Protein AF-0000000078791112 (afdb_homodimer)

Solvent-accessible surface area (backbone atoms only — not comparable to full-atom values): 24887 Å² total; per-residue (Å²): 129,86,77,49,62,34,36,39,34,41,50,26,24,33,63,57,94,91,44,78,41,32,46,62,35,70,46,78,41,38,60,26,38,32,34,23,41,31,52,60,90,85,14,32,66,68,58,52,50,37,34,70,59,29,62,42,68,65,73,37,62,45,44,30,45,73,83,34,58,51,55,43,67,74,47,52,67,37,43,14,60,25,59,78,44,73,52,50,48,33,88,33,24,43,47,35,44,44,50,53,52,24,42,46,46,62,46,49,73,88,47,40,65,60,31,49,52,50,24,26,53,59,51,69,39,68,90,48,27,83,40,46,38,66,75,45,52,72,45,51,46,48,34,51,38,50,23,54,20,48,39,55,66,36,55,33,38,40,30,34,43,78,59,65,77,51,56,70,71,58,44,52,48,39,50,52,48,53,50,52,41,16,75,72,43,24,21,34,41,31,37,42,87,48,59,74,60,47,65,71,27,59,30,36,37,33,29,52,86,14,26,69,60,46,73,42,32,56,68,56,41,22,61,76,57,72,28,96,37,69,65,50,26,52,54,53,35,50,52,54,53,70,73,98,127,86,77,50,62,35,37,38,35,42,50,27,25,33,62,57,94,91,45,76,41,33,46,64,35,70,46,77,41,39,59,26,37,33,36,25,41,32,52,61,91,84,16,33,65,66,59,51,51,36,34,70,60,31,60,41,68,66,73,37,61,46,44,29,45,74,82,35,59,51,56,42,68,75,48,52,65,38,43,14,61,25,58,77,42,71,53,51,49,35,88,33,25,43,48,36,44,42,48,53,53,25,42,46,45,62,46,48,71,87,46,41,66,60,31,51,52,51,23,27,52,59,51,70,38,67,90,49,27,81,39,45,38,66,75,46,51,71,46,52,46,48,32,50,38,49,22,54,20,47,38,54,64,36,52,34,36,39,30,35,43,78,60,67,76,52,56,70,72,58,41,52,48,40,50,53,48,53,51,51,41,15,76,71,43,25,20,34,41,33,36,44,88,49,62,76,62,45,65,71,27,59,29,36,39,32,29,50,87,14,26,70,60,45,72,40,33,58,68,58,42,21,61,75,56,73,28,95,38,70,64,49,26,52,54,51,35,50,52,54,54,72,73,98

pLDDT: mean 92.87, std 6.72, range [40.59, 98.62]

Structure (mmCIF, N/CA/C/O backbone):
data_AF-0000000078791112-model_v1
#
loop_
_entity.id
_entity.type
_entity.pdbx_description
1 polymer 'ABC transporter, ATP-binding protein'
#
loop_
_atom_site.group_PDB
_atom_site.id
_atom_site.type_symbol
_atom_site.label_atom_id
_atom_site.label_alt_id
_atom_site.label_comp_id
_atom_site.label_asym_id
_atom_site.label_entity_id
_atom_site.label_seq_id
_atom_site.pdbx_PDB_ins_code
_atom_site.Cartn_x
_atom_site.Cartn_y
_atom_site.Cartn_z
_atom_site.occupancy
_atom_site.B_iso_or_equiv
_atom_site.auth_seq_id
_atom_site.auth_comp_id
_atom_site.auth_asym_id
_atom_site.auth_atom_id
_atom_site.pdbx_PDB_model_num
ATOM 1 N N . MET A 1 1 ? 18.344 33.844 5.535 1 40.81 1 MET A N 1
ATOM 2 C CA . MET A 1 1 ? 18.391 32.656 4.676 1 40.81 1 MET A CA 1
ATOM 3 C C . MET A 1 1 ? 17.031 32.375 4.051 1 40.81 1 MET A C 1
ATOM 5 O O . MET A 1 1 ? 16.016 32.344 4.754 1 40.81 1 MET A O 1
ATOM 9 N N . SER A 1 2 ? 16.734 32.656 2.879 1 51.62 2 SER A N 1
ATOM 10 C CA . SER A 1 2 ? 15.445 32.688 2.195 1 51.62 2 SER A CA 1
ATOM 11 C C . SER A 1 2 ? 14.688 31.391 2.398 1 51.62 2 SER A C 1
ATOM 13 O O . SER A 1 2 ? 15.211 30.312 2.109 1 51.62 2 SER A O 1
ATOM 15 N N . THR A 1 3 ? 13.672 31.297 3.316 1 78.62 3 THR A N 1
ATOM 16 C CA . THR A 1 3 ? 12.914 30.125 3.727 1 78.62 3 THR A CA 1
ATOM 17 C C . THR A 1 3 ? 12.156 29.531 2.545 1 78.62 3 THR A C 1
ATOM 19 O O . THR A 1 3 ? 11.555 30.25 1.759 1 78.62 3 THR A O 1
ATOM 22 N N . GLN A 1 4 ? 12.625 28.438 2.059 1 91.12 4 GLN A N 1
ATOM 23 C CA . GLN A 1 4 ? 12.008 27.75 0.929 1 91.12 4 GLN A CA 1
ATOM 24 C C . GLN A 1 4 ? 10.711 27.062 1.347 1 91.12 4 GLN A C 1
ATOM 26 O O . GLN A 1 4 ? 10.719 26.141 2.172 1 91.12 4 GLN A O 1
ATOM 31 N N . ALA A 1 5 ? 9.625 27.641 0.791 1 96.25 5 ALA A N 1
ATOM 32 C CA . ALA A 1 5 ? 8.328 27.031 1.067 1 96.25 5 ALA A CA 1
ATOM 33 C C . ALA A 1 5 ? 8.203 25.672 0.367 1 96.25 5 ALA A C 1
ATOM 35 O O . ALA A 1 5 ? 8.453 25.578 -0.835 1 96.25 5 ALA A O 1
ATOM 36 N N . ILE A 1 6 ? 7.918 24.641 1.09 1 97.5 6 ILE A N 1
ATOM 37 C CA . ILE A 1 6 ? 7.742 23.312 0.535 1 97.5 6 ILE A CA 1
ATOM 38 C C . ILE A 1 6 ? 6.262 23.062 0.256 1 97.5 6 ILE A C 1
ATOM 40 O O . ILE A 1 6 ? 5.906 22.469 -0.772 1 97.5 6 ILE A O 1
ATOM 44 N N . VAL A 1 7 ? 5.371 23.484 1.157 1 97.94 7 VAL A N 1
ATOM 45 C CA . VAL A 1 7 ? 3.926 23.359 1.003 1 97.94 7 VAL A CA 1
ATOM 46 C C . VAL A 1 7 ? 3.273 24.734 1.097 1 97.94 7 VAL A C 1
ATOM 48 O O . VAL A 1 7 ? 3.52 25.484 2.047 1 97.94 7 VAL A O 1
ATOM 51 N N . GLN A 1 8 ? 2.51 25.062 0.129 1 98 8 GLN A N 1
ATOM 52 C CA . GLN A 1 8 ? 1.737 26.297 0.139 1 98 8 GLN A CA 1
ATOM 53 C C . GLN A 1 8 ? 0.28 26.047 -0.232 1 98 8 GLN A C 1
ATOM 55 O O . GLN A 1 8 ? -0.006 25.484 -1.289 1 98 8 GLN A O 1
ATOM 60 N N . VAL A 1 9 ? -0.58 26.375 0.63 1 98.06 9 VAL A N 1
ATOM 61 C CA . VAL A 1 9 ? -2.021 26.297 0.427 1 98.06 9 VAL A CA 1
ATOM 62 C C . VAL A 1 9 ? -2.635 27.703 0.507 1 98.06 9 VAL A C 1
ATOM 64 O O . VAL A 1 9 ? -2.461 28.406 1.505 1 98.06 9 VAL A O 1
ATOM 67 N N . SER A 1 10 ? -3.312 28.094 -0.514 1 98.12 10 SER A N 1
ATOM 68 C CA . SER A 1 10 ? -3.9 29.422 -0.57 1 98.12 10 SER A CA 1
ATOM 69 C C . SER A 1 10 ? -5.402 29.359 -0.823 1 98.12 10 SER A C 1
ATOM 71 O O . SER A 1 10 ? -5.84 29 -1.917 1 98.12 10 SER A O 1
ATOM 73 N N . ASP A 1 11 ? -6.164 29.734 0.136 1 98.12 11 ASP A N 1
ATOM 74 C CA . ASP A 1 11 ? -7.617 29.859 0.086 1 98.12 11 ASP A CA 1
ATOM 75 C C . ASP A 1 11 ? -8.258 28.578 -0.44 1 98.12 11 ASP A C 1
ATOM 77 O O . ASP A 1 11 ? -9.062 28.609 -1.376 1 98.12 11 ASP A O 1
ATOM 81 N N . LEU A 1 12 ? -7.906 27.516 0.124 1 97.81 12 LEU A N 1
ATOM 82 C CA . LEU A 1 12 ? -8.352 26.219 -0.351 1 97.81 12 LEU A CA 1
ATOM 83 C C . LEU A 1 12 ? -9.797 25.953 0.049 1 97.81 12 LEU A C 1
ATOM 85 O O . LEU A 1 12 ? -10.172 26.156 1.206 1 97.81 12 LEU A O 1
ATOM 89 N N . GLN A 1 13 ? -10.562 25.641 -0.863 1 97.62 13 GLN A N 1
ATOM 90 C CA . GLN A 1 13 ? -11.867 25.016 -0.679 1 97.62 13 GLN A CA 1
ATOM 91 C C . GLN A 1 13 ? -11.867 23.594 -1.202 1 97.62 13 GLN A C 1
ATOM 93 O O . GLN A 1 13 ? -11.375 23.328 -2.303 1 97.62 13 GLN A O 1
ATOM 98 N N . GLN A 1 14 ? -12.328 22.672 -0.386 1 94.69 14 GLN A N 1
ATOM 99 C CA . GLN A 1 14 ? -12.336 21.266 -0.783 1 94.69 14 GLN A CA 1
ATOM 100 C C . GLN A 1 14 ? -13.555 20.531 -0.221 1 94.69 14 GLN A C 1
ATOM 102 O O . GLN A 1 14 ? -14.164 21 0.744 1 94.69 14 GLN A O 1
ATOM 107 N N . GLY A 1 15 ? -13.875 19.438 -0.897 1 90.94 15 GLY A N 1
ATOM 108 C CA . GLY A 1 15 ? -15 18.625 -0.456 1 90.94 15 GLY A CA 1
ATOM 109 C C . GLY A 1 15 ? -15.258 17.422 -1.349 1 90.94 15 GLY A C 1
ATOM 110 O O . GLY A 1 15 ? -14.406 17.062 -2.162 1 90.94 15 GLY A O 1
ATOM 111 N N . TYR A 1 16 ? -16.328 16.781 -1.053 1 82.06 16 TYR A N 1
ATOM 112 C CA . TYR A 1 16 ? -16.75 15.602 -1.8 1 82.06 16 TYR A CA 1
ATOM 113 C C . TYR A 1 16 ? -18.172 15.766 -2.316 1 82.06 16 TYR A C 1
ATOM 115 O O . TYR A 1 16 ? -19.094 16.016 -1.538 1 82.06 16 TYR A O 1
ATOM 123 N N . GLY A 1 17 ? -18.328 15.562 -3.631 1 81.06 17 GLY A N 1
ATOM 124 C CA . GLY A 1 17 ? -19.656 15.812 -4.184 1 81.06 17 GLY A CA 1
ATOM 125 C C . GLY A 1 17 ? -20.125 17.234 -3.973 1 81.06 17 GLY A C 1
ATOM 126 O O . GLY A 1 17 ? -19.422 18.188 -4.34 1 81.06 17 GLY A O 1
ATOM 127 N N . THR A 1 18 ? -21.266 17.328 -3.346 1 84.56 18 THR A N 1
ATOM 128 C CA . THR A 1 18 ? -21.812 18.656 -3.096 1 84.56 18 THR A CA 1
ATOM 129 C C . THR A 1 18 ? -21.406 19.156 -1.712 1 84.56 18 THR A C 1
ATOM 131 O O . THR A 1 18 ? -21.656 20.312 -1.371 1 84.56 18 THR A O 1
ATOM 134 N N . LYS A 1 19 ? -20.75 18.344 -0.955 1 88.69 19 LYS A N 1
ATOM 135 C CA . LYS A 1 19 ? -20.406 18.688 0.422 1 88.69 19 LYS A CA 1
ATOM 136 C C . LYS A 1 19 ? -19.062 19.391 0.493 1 88.69 19 LYS A C 1
ATOM 138 O O . LYS A 1 19 ? -18.078 18.906 -0.068 1 88.69 19 LYS A O 1
ATOM 143 N N . THR A 1 20 ? -19.062 20.562 1.135 1 93.94 20 THR A N 1
ATOM 144 C CA . THR A 1 20 ? -17.797 21.25 1.406 1 93.94 20 THR A CA 1
ATOM 145 C C . THR A 1 20 ? -17.203 20.781 2.734 1 93.94 20 THR A C 1
ATOM 147 O O . THR A 1 20 ? -17.891 20.781 3.758 1 93.94 20 THR A O 1
ATOM 150 N N . VAL A 1 21 ? -15.961 20.422 2.768 1 94.69 21 VAL A N 1
ATOM 151 C CA . VAL A 1 21 ? -15.289 19.891 3.949 1 94.69 21 VAL A CA 1
ATOM 152 C C . VAL A 1 21 ? -14.289 20.922 4.477 1 94.69 21 VAL A C 1
ATOM 154 O O . VAL A 1 21 ? -14.133 21.078 5.688 1 94.69 21 VAL A O 1
ATOM 157 N N . LEU A 1 22 ? -13.586 21.562 3.588 1 97.5 22 LEU A N 1
ATOM 158 C CA . LEU A 1 22 ? -12.602 22.578 3.926 1 97.5 22 LEU A CA 1
ATOM 159 C C . LEU A 1 22 ? -12.953 23.906 3.268 1 97.5 22 LEU A C 1
ATOM 161 O O . LEU A 1 22 ? -13.375 23.938 2.109 1 97.5 22 LEU A O 1
ATOM 165 N N . SER A 1 23 ? -12.836 24.938 4.031 1 97.31 23 SER A N 1
ATOM 166 C CA . SER A 1 23 ? -13.125 26.281 3.518 1 97.31 23 SER A CA 1
ATOM 167 C C . SER A 1 23 ? -12.047 27.266 3.922 1 97.31 23 SER A C 1
ATOM 169 O O . SER A 1 23 ? -11.719 27.406 5.105 1 97.31 23 SER A O 1
ATOM 171 N N . HIS A 1 24 ? -11.516 27.906 2.926 1 97 24 HIS A N 1
ATOM 172 C CA . HIS A 1 24 ? -10.609 29.031 3.105 1 97 24 HIS A CA 1
ATOM 173 C C . HIS A 1 24 ? -9.383 28.625 3.918 1 97 24 HIS A C 1
ATOM 175 O O . HIS A 1 24 ? -9.039 29.297 4.895 1 97 24 HIS A O 1
ATOM 181 N N . ILE A 1 25 ? -8.805 27.547 3.59 1 98.12 25 ILE A N 1
ATOM 182 C CA . ILE A 1 25 ? -7.609 27.078 4.281 1 98.12 25 ILE A CA 1
ATOM 183 C C . ILE A 1 25 ? -6.375 27.75 3.68 1 98.12 25 ILE A C 1
ATOM 185 O O . ILE A 1 25 ? -6.215 27.797 2.457 1 98.12 25 ILE A O 1
ATOM 189 N N . ASN A 1 26 ? -5.547 28.375 4.52 1 98.38 26 ASN A N 1
ATOM 190 C CA . ASN A 1 26 ? -4.246 28.922 4.168 1 98.38 26 ASN A CA 1
ATOM 191 C C . ASN A 1 26 ? -3.127 28.297 4.992 1 98.38 26 ASN A C 1
ATOM 193 O O . ASN A 1 26 ? -3.268 28.125 6.207 1 98.38 26 ASN A O 1
ATOM 197 N N . LEU A 1 27 ? -2.076 27.906 4.316 1 97.81 27 LEU A N 1
ATOM 198 C CA . LEU A 1 27 ? -0.971 27.234 4.996 1 97.81 27 LEU A CA 1
ATOM 199 C C . LEU A 1 27 ? 0.332 27.406 4.223 1 97.81 27 LEU A C 1
ATOM 201 O O . LEU A 1 27 ? 0.355 27.281 2.998 1 97.81 27 LEU A O 1
ATOM 205 N N . THR A 1 28 ? 1.362 27.828 4.902 1 97.81 28 THR A N 1
ATOM 206 C CA . THR A 1 28 ? 2.719 27.812 4.367 1 97.81 28 THR A CA 1
ATOM 207 C C . THR A 1 28 ? 3.66 27.047 5.289 1 97.81 28 THR A C 1
ATOM 209 O O . THR A 1 28 ? 3.758 27.344 6.48 1 97.81 28 THR A O 1
ATOM 212 N N . LEU A 1 29 ? 4.223 26.078 4.762 1 98.12 29 LEU A N 1
ATOM 213 C CA . LEU A 1 29 ? 5.188 25.266 5.5 1 98.12 29 LEU A CA 1
ATOM 214 C C . LEU A 1 29 ? 6.547 25.281 4.809 1 98.12 29 LEU A C 1
ATOM 216 O O . LEU A 1 29 ? 6.652 24.891 3.639 1 98.12 29 LEU A O 1
ATOM 220 N N . ASN A 1 30 ? 7.617 25.688 5.551 1 98 30 ASN A N 1
ATOM 221 C CA . ASN A 1 30 ? 8.953 25.812 4.984 1 98 30 ASN A CA 1
ATOM 222 C C . ASN A 1 30 ? 9.766 24.547 5.172 1 98 30 ASN A C 1
ATOM 224 O O . ASN A 1 30 ? 9.406 23.688 5.977 1 98 30 ASN A O 1
ATOM 228 N N . ARG A 1 31 ? 10.805 24.484 4.395 1 97.88 31 ARG A N 1
ATOM 229 C CA . ARG A 1 31 ? 11.719 23.344 4.449 1 97.88 31 ARG A CA 1
ATOM 230 C C . ARG A 1 31 ? 12.219 23.109 5.871 1 97.88 31 ARG A C 1
ATOM 232 O O . ARG A 1 31 ? 12.648 24.047 6.543 1 97.88 31 ARG A O 1
ATOM 239 N N . GLY A 1 32 ? 12.078 21.891 6.332 1 97.81 32 GLY A N 1
ATOM 240 C CA . GLY A 1 32 ? 12.633 21.5 7.617 1 97.81 32 GLY A CA 1
ATOM 241 C C . GLY A 1 32 ? 11.703 21.797 8.781 1 97.81 32 GLY A C 1
ATOM 242 O O . GLY A 1 32 ? 12.055 21.547 9.938 1 97.81 32 GLY A O 1
ATOM 243 N N . GLN A 1 33 ? 10.531 22.281 8.523 1 98.38 33 GLN A N 1
ATOM 244 C CA . GLN A 1 33 ? 9.578 22.578 9.586 1 98.38 33 GLN A CA 1
ATOM 245 C C . GLN A 1 33 ? 8.648 21.391 9.836 1 98.38 33 GLN A C 1
ATOM 247 O O . GLN A 1 33 ? 8.305 20.656 8.898 1 98.38 33 GLN A O 1
ATOM 252 N N . ILE A 1 34 ? 8.25 21.281 11.055 1 98.62 34 ILE A N 1
ATOM 253 C CA . ILE A 1 34 ? 7.25 20.297 11.461 1 98.62 34 ILE A CA 1
ATOM 254 C C . ILE A 1 34 ? 5.934 21 11.781 1 98.62 34 ILE A C 1
ATOM 256 O O . ILE A 1 34 ? 5.879 21.875 12.641 1 98.62 34 ILE A O 1
ATOM 260 N N . LEU A 1 35 ? 4.906 20.625 11.094 1 98.62 35 LEU A N 1
ATOM 261 C CA . LEU A 1 35 ? 3.557 21.125 11.336 1 98.62 35 LEU A CA 1
ATOM 262 C C . LEU A 1 35 ? 2.688 20.047 11.977 1 98.62 35 LEU A C 1
ATOM 264 O O . LEU A 1 35 ? 2.615 18.922 11.477 1 98.62 35 LEU A O 1
ATOM 268 N N . ALA A 1 36 ? 2.061 20.375 13.055 1 98.12 36 ALA A N 1
ATOM 269 C CA . ALA A 1 36 ? 1.039 19.516 13.641 1 98.12 36 ALA A CA 1
ATOM 270 C C . ALA A 1 36 ? -0.363 20.016 13.312 1 98.12 36 ALA A C 1
ATOM 272 O O . ALA A 1 36 ? -0.697 21.172 13.602 1 98.12 36 ALA A O 1
ATOM 273 N N . LEU A 1 37 ? -1.112 19.188 12.664 1 97.44 37 LEU A N 1
ATOM 274 C CA . LEU A 1 37 ? -2.529 19.438 12.422 1 97.44 37 LEU A CA 1
ATOM 275 C C . LEU A 1 37 ? -3.381 18.859 13.547 1 97.44 37 LEU A C 1
ATOM 277 O O . LEU A 1 37 ? -3.352 17.641 13.797 1 97.44 37 LEU A O 1
ATOM 281 N N . ILE A 1 38 ? -4.113 19.75 14.172 1 95.56 38 ILE A N 1
ATOM 282 C CA . ILE A 1 38 ? -4.926 19.359 15.32 1 95.56 38 ILE A CA 1
ATOM 283 C C . ILE A 1 38 ? -6.398 19.641 15.031 1 95.56 38 ILE A C 1
ATOM 285 O O . ILE A 1 38 ? -6.734 20.688 14.461 1 95.56 38 ILE A O 1
ATOM 289 N N . GLY A 1 39 ? -7.289 18.75 15.414 1 92.38 39 GLY A N 1
ATOM 290 C CA . GLY A 1 39 ? -8.727 18.906 15.242 1 92.38 39 GLY A CA 1
ATOM 291 C C . GLY A 1 39 ? -9.5 17.625 15.508 1 92.38 39 GLY A C 1
ATOM 292 O O . GLY A 1 39 ? -8.93 16.531 15.531 1 92.38 39 GLY A O 1
ATOM 293 N N . PRO A 1 40 ? -10.742 17.781 15.766 1 89.25 40 PRO A N 1
ATOM 294 C CA . PRO A 1 40 ? -11.562 16.594 16.031 1 89.25 40 PRO A CA 1
ATOM 295 C C . PRO A 1 40 ? -11.766 15.727 14.797 1 89.25 40 PRO A C 1
ATOM 297 O O . PRO A 1 40 ? -11.352 16.109 13.695 1 89.25 40 PRO A O 1
ATOM 300 N N . SER A 1 41 ? -12.25 14.492 15.039 1 87.25 41 SER A N 1
ATOM 301 C CA . SER A 1 41 ? -12.602 13.625 13.922 1 87.25 41 SER A CA 1
ATOM 302 C C . SER A 1 41 ? -13.594 14.305 12.984 1 87.25 41 SER A C 1
ATOM 304 O O . SER A 1 41 ? -14.539 14.961 13.438 1 87.25 41 SER A O 1
ATOM 306 N N . GLY A 1 42 ? -13.281 14.266 11.742 1 87.06 42 GLY A N 1
ATOM 307 C CA . GLY A 1 42 ? -14.195 14.836 10.766 1 87.06 42 GLY A CA 1
ATOM 308 C C . GLY A 1 42 ? -13.914 16.297 10.477 1 87.06 42 GLY A C 1
ATOM 309 O O . GLY A 1 42 ? -14.602 16.922 9.656 1 87.06 42 GLY A O 1
ATOM 310 N N . ALA A 1 43 ? -12.914 16.859 11.055 1 91.88 43 ALA A N 1
ATOM 311 C CA . ALA A 1 43 ? -12.656 18.297 10.93 1 91.88 43 ALA A CA 1
ATOM 312 C C . ALA A 1 43 ? -12.086 18.641 9.555 1 91.88 43 ALA A C 1
ATOM 314 O O . ALA A 1 43 ? -12.047 19.797 9.164 1 91.88 43 ALA A O 1
ATOM 315 N N . GLY A 1 44 ? -11.586 17.625 8.789 1 93 44 GLY A N 1
ATOM 316 C CA . GLY A 1 44 ? -11.062 17.875 7.457 1 93 44 GLY A CA 1
ATOM 317 C C . GLY A 1 44 ? -9.57 17.641 7.348 1 93 44 GLY A C 1
ATOM 318 O O . GLY A 1 44 ? -8.969 17.922 6.309 1 93 44 GLY A O 1
ATOM 319 N N . LYS A 1 45 ? -8.953 17.141 8.398 1 93.88 45 LYS A N 1
ATOM 320 C CA . LYS A 1 45 ? -7.512 16.938 8.414 1 93.88 45 LYS A CA 1
ATOM 321 C C . LYS A 1 45 ? -7.078 16.016 7.273 1 93.88 45 LYS A C 1
ATOM 323 O O . LYS A 1 45 ? -6.16 16.344 6.516 1 93.88 45 LYS A O 1
ATOM 328 N N . THR A 1 46 ? -7.793 14.859 7.164 1 90.88 46 THR A N 1
ATOM 329 C CA . THR A 1 46 ? -7.461 13.883 6.133 1 90.88 46 THR A CA 1
ATOM 330 C C . THR A 1 46 ? -7.707 14.469 4.742 1 90.88 46 THR A C 1
ATOM 332 O O . THR A 1 46 ? -6.945 14.203 3.809 1 90.88 46 THR A O 1
ATOM 335 N N . THR A 1 47 ? -8.734 15.258 4.586 1 92.75 47 THR A N 1
ATOM 336 C CA . THR A 1 47 ? -9.023 15.922 3.318 1 92.75 47 THR A CA 1
ATOM 337 C C . THR A 1 47 ? -7.902 16.875 2.938 1 92.75 47 THR A C 1
ATOM 339 O O . THR A 1 47 ? -7.492 16.938 1.775 1 92.75 47 THR A O 1
ATOM 342 N N . LEU A 1 48 ? -7.422 17.609 3.926 1 95.94 48 LEU A N 1
ATOM 343 C CA . LEU A 1 48 ? -6.309 18.516 3.68 1 95.94 48 LEU A CA 1
ATOM 344 C C . LEU A 1 48 ? -5.062 17.75 3.262 1 95.94 48 LEU A C 1
ATOM 346 O O . LEU A 1 48 ? -4.41 18.094 2.275 1 95.94 48 LEU A O 1
ATOM 350 N N . ILE A 1 49 ? -4.789 16.703 3.947 1 94.56 49 ILE A N 1
ATOM 351 C CA . ILE A 1 49 ? -3.633 15.859 3.664 1 94.56 49 ILE A CA 1
ATOM 352 C C . ILE A 1 49 ? -3.756 15.266 2.26 1 94.56 49 ILE A C 1
ATOM 354 O O . ILE A 1 49 ? -2.809 15.32 1.473 1 94.56 49 ILE A O 1
ATOM 358 N N . SER A 1 50 ? -4.887 14.75 1.931 1 91.81 50 SER A N 1
ATOM 359 C CA . SER A 1 50 ? -5.121 14.156 0.617 1 91.81 50 SER A CA 1
ATOM 360 C C . SER A 1 50 ? -4.941 15.188 -0.492 1 91.81 50 SER A C 1
ATOM 362 O O . SER A 1 50 ? -4.457 14.859 -1.578 1 91.81 50 SER A O 1
ATOM 364 N N . THR A 1 51 ? -5.348 16.406 -0.213 1 94.06 51 THR A N 1
ATOM 365 C CA . THR A 1 51 ? -5.199 17.484 -1.18 1 94.06 51 THR A CA 1
ATOM 366 C C . THR A 1 51 ? -3.727 17.828 -1.389 1 94.06 51 THR A C 1
ATOM 368 O O . THR A 1 51 ? -3.268 17.938 -2.527 1 94.06 51 THR A O 1
ATOM 371 N N . ILE A 1 52 ? -3.027 17.875 -0.304 1 95.25 52 ILE A N 1
ATOM 372 C CA . ILE A 1 52 ? -1.609 18.203 -0.358 1 95.25 52 ILE A CA 1
ATOM 373 C C . ILE A 1 52 ? -0.847 17.109 -1.1 1 95.25 52 ILE A C 1
ATOM 375 O O . ILE A 1 52 ? 0.059 17.391 -1.886 1 95.25 52 ILE A O 1
ATOM 379 N N . MET A 1 53 ? -1.274 15.898 -0.909 1 92.38 53 MET A N 1
ATOM 380 C CA . MET A 1 53 ? -0.623 14.766 -1.562 1 92.38 53 MET A CA 1
ATOM 381 C C . MET A 1 53 ? -1.01 14.695 -3.035 1 92.38 53 MET A C 1
ATOM 383 O O . MET A 1 53 ? -0.415 13.93 -3.801 1 92.38 53 MET A O 1
ATOM 387 N N . GLY A 1 54 ? -2.02 15.383 -3.422 1 88.75 54 GLY A N 1
ATOM 388 C CA . GLY A 1 54 ? -2.459 15.398 -4.809 1 88.75 54 GLY A CA 1
ATOM 389 C C . GLY A 1 54 ? -3.416 14.266 -5.145 1 88.75 54 GLY A C 1
ATOM 390 O O . GLY A 1 54 ? -3.596 13.93 -6.316 1 88.75 54 GLY A O 1
ATOM 391 N N . MET A 1 55 ? -3.969 13.695 -4.172 1 84.94 55 MET A N 1
ATOM 392 C CA . MET A 1 55 ? -4.922 12.609 -4.406 1 84.94 55 MET A CA 1
ATOM 393 C C . MET A 1 55 ? -6.27 13.164 -4.863 1 84.94 55 MET A C 1
ATOM 395 O O . MET A 1 55 ? -7.043 12.469 -5.516 1 84.94 55 MET A O 1
ATOM 399 N N . ILE A 1 56 ? -6.539 14.367 -4.402 1 86.38 56 ILE A N 1
ATOM 400 C CA . ILE A 1 56 ? -7.77 15.039 -4.801 1 86.38 56 ILE A CA 1
ATOM 401 C C . ILE A 1 56 ? -7.453 16.453 -5.285 1 86.38 56 ILE A C 1
ATOM 403 O O . ILE A 1 56 ? -6.598 17.125 -4.715 1 86.38 56 ILE A O 1
ATOM 407 N N . ARG A 1 57 ? -8.086 16.875 -6.344 1 86.75 57 ARG A N 1
ATOM 408 C CA . ARG A 1 57 ? -7.898 18.219 -6.891 1 86.75 57 ARG A CA 1
ATOM 409 C C . ARG A 1 57 ? -8.648 19.266 -6.059 1 86.75 57 ARG A C 1
ATOM 411 O O . ARG A 1 57 ? -9.82 19.078 -5.734 1 86.75 57 ARG A O 1
ATOM 418 N N . PRO A 1 58 ? -7.938 20.281 -5.785 1 93.44 58 PRO A N 1
ATOM 419 C CA . PRO A 1 58 ? -8.648 21.359 -5.082 1 93.44 58 PRO A CA 1
ATOM 420 C C . PRO A 1 58 ? -9.875 21.859 -5.848 1 93.44 58 PRO A C 1
ATOM 422 O O . PRO A 1 58 ? -9.82 22.016 -7.07 1 93.44 58 PRO A O 1
ATOM 425 N N . ARG A 1 59 ? -10.992 22.125 -5.102 1 94.38 59 ARG A N 1
ATOM 426 C CA . ARG A 1 59 ? -12.18 22.719 -5.715 1 94.38 59 ARG A CA 1
ATOM 427 C C . ARG A 1 59 ? -11.953 24.188 -6.035 1 94.38 59 ARG A C 1
ATOM 429 O O . ARG A 1 59 ? -12.398 24.672 -7.074 1 94.38 59 ARG A O 1
ATOM 436 N N . ALA A 1 60 ? -11.43 24.844 -5.16 1 96.38 60 ALA A N 1
ATOM 437 C CA . ALA A 1 60 ? -11.031 26.234 -5.328 1 96.38 60 ALA A CA 1
ATOM 438 C C . ALA A 1 60 ? -9.758 26.531 -4.547 1 96.38 60 ALA A C 1
ATOM 440 O O . ALA A 1 60 ? -9.359 25.766 -3.674 1 96.38 60 ALA A O 1
ATOM 441 N N . GLY A 1 61 ? -9.055 27.609 -4.914 1 97.25 61 GLY A N 1
ATOM 442 C CA . GLY A 1 61 ? -7.785 27.938 -4.293 1 97.25 61 GLY A CA 1
ATOM 443 C C . GLY A 1 61 ? -6.602 27.266 -4.977 1 97.25 61 GLY A C 1
ATOM 444 O O . GLY A 1 61 ? -6.719 26.781 -6.102 1 97.25 61 GLY A O 1
ATOM 445 N N . LYS A 1 62 ? -5.445 27.406 -4.293 1 96.69 62 LYS A N 1
ATOM 446 C CA . LYS A 1 62 ? -4.223 26.875 -4.883 1 96.69 62 LYS A CA 1
ATOM 447 C C . LYS A 1 62 ? -3.402 26.109 -3.846 1 96.69 62 LYS A C 1
ATOM 449 O O . LYS A 1 62 ? -3.281 26.547 -2.697 1 96.69 62 LYS A O 1
ATOM 454 N N . VAL A 1 63 ? -2.924 24.984 -4.297 1 97 63 VAL A N 1
ATOM 455 C CA . VAL A 1 63 ? -2.01 24.203 -3.477 1 97 63 VAL A CA 1
ATOM 456 C C . VAL A 1 63 ? -0.744 23.891 -4.273 1 97 63 VAL A C 1
ATOM 458 O O . VAL A 1 63 ? -0.817 23.391 -5.398 1 97 63 VAL A O 1
ATOM 461 N N . THR A 1 64 ? 0.395 24.219 -3.725 1 96.5 64 THR A N 1
ATOM 462 C CA . THR A 1 64 ? 1.674 23.844 -4.324 1 96.5 64 THR A CA 1
ATOM 463 C C . THR A 1 64 ? 2.533 23.062 -3.332 1 96.5 64 THR A C 1
ATOM 465 O O . THR A 1 64 ? 2.531 23.359 -2.135 1 96.5 64 THR A O 1
ATOM 468 N N . VAL A 1 65 ? 3.162 22.094 -3.811 1 96.19 65 VAL A N 1
ATOM 469 C CA . VAL A 1 65 ? 4.145 21.297 -3.082 1 96.19 65 VAL A CA 1
ATOM 470 C C . VAL A 1 65 ? 5.438 21.219 -3.889 1 96.19 65 VAL A C 1
ATOM 472 O O . VAL A 1 65 ? 5.414 20.875 -5.074 1 96.19 65 VAL A O 1
ATOM 475 N N . PHE A 1 66 ? 6.512 21.531 -3.262 1 95.19 66 PHE A N 1
ATOM 476 C CA . PHE A 1 66 ? 7.789 21.609 -3.959 1 95.19 66 PHE A CA 1
ATOM 477 C C . PHE A 1 66 ? 7.684 22.516 -5.188 1 95.19 66 PHE A C 1
ATOM 479 O O . PHE A 1 66 ? 8.156 22.156 -6.266 1 95.19 66 PHE A O 1
ATOM 486 N N . ASN A 1 67 ? 6.969 23.531 -5.059 1 93 67 ASN A N 1
ATOM 487 C CA . ASN A 1 67 ? 6.785 24.547 -6.086 1 93 67 ASN A CA 1
ATOM 488 C C . ASN A 1 67 ? 6.055 23.984 -7.305 1 93 67 ASN A C 1
ATOM 490 O O . ASN A 1 67 ? 6.184 24.516 -8.406 1 93 67 ASN A O 1
ATOM 494 N N . GLN A 1 68 ? 5.398 22.922 -7.113 1 92.25 68 GLN A N 1
ATOM 495 C CA . GLN A 1 68 ? 4.57 22.344 -8.172 1 92.25 68 GLN A CA 1
ATOM 496 C C . GLN A 1 68 ? 3.094 22.375 -7.797 1 92.25 68 GLN A C 1
ATOM 498 O O . GLN A 1 68 ? 2.73 22.078 -6.656 1 92.25 68 GLN A O 1
ATOM 503 N N . HIS A 1 69 ? 2.332 22.719 -8.742 1 92.06 69 HIS A N 1
ATOM 504 C CA . HIS A 1 69 ? 0.897 22.781 -8.492 1 92.06 69 HIS A CA 1
ATOM 505 C C . HIS A 1 69 ? 0.31 21.391 -8.312 1 92.06 69 HIS A C 1
ATOM 507 O O . HIS A 1 69 ? 0.679 20.453 -9.031 1 92.06 69 HIS A O 1
ATOM 513 N N . VAL A 1 70 ? -0.602 21.266 -7.395 1 87.25 70 VAL A N 1
ATOM 514 C CA . VAL A 1 70 ? -1.342 20.031 -7.16 1 87.25 70 VAL A CA 1
ATOM 515 C C . VAL A 1 70 ? -2.621 20.031 -7.992 1 87.25 70 VAL A C 1
ATOM 517 O O . VAL A 1 70 ? -3.277 21.062 -8.141 1 87.25 70 VAL A O 1
ATOM 520 N N . PRO A 1 71 ? -2.891 19.016 -8.586 1 79.44 71 PRO A N 1
ATOM 521 C CA . PRO A 1 71 ? -2.24 17.719 -8.469 1 79.44 71 PRO A CA 1
ATOM 522 C C . PRO A 1 71 ? -1.086 17.547 -9.461 1 79.44 71 PRO A C 1
ATOM 524 O O . PRO A 1 71 ? -1.129 18.094 -10.562 1 79.44 71 PRO A O 1
ATOM 527 N N . ASN A 1 72 ? -0.029 17 -8.922 1 76.06 72 ASN A N 1
ATOM 528 C CA . ASN A 1 72 ? 1.123 16.609 -9.727 1 76.06 72 ASN A CA 1
ATOM 529 C C . ASN A 1 72 ? 1.581 15.188 -9.414 1 76.06 72 ASN A C 1
ATOM 531 O O . ASN A 1 72 ? 1.811 14.852 -8.258 1 76.06 72 ASN A O 1
ATOM 535 N N . ARG A 1 73 ? 1.758 14.391 -10.359 1 64.06 73 ARG A N 1
ATOM 536 C CA . ARG A 1 73 ? 1.986 12.953 -10.266 1 64.06 73 ARG A CA 1
ATOM 537 C C . ARG A 1 73 ? 3.363 12.648 -9.68 1 64.06 73 ARG A C 1
ATOM 539 O O . ARG A 1 73 ? 3.58 11.586 -9.102 1 64.06 73 ARG A O 1
ATOM 546 N N . LEU A 1 74 ? 4.152 13.523 -9.922 1 69.69 74 LEU A N 1
ATOM 547 C CA . LEU A 1 74 ? 5.531 13.219 -9.555 1 69.69 74 LEU A CA 1
ATOM 548 C C . LEU A 1 74 ? 5.785 13.531 -8.086 1 69.69 74 LEU A C 1
ATOM 550 O O . LEU A 1 74 ? 6.844 13.195 -7.547 1 69.69 74 LEU A O 1
ATOM 554 N N . LEU A 1 75 ? 4.746 13.945 -7.469 1 81.5 75 LEU A N 1
ATOM 555 C CA . LEU A 1 75 ? 4.945 14.414 -6.102 1 81.5 75 LEU A CA 1
ATOM 556 C C . LEU A 1 75 ? 5.023 13.242 -5.133 1 81.5 75 LEU A C 1
ATOM 558 O O . LEU A 1 75 ? 5.805 13.266 -4.18 1 81.5 75 LEU A O 1
ATOM 562 N N . LEU A 1 76 ? 4.285 12.18 -5.457 1 79.62 76 LEU A N 1
ATOM 563 C CA . LEU A 1 76 ? 4.121 11.109 -4.477 1 79.62 76 LEU A CA 1
ATOM 564 C C . LEU A 1 76 ? 5.441 10.383 -4.238 1 79.62 76 LEU A C 1
ATOM 566 O O . LEU A 1 76 ? 5.699 9.898 -3.137 1 79.62 76 LEU A O 1
ATOM 570 N N . GLY A 1 77 ? 6.273 10.391 -5.227 1 79.88 77 GLY A N 1
ATOM 571 C CA . GLY A 1 77 ? 7.574 9.758 -5.07 1 79.88 77 GLY A CA 1
ATOM 572 C C . GLY A 1 77 ? 8.477 10.484 -4.094 1 79.88 77 GLY A C 1
ATOM 573 O O . GLY A 1 77 ? 9.477 9.93 -3.639 1 79.88 77 GLY A O 1
ATOM 574 N N . ARG A 1 78 ? 8.078 11.688 -3.73 1 89.56 78 ARG A N 1
ATOM 575 C CA . ARG A 1 78 ? 8.891 12.516 -2.842 1 89.56 78 ARG A CA 1
ATOM 576 C C . ARG A 1 78 ? 8.25 12.625 -1.464 1 89.56 78 ARG A C 1
ATOM 578 O O . ARG A 1 78 ? 8.789 13.281 -0.573 1 89.56 78 ARG A O 1
ATOM 585 N N . ILE A 1 79 ? 7.156 11.945 -1.343 1 94.06 79 ILE A N 1
ATOM 586 C CA . ILE A 1 79 ? 6.383 12.055 -0.109 1 94.06 79 ILE A CA 1
ATOM 587 C C . ILE A 1 79 ? 6.348 10.703 0.598 1 94.06 79 ILE A C 1
ATOM 589 O O . ILE A 1 79 ? 6.086 9.672 -0.03 1 94.06 79 ILE A O 1
ATOM 593 N N . GLY A 1 80 ? 6.789 10.68 1.794 1 95.62 80 GLY A N 1
ATOM 594 C CA . GLY A 1 80 ? 6.484 9.57 2.676 1 95.62 80 GLY A CA 1
ATOM 595 C C . GLY A 1 80 ? 5.156 9.727 3.396 1 95.62 80 GLY A C 1
ATOM 596 O O . GLY A 1 80 ? 4.883 10.773 3.982 1 95.62 80 GLY A O 1
ATOM 597 N N . PHE A 1 81 ? 4.395 8.664 3.309 1 94.88 81 PHE A N 1
ATOM 598 C CA . PHE A 1 81 ? 3.037 8.812 3.818 1 94.88 81 PHE A CA 1
ATOM 599 C C . PHE A 1 81 ? 2.68 7.66 4.754 1 94.88 81 PHE A C 1
ATOM 601 O O . PHE A 1 81 ? 2.926 6.496 4.434 1 94.88 81 PHE A O 1
ATOM 608 N N . MET A 1 82 ? 2.152 8.055 5.887 1 96.25 82 MET A N 1
ATOM 609 C CA . MET A 1 82 ? 1.533 7.145 6.844 1 96.25 82 MET A CA 1
ATOM 610 C C . MET A 1 82 ? 0.078 7.523 7.094 1 96.25 82 ME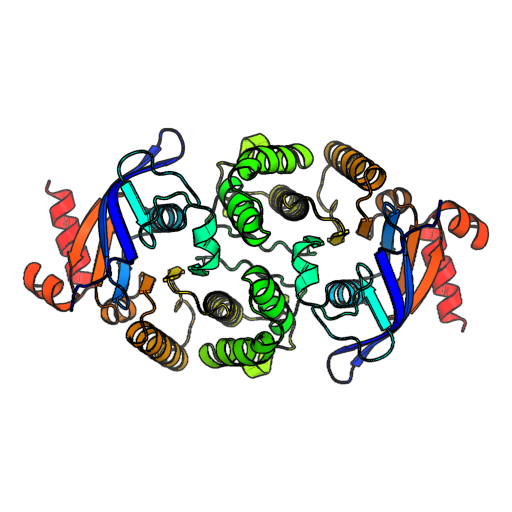T A C 1
ATOM 612 O O . MET A 1 82 ? -0.205 8.602 7.617 1 96.25 82 MET A O 1
ATOM 616 N N . ALA A 1 83 ? -0.824 6.613 6.758 1 93.38 83 ALA A N 1
ATOM 617 C CA . ALA A 1 83 ? -2.252 6.863 6.938 1 93.38 83 ALA A CA 1
ATOM 618 C C . ALA A 1 83 ? -2.701 6.48 8.344 1 93.38 83 ALA A C 1
ATOM 620 O O . ALA A 1 83 ? -1.932 5.898 9.109 1 93.38 83 ALA A O 1
ATOM 621 N N . GLN A 1 84 ? -3.893 6.91 8.562 1 88.19 84 GLN A N 1
ATOM 622 C CA . GLN A 1 84 ? -4.484 6.609 9.859 1 88.19 84 GLN A CA 1
ATOM 623 C C . GLN A 1 84 ? -4.637 5.105 10.062 1 88.19 84 GLN A C 1
ATOM 625 O O . GLN A 1 84 ? -4.441 4.598 11.164 1 88.19 84 GLN A O 1
ATOM 630 N N . THR A 1 85 ? -4.996 4.445 9.039 1 89.94 85 THR A N 1
ATOM 631 C CA . THR A 1 85 ? -5.086 2.99 9.086 1 89.94 85 THR A CA 1
ATOM 632 C C . THR A 1 85 ? -3.922 2.354 8.328 1 89.94 85 THR A C 1
ATOM 634 O O . THR A 1 85 ? -3.4 2.932 7.375 1 89.94 85 THR A O 1
ATOM 637 N N . ASP A 1 86 ? -3.633 1.13 8.797 1 91.69 86 ASP A N 1
ATOM 638 C CA . ASP A 1 86 ? -2.488 0.451 8.195 1 91.69 86 ASP A CA 1
ATOM 639 C C . ASP A 1 86 ? -2.871 -0.201 6.867 1 91.69 86 ASP A C 1
ATOM 641 O O . ASP A 1 86 ? -3.949 -0.787 6.746 1 91.69 86 ASP A O 1
ATOM 645 N N . ALA A 1 87 ? -2.166 0.029 5.922 1 94.12 87 ALA A N 1
ATOM 646 C CA . ALA A 1 87 ? -2.264 -0.678 4.648 1 94.12 87 ALA A CA 1
ATOM 647 C C . ALA A 1 87 ? -1.074 -1.613 4.449 1 94.12 87 ALA A C 1
ATOM 649 O O . ALA A 1 87 ? -0.124 -1.278 3.738 1 94.12 87 ALA A O 1
ATOM 650 N N . LEU A 1 88 ? -1.131 -2.75 5.09 1 96.31 88 LEU A N 1
ATOM 651 C CA . LEU A 1 88 ? -0.019 -3.693 5.121 1 96.31 88 LEU A CA 1
ATOM 652 C C . LEU A 1 88 ? -0.436 -5.043 4.547 1 96.31 88 LEU A C 1
ATOM 654 O O . LEU A 1 88 ? -1.571 -5.48 4.738 1 96.31 88 LEU A O 1
ATOM 658 N N . TYR A 1 89 ? 0.511 -5.66 3.912 1 93.38 89 TYR A N 1
ATOM 659 C CA . TYR A 1 89 ? 0.311 -7.039 3.482 1 93.38 89 TYR A CA 1
ATOM 660 C C . TYR A 1 89 ? 0.535 -8.008 4.637 1 93.38 89 TYR A C 1
ATOM 662 O O . TYR A 1 89 ? 1.673 -8.375 4.938 1 93.38 89 TYR A O 1
ATOM 670 N N . GLU A 1 90 ? -0.502 -8.555 5.102 1 93.94 90 GLU A N 1
ATOM 671 C CA . GLU A 1 90 ? -0.449 -9.312 6.344 1 93.94 90 GLU A CA 1
ATOM 672 C C . GLU A 1 90 ? 0.133 -10.703 6.117 1 93.94 90 GLU A C 1
ATOM 674 O O . GLU A 1 90 ? 0.62 -11.344 7.051 1 93.94 90 GLU A O 1
ATOM 679 N N . SER A 1 91 ? 0.068 -11.203 4.879 1 88.75 91 SER A N 1
ATOM 680 C CA . SER A 1 91 ? 0.601 -12.523 4.566 1 88.75 91 SER A CA 1
ATOM 681 C C . SER A 1 91 ? 2.102 -12.469 4.305 1 88.75 91 SER A C 1
ATOM 683 O O . SER A 1 91 ? 2.738 -13.5 4.078 1 88.75 91 SER A O 1
ATOM 685 N N . LEU A 1 92 ? 2.686 -11.258 4.312 1 90.81 92 LEU A N 1
ATOM 686 C CA . LEU A 1 92 ? 4.121 -11.047 4.152 1 90.81 92 LEU A CA 1
ATOM 687 C C . LEU A 1 92 ? 4.766 -10.68 5.488 1 90.81 92 LEU A C 1
ATOM 689 O O . LEU A 1 92 ? 4.078 -10.242 6.414 1 90.81 92 LEU A O 1
ATOM 693 N N . THR A 1 93 ? 6.059 -10.883 5.535 1 92.94 93 THR A N 1
ATOM 694 C CA . THR A 1 93 ? 6.801 -10.477 6.727 1 92.94 93 THR A CA 1
ATOM 695 C C . THR A 1 93 ? 6.992 -8.969 6.758 1 92.94 93 THR A C 1
ATOM 697 O O . THR A 1 93 ? 6.723 -8.281 5.77 1 92.94 93 THR A O 1
ATOM 700 N N . GLY A 1 94 ? 7.445 -8.508 7.941 1 95.12 94 GLY A N 1
ATOM 701 C CA . GLY A 1 94 ? 7.805 -7.102 8.023 1 95.12 94 GLY A CA 1
ATOM 702 C C . GLY A 1 94 ? 8.844 -6.691 6.992 1 95.12 94 GLY A C 1
ATOM 703 O O . GLY A 1 94 ? 8.688 -5.664 6.332 1 95.12 94 GLY A O 1
ATOM 704 N N . ALA A 1 95 ? 9.852 -7.543 6.809 1 93.56 95 ALA A N 1
ATOM 705 C CA . ALA A 1 95 ? 10.93 -7.262 5.859 1 93.56 95 ALA A CA 1
ATOM 706 C C . ALA A 1 95 ? 10.398 -7.215 4.43 1 93.56 95 ALA A C 1
ATOM 708 O O . ALA A 1 95 ? 10.805 -6.359 3.639 1 93.56 95 ALA A O 1
ATOM 709 N N . GLU A 1 96 ? 9.555 -8.094 4.117 1 91.19 96 GLU A N 1
ATOM 710 C CA . GLU A 1 96 ? 8.984 -8.141 2.773 1 91.19 96 GLU A CA 1
ATOM 711 C C . GLU A 1 96 ? 8.086 -6.934 2.51 1 91.19 96 GLU A C 1
ATOM 713 O O . GLU A 1 96 ? 8.102 -6.375 1.409 1 91.19 96 GLU A O 1
ATOM 718 N N . ASN A 1 97 ? 7.277 -6.555 3.502 1 94.88 97 ASN A N 1
ATOM 719 C CA . ASN A 1 97 ? 6.492 -5.332 3.377 1 94.88 97 ASN A CA 1
ATOM 720 C C . ASN A 1 97 ? 7.379 -4.117 3.123 1 94.88 97 ASN A C 1
ATOM 722 O O . ASN A 1 97 ? 7.145 -3.359 2.182 1 94.88 97 ASN A O 1
ATOM 726 N N . LEU A 1 98 ? 8.406 -3.996 3.908 1 95.25 98 LEU A N 1
ATOM 727 C CA . LEU A 1 98 ? 9.32 -2.869 3.744 1 95.25 98 LEU A CA 1
ATOM 728 C C . LEU A 1 98 ? 9.969 -2.891 2.365 1 95.25 98 LEU A C 1
ATOM 730 O O . LEU A 1 98 ? 10.047 -1.859 1.694 1 95.25 98 LEU A O 1
ATOM 734 N N . THR A 1 99 ? 10.367 -4.043 1.971 1 91.44 99 THR A N 1
ATOM 735 C CA . THR A 1 99 ? 11.016 -4.191 0.675 1 91.44 99 THR A CA 1
ATOM 736 C C . THR A 1 99 ? 10.062 -3.826 -0.458 1 91.44 99 THR A C 1
ATOM 738 O O . THR A 1 99 ? 10.445 -3.111 -1.39 1 91.44 99 THR A O 1
ATOM 741 N N . PHE A 1 100 ? 8.859 -4.301 -0.333 1 90 100 PHE A N 1
ATOM 742 C CA . PHE A 1 100 ? 7.855 -4.027 -1.353 1 90 100 PHE A CA 1
ATOM 743 C C . PHE A 1 100 ? 7.648 -2.529 -1.521 1 90 100 PHE A C 1
ATOM 745 O O . PHE A 1 100 ? 7.762 -2 -2.629 1 90 100 PHE A O 1
ATOM 752 N N . PHE A 1 101 ? 7.445 -1.836 -0.46 1 91.94 101 PHE A N 1
ATOM 753 C CA . PHE A 1 101 ? 7.141 -0.412 -0.527 1 91.94 101 PHE A CA 1
ATOM 754 C C . PHE A 1 101 ? 8.391 0.393 -0.864 1 91.94 101 PHE A C 1
ATOM 756 O O . PHE A 1 101 ? 8.312 1.419 -1.542 1 91.94 101 PHE A O 1
ATOM 763 N N . ALA A 1 102 ? 9.531 -0.054 -0.38 1 91.38 102 ALA A N 1
ATOM 764 C CA . ALA A 1 102 ? 10.773 0.611 -0.751 1 91.38 102 ALA A CA 1
ATOM 765 C C . ALA A 1 102 ? 10.969 0.608 -2.266 1 91.38 102 ALA A C 1
ATOM 767 O O . ALA A 1 102 ? 11.297 1.639 -2.857 1 91.38 102 ALA A O 1
ATOM 768 N N . LYS A 1 103 ? 10.727 -0.505 -2.814 1 87.25 103 LYS A N 1
ATOM 769 C CA . LYS A 1 103 ? 10.891 -0.637 -4.262 1 87.25 103 LYS A CA 1
ATOM 770 C C . LYS A 1 103 ? 9.859 0.208 -5.008 1 87.25 103 LYS A C 1
ATOM 772 O O . LYS A 1 103 ? 10.188 0.854 -6.004 1 87.25 103 LYS A O 1
ATOM 777 N N . MET A 1 104 ? 8.641 0.203 -4.527 1 86.38 104 MET A N 1
ATOM 778 C CA . MET A 1 104 ? 7.59 1.02 -5.129 1 86.38 104 MET A CA 1
ATOM 779 C C . MET A 1 104 ? 7.934 2.502 -5.035 1 86.38 104 MET A C 1
ATOM 781 O O . MET A 1 104 ? 7.566 3.283 -5.914 1 86.38 104 MET A O 1
ATOM 785 N N . GLN A 1 105 ? 8.664 2.836 -4 1 86.88 105 GLN A N 1
ATOM 786 C CA . GLN A 1 105 ? 9.031 4.23 -3.789 1 86.88 105 GLN A CA 1
ATOM 787 C C . GLN A 1 105 ? 10.328 4.578 -4.512 1 86.88 105 GLN A C 1
ATOM 789 O O . GLN A 1 105 ? 10.844 5.691 -4.379 1 86.88 105 GLN A O 1
ATOM 794 N N . GLY A 1 106 ? 10.984 3.6 -5.133 1 82.31 106 GLY A N 1
ATOM 795 C CA . GLY A 1 106 ? 12.125 3.873 -6 1 82.31 106 GLY A CA 1
ATOM 796 C C . GLY A 1 106 ? 13.461 3.707 -5.301 1 82.31 106 GLY A C 1
ATOM 797 O O . GLY A 1 106 ? 14.477 4.223 -5.77 1 82.31 106 GLY A O 1
ATOM 798 N N . VAL A 1 107 ? 13.469 3.086 -4.191 1 85.62 107 VAL A N 1
ATOM 799 C CA . VAL A 1 107 ? 14.727 2.842 -3.49 1 85.62 107 VAL A CA 1
ATOM 800 C C . VAL A 1 107 ? 15.594 1.886 -4.301 1 85.62 107 VAL A C 1
ATOM 802 O O . VAL A 1 107 ? 15.148 0.796 -4.672 1 85.62 107 VAL A O 1
ATOM 805 N N . GLY A 1 108 ? 16.781 2.314 -4.578 1 81.56 108 GLY A N 1
ATOM 806 C CA . GLY A 1 108 ? 17.703 1.503 -5.352 1 81.56 108 GLY A CA 1
ATOM 807 C C . GLY A 1 108 ? 18.172 0.266 -4.609 1 81.56 108 GLY A C 1
ATOM 808 O O . GLY A 1 108 ? 18.219 0.252 -3.377 1 81.56 108 GLY A O 1
ATOM 809 N N . ARG A 1 109 ? 18.609 -0.716 -5.355 1 77.31 109 ARG A N 1
ATOM 810 C CA . ARG A 1 109 ? 19.031 -2.014 -4.84 1 77.31 109 ARG A CA 1
ATOM 811 C C . ARG A 1 109 ? 20.188 -1.858 -3.844 1 77.31 109 ARG A C 1
ATOM 813 O O . ARG A 1 109 ? 20.188 -2.498 -2.791 1 77.31 109 ARG A O 1
ATOM 820 N N . TYR A 1 110 ? 21 -0.955 -4.145 1 83.06 110 TYR A N 1
ATOM 821 C CA . TYR A 1 110 ? 22.219 -0.83 -3.357 1 83.06 110 TYR A CA 1
ATOM 822 C C . TYR A 1 110 ? 21.938 -0.174 -2.012 1 83.06 110 TYR A C 1
ATOM 824 O O . TYR A 1 110 ? 22.688 -0.348 -1.057 1 83.06 110 TYR A O 1
ATOM 832 N N . LEU A 1 111 ? 20.781 0.481 -1.96 1 88.94 111 LEU A N 1
ATOM 833 C CA . LEU A 1 111 ? 20.484 1.215 -0.738 1 88.94 111 LEU A CA 1
ATOM 834 C C . LEU A 1 111 ? 19.422 0.479 0.084 1 88.94 111 LEU A C 1
ATOM 836 O O . LEU A 1 111 ? 19.188 0.818 1.246 1 88.94 111 LEU A O 1
ATOM 840 N N . LEU A 1 112 ? 18.875 -0.524 -0.48 1 88.38 112 LEU A N 1
ATOM 841 C CA . LEU A 1 112 ? 17.703 -1.163 0.096 1 88.38 112 LEU A CA 1
ATOM 842 C C . LEU A 1 112 ? 18 -1.702 1.49 1 88.38 112 LEU A C 1
ATOM 844 O O . LEU A 1 112 ? 17.281 -1.413 2.443 1 88.38 112 LEU A O 1
ATOM 848 N N . THR A 1 113 ? 19.062 -2.475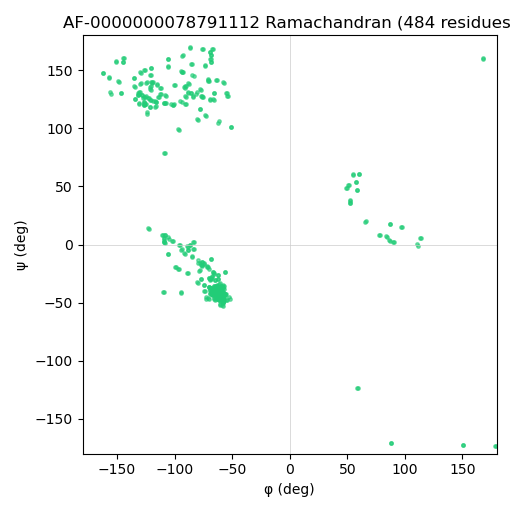 1.631 1 89.06 113 THR A N 1
ATOM 849 C CA . THR A 1 113 ? 19.391 -3.094 2.912 1 89.06 113 THR A CA 1
ATOM 850 C C . THR A 1 113 ? 19.641 -2.031 3.977 1 89.06 113 THR A C 1
ATOM 852 O O . THR A 1 113 ? 19.109 -2.123 5.09 1 89.06 113 THR A O 1
ATOM 855 N N . LYS A 1 114 ? 20.359 -1.062 3.633 1 93.88 114 LYS A N 1
ATOM 856 C CA . LYS A 1 114 ? 20.672 0.016 4.562 1 93.88 114 LYS A CA 1
ATOM 857 C C . LYS A 1 114 ? 19.422 0.767 4.988 1 93.88 114 LYS A C 1
ATOM 859 O O . LYS A 1 114 ? 19.219 1.044 6.172 1 93.88 114 LYS A O 1
ATOM 864 N N . GLN A 1 115 ? 18.594 1.046 4.023 1 94.44 115 GLN A N 1
ATOM 865 C CA . GLN A 1 115 ? 17.375 1.793 4.312 1 94.44 115 GLN A CA 1
ATOM 866 C C . GLN A 1 115 ? 16.391 0.95 5.121 1 94.44 115 GLN A C 1
ATOM 868 O O . GLN A 1 115 ? 15.68 1.471 5.984 1 94.44 115 GLN A O 1
ATOM 873 N N . LEU A 1 116 ? 16.391 -0.292 4.785 1 94.19 116 LEU A N 1
ATOM 874 C CA . LEU A 1 116 ? 15.539 -1.204 5.551 1 94.19 116 LEU A CA 1
ATOM 875 C C . LEU A 1 116 ? 15.953 -1.228 7.02 1 94.19 116 LEU A C 1
ATOM 877 O O . LEU A 1 116 ? 15.109 -1.109 7.906 1 94.19 116 LEU A O 1
ATOM 881 N N . MET A 1 117 ? 17.172 -1.367 7.258 1 94.94 117 MET A N 1
ATOM 882 C CA . MET A 1 117 ? 17.672 -1.417 8.625 1 94.94 117 MET A CA 1
ATOM 883 C C . MET A 1 117 ? 17.453 -0.087 9.336 1 94.94 117 MET A C 1
ATOM 885 O O . MET A 1 117 ? 17.078 -0.061 10.508 1 94.94 117 MET A O 1
ATOM 889 N N . TYR A 1 118 ? 17.688 0.955 8.664 1 96.31 118 TYR A N 1
ATOM 890 C CA . TYR A 1 118 ? 17.453 2.281 9.227 1 96.31 118 TYR A CA 1
ATOM 891 C C . TYR A 1 118 ? 15.992 2.438 9.656 1 96.31 118 TYR A C 1
ATOM 893 O O . TYR A 1 118 ? 15.711 2.785 10.805 1 96.31 118 TYR A O 1
ATOM 901 N N . ALA A 1 119 ? 15.078 2.141 8.711 1 96.81 119 ALA A N 1
ATOM 902 C CA . ALA A 1 119 ? 13.656 2.328 8.984 1 96.81 119 ALA A CA 1
ATOM 903 C C . ALA A 1 119 ? 13.203 1.438 10.141 1 96.81 119 ALA A C 1
ATOM 905 O O . ALA A 1 119 ? 12.453 1.879 11.016 1 96.81 119 ALA A O 1
ATOM 906 N N . ALA A 1 120 ? 13.695 0.215 10.141 1 97.38 120 ALA A N 1
ATOM 907 C CA . ALA A 1 120 ? 13.344 -0.725 11.203 1 97.38 120 ALA A CA 1
ATOM 908 C C . ALA A 1 120 ? 13.875 -0.259 12.555 1 97.38 120 ALA A C 1
ATOM 910 O O . ALA A 1 120 ? 13.211 -0.409 13.578 1 97.38 120 ALA A O 1
ATOM 911 N N . ASP A 1 121 ? 15.016 0.296 12.562 1 97 121 ASP A N 1
ATOM 912 C CA . ASP A 1 121 ? 15.656 0.759 13.789 1 97 121 ASP A CA 1
ATOM 913 C C . ASP A 1 121 ? 14.891 1.938 14.391 1 97 121 ASP A C 1
ATOM 915 O O . ASP A 1 121 ? 14.664 1.981 15.602 1 97 121 ASP A O 1
ATOM 919 N N . VAL A 1 122 ? 14.492 2.82 13.586 1 95.44 122 VAL A N 1
ATOM 920 C CA . VAL A 1 122 ? 13.781 4.012 14.047 1 95.44 122 VAL A CA 1
ATOM 921 C C . VAL A 1 122 ? 12.531 3.6 14.82 1 95.44 122 VAL A C 1
ATOM 923 O O . VAL A 1 122 ? 12.18 4.234 15.812 1 95.44 122 VAL A O 1
ATOM 926 N N . VAL A 1 123 ? 11.891 2.494 14.391 1 96.69 123 VAL A N 1
ATOM 927 C CA . VAL A 1 123 ? 10.609 2.137 14.984 1 96.69 123 VAL A CA 1
ATOM 928 C C . VAL A 1 123 ? 10.773 0.902 15.867 1 96.69 123 VAL A C 1
ATOM 930 O O . VAL A 1 123 ? 9.781 0.297 16.281 1 96.69 123 VAL A O 1
ATOM 933 N N . ASP A 1 124 ? 11.977 0.477 16.094 1 96.38 124 ASP A N 1
ATOM 934 C CA . ASP A 1 124 ? 12.305 -0.637 16.969 1 96.38 124 ASP A CA 1
ATOM 935 C C . ASP A 1 124 ? 11.602 -1.919 16.531 1 96.38 124 ASP A C 1
ATOM 937 O O . ASP A 1 124 ? 10.914 -2.561 17.328 1 96.38 124 ASP A O 1
ATOM 941 N N . LEU A 1 125 ? 11.773 -2.318 15.242 1 96.69 125 LEU A N 1
ATOM 942 C CA . LEU A 1 125 ? 11.156 -3.525 14.711 1 96.69 125 LEU A CA 1
ATOM 943 C C . LEU A 1 125 ? 12.211 -4.48 14.164 1 96.69 125 LEU A C 1
ATOM 945 O O . LEU A 1 125 ? 11.875 -5.465 13.5 1 96.69 125 LEU A O 1
ATOM 949 N N . GLN A 1 126 ? 13.484 -4.289 14.438 1 95.94 126 GLN A N 1
ATOM 950 C CA . GLN A 1 126 ? 14.578 -5.059 13.859 1 95.94 126 GLN A CA 1
ATOM 951 C C . GLN A 1 126 ? 14.414 -6.547 14.148 1 95.94 126 GLN A C 1
ATOM 953 O O . GLN A 1 126 ? 14.664 -7.387 13.273 1 95.94 126 GLN A O 1
ATOM 958 N N . THR A 1 127 ? 13.961 -6.883 15.281 1 94.81 127 THR A N 1
ATOM 959 C CA . THR A 1 127 ? 13.922 -8.273 15.711 1 94.81 127 THR A CA 1
ATOM 960 C C . THR A 1 127 ? 12.656 -8.961 15.195 1 94.81 127 THR A C 1
ATOM 962 O O . THR A 1 127 ? 12.539 -10.188 15.258 1 94.81 127 THR A O 1
ATOM 965 N N . ALA A 1 128 ? 11.75 -8.18 14.656 1 95.44 128 ALA A N 1
ATOM 966 C CA . ALA A 1 128 ? 10.469 -8.758 14.258 1 95.44 128 ALA A CA 1
ATOM 967 C C . ALA A 1 128 ? 10.344 -8.82 12.734 1 95.44 128 ALA A C 1
ATOM 969 O O . ALA A 1 128 ? 9.32 -9.258 12.211 1 95.44 128 ALA A O 1
ATOM 970 N N . LEU A 1 129 ? 11.352 -8.477 12.031 1 94.19 129 LEU A N 1
ATOM 971 C CA . LEU A 1 129 ? 11.273 -8.289 10.586 1 94.19 129 LEU A CA 1
ATOM 972 C C . LEU A 1 129 ? 10.992 -9.609 9.875 1 94.19 129 LEU A C 1
ATOM 974 O O . LEU A 1 129 ? 10.438 -9.625 8.773 1 94.19 129 LEU A O 1
ATOM 978 N N . LYS A 1 130 ? 11.297 -10.711 10.438 1 90.62 130 LYS A N 1
ATOM 979 C CA . LYS A 1 130 ? 11.141 -12.008 9.789 1 90.62 130 LYS A CA 1
ATOM 980 C C . LYS A 1 130 ? 9.781 -12.617 10.094 1 90.62 130 LYS A C 1
ATOM 982 O O . LYS A 1 130 ? 9.414 -13.648 9.531 1 90.62 130 LYS A O 1
ATOM 987 N N . GLN A 1 131 ? 9.078 -11.977 10.961 1 92.56 131 GLN A N 1
ATOM 988 C CA . GLN A 1 131 ? 7.758 -12.461 11.344 1 92.56 131 GLN A CA 1
ATOM 989 C C . GLN A 1 131 ? 6.695 -11.977 10.359 1 92.56 131 GLN A C 1
ATOM 991 O O . GLN A 1 131 ? 6.785 -10.867 9.836 1 92.56 131 GLN A O 1
ATOM 996 N N . LEU A 1 132 ? 5.684 -12.828 10.148 1 91.38 132 LEU A N 1
ATOM 997 C CA . LEU A 1 132 ? 4.543 -12.43 9.336 1 91.38 132 LEU A CA 1
ATOM 998 C C . LEU A 1 132 ? 3.781 -11.281 9.992 1 91.38 132 LEU A C 1
ATOM 1000 O O . LEU A 1 132 ? 3.594 -11.273 11.211 1 91.38 132 LEU A O 1
ATOM 1004 N N . VAL A 1 133 ? 3.305 -10.352 9.195 1 95.38 133 VAL A N 1
ATOM 1005 C CA . VAL A 1 133 ? 2.658 -9.148 9.711 1 95.38 133 VAL A CA 1
ATOM 1006 C C . VAL A 1 133 ? 1.311 -9.508 10.336 1 95.38 133 VAL A C 1
ATOM 1008 O O . VAL A 1 133 ? 0.849 -8.844 11.266 1 95.38 133 VAL A O 1
ATOM 1011 N N . LYS A 1 134 ? 0.672 -10.531 9.875 1 94 134 LYS A N 1
ATOM 1012 C CA . LYS A 1 134 ? -0.588 -10.969 10.469 1 94 134 LYS A CA 1
ATOM 1013 C C . LYS A 1 134 ? -0.425 -11.25 11.961 1 94 134 LYS A C 1
ATOM 1015 O O . LYS A 1 134 ? -1.391 -11.18 12.719 1 94 134 LYS A O 1
ATOM 1020 N N . ASP A 1 135 ? 0.8 -11.539 12.398 1 94.94 135 ASP A N 1
ATOM 1021 C CA . ASP A 1 135 ? 1.072 -11.883 13.789 1 94.94 135 ASP A CA 1
ATOM 1022 C C . ASP A 1 135 ? 1.532 -10.664 14.578 1 94.94 135 ASP A C 1
ATOM 1024 O O . ASP A 1 135 ? 1.848 -10.766 15.766 1 94.94 135 ASP A O 1
ATOM 1028 N N . TYR A 1 136 ? 1.625 -9.539 13.945 1 95.94 136 TYR A N 1
ATOM 1029 C CA . TYR A 1 136 ? 1.981 -8.289 14.609 1 95.94 136 TYR A CA 1
ATOM 1030 C C . TYR A 1 136 ? 0.848 -7.812 15.508 1 95.94 136 TYR A C 1
ATOM 1032 O O . TYR A 1 136 ? -0.329 -7.977 15.18 1 95.94 136 TYR A O 1
ATOM 1040 N N . SER A 1 137 ? 1.241 -7.277 16.641 1 94.25 137 SER A N 1
ATOM 1041 C CA . SER A 1 137 ? 0.265 -6.504 17.406 1 94.25 137 SER A CA 1
ATOM 1042 C C . SER A 1 137 ? -0.129 -5.23 16.656 1 94.25 137 SER A C 1
ATOM 1044 O O . SER A 1 137 ? 0.488 -4.879 15.656 1 94.25 137 SER A O 1
ATOM 1046 N N . GLY A 1 138 ? -1.162 -4.609 17.141 1 92 138 GLY A N 1
ATOM 1047 C CA . GLY A 1 138 ? -1.554 -3.334 16.562 1 92 138 GLY A CA 1
ATOM 1048 C C . GLY A 1 138 ? -0.443 -2.301 16.594 1 92 138 GLY A C 1
ATOM 1049 O O . GLY A 1 138 ? -0.218 -1.6 15.602 1 92 138 GLY A O 1
ATOM 1050 N N . GLY A 1 139 ? 0.208 -2.246 17.703 1 93.06 139 GLY A N 1
ATOM 1051 C CA . GLY A 1 139 ? 1.321 -1.319 17.844 1 93.06 139 GLY A CA 1
ATOM 1052 C C . GLY A 1 139 ? 2.455 -1.613 16.875 1 93.06 139 GLY A C 1
ATOM 1053 O O . GLY A 1 139 ? 3.07 -0.692 16.328 1 93.06 139 GLY A O 1
ATOM 1054 N N . MET A 1 140 ? 2.736 -2.84 16.672 1 95.44 140 MET A N 1
ATOM 1055 C CA . MET A 1 140 ? 3.777 -3.234 15.727 1 95.44 140 MET A CA 1
ATOM 1056 C C . MET A 1 140 ? 3.391 -2.857 14.305 1 95.44 140 MET A C 1
ATOM 1058 O O . MET A 1 140 ? 4.234 -2.406 13.523 1 95.44 140 MET A O 1
ATOM 1062 N N . LYS A 1 141 ? 2.135 -3.084 13.938 1 96.31 141 LYS A N 1
ATOM 1063 C CA . LYS A 1 141 ? 1.653 -2.701 12.609 1 96.31 141 LYS A CA 1
ATOM 1064 C C . LYS A 1 141 ? 1.762 -1.194 12.398 1 96.31 141 LYS A C 1
ATOM 1066 O O . LYS A 1 141 ? 2.16 -0.739 11.328 1 96.31 141 LYS A O 1
ATOM 1071 N N . ARG A 1 142 ? 1.445 -0.489 13.422 1 95.06 142 ARG A N 1
ATOM 1072 C CA . ARG A 1 142 ? 1.574 0.963 13.359 1 95.06 142 ARG A CA 1
ATOM 1073 C C . ARG A 1 142 ? 3.025 1.375 13.133 1 95.06 142 ARG A C 1
ATOM 1075 O O . ARG A 1 142 ? 3.312 2.242 12.305 1 95.06 142 ARG A O 1
ATOM 1082 N N . ARG A 1 143 ? 3.883 0.805 13.852 1 96.62 143 ARG A N 1
ATOM 1083 C CA . ARG A 1 143 ? 5.312 1.081 13.727 1 96.62 143 ARG A CA 1
ATOM 1084 C C . ARG A 1 143 ? 5.82 0.716 12.336 1 96.62 143 ARG A C 1
ATOM 1086 O O . ARG A 1 143 ? 6.617 1.448 11.75 1 96.62 143 ARG A O 1
ATOM 1093 N N . LEU A 1 144 ? 5.355 -0.391 11.82 1 97.62 144 LEU A N 1
ATOM 1094 C CA . LEU A 1 144 ? 5.734 -0.79 10.469 1 97.62 144 LEU A CA 1
ATOM 1095 C C . LEU A 1 144 ? 5.25 0.23 9.438 1 97.62 144 LEU A C 1
ATOM 1097 O O . LEU A 1 144 ? 5.973 0.562 8.5 1 97.62 144 LEU A O 1
ATOM 1101 N N . SER A 1 145 ? 4.07 0.729 9.633 1 97.38 145 SER A N 1
ATOM 1102 C CA . SER A 1 145 ? 3.535 1.758 8.75 1 97.38 145 SER A CA 1
ATOM 1103 C C . SER A 1 145 ? 4.414 3.004 8.75 1 97.38 145 SER A C 1
ATOM 1105 O O . SER A 1 145 ? 4.656 3.602 7.703 1 97.38 145 SER A O 1
ATOM 1107 N N . LEU A 1 146 ? 4.859 3.391 9.93 1 97.44 146 LEU A N 1
ATOM 1108 C CA . LEU A 1 146 ? 5.762 4.531 10.023 1 97.44 146 LEU A CA 1
ATOM 1109 C C . LEU A 1 146 ? 7.086 4.238 9.328 1 97.44 146 LEU A C 1
ATOM 1111 O O . LEU A 1 146 ? 7.617 5.094 8.617 1 97.44 146 LEU A O 1
ATOM 1115 N N . ALA A 1 147 ? 7.629 3.031 9.508 1 97.94 147 ALA A N 1
ATOM 1116 C CA . ALA A 1 147 ? 8.867 2.627 8.844 1 97.94 147 ALA A CA 1
ATOM 1117 C C . ALA A 1 147 ? 8.727 2.729 7.328 1 97.94 147 ALA A C 1
ATOM 1119 O O . ALA A 1 147 ? 9.656 3.174 6.645 1 97.94 147 ALA A O 1
ATOM 1120 N N . ILE A 1 148 ? 7.609 2.34 6.828 1 97.06 148 ILE A N 1
ATOM 1121 C CA . ILE A 1 148 ? 7.348 2.389 5.395 1 97.06 148 ILE A CA 1
ATOM 1122 C C . ILE A 1 148 ? 7.352 3.838 4.918 1 97.06 148 ILE A C 1
ATOM 1124 O O . ILE A 1 148 ? 7.887 4.145 3.85 1 97.06 148 ILE A O 1
ATOM 1128 N N . ALA A 1 149 ? 6.84 4.746 5.699 1 97.06 149 ALA A N 1
ATOM 1129 C CA . ALA A 1 149 ? 6.82 6.164 5.344 1 97.06 149 ALA A CA 1
ATOM 1130 C C . ALA A 1 149 ? 8.234 6.734 5.285 1 97.06 149 ALA A C 1
ATOM 1132 O O . ALA A 1 149 ? 8.5 7.676 4.531 1 97.06 149 ALA A O 1
ATOM 1133 N N . LEU A 1 150 ? 9.156 6.148 5.98 1 97.12 150 LEU A N 1
ATOM 1134 C CA . LEU A 1 150 ? 10.492 6.703 6.16 1 97.12 150 LEU A CA 1
ATOM 1135 C C . LEU A 1 150 ? 11.469 6.098 5.164 1 97.12 150 LEU A C 1
ATOM 1137 O O . LEU A 1 150 ? 12.516 6.688 4.879 1 97.12 150 LEU A O 1
ATOM 1141 N N . ILE A 1 151 ? 11.148 4.973 4.637 1 95.06 151 ILE A N 1
ATOM 1142 C CA . ILE A 1 151 ? 12.141 4.098 4.023 1 95.06 151 ILE A CA 1
ATOM 1143 C C . ILE A 1 151 ? 12.68 4.734 2.742 1 95.06 151 ILE A C 1
ATOM 1145 O O . ILE A 1 151 ? 13.828 4.52 2.369 1 95.06 151 ILE A O 1
ATOM 1149 N N . GLY A 1 152 ? 11.922 5.535 2.061 1 92.19 152 GLY A N 1
ATOM 1150 C CA . GLY A 1 152 ? 12.328 6.148 0.806 1 92.19 152 GLY A CA 1
ATOM 1151 C C . GLY A 1 152 ? 13.086 7.449 0.994 1 92.19 152 GLY A C 1
ATOM 1152 O O . GLY A 1 152 ? 13.43 8.117 0.019 1 92.19 152 GLY A O 1
ATOM 1153 N N . LYS A 1 153 ? 13.273 7.855 2.242 1 92.69 153 LYS A N 1
ATOM 1154 C CA . LYS A 1 153 ? 13.93 9.117 2.566 1 92.69 153 LYS A CA 1
ATOM 1155 C C . LYS A 1 153 ? 13.242 10.289 1.874 1 92.69 153 LYS A C 1
ATOM 1157 O O . LYS A 1 153 ? 13.875 11.039 1.134 1 92.69 153 LYS A O 1
ATOM 1162 N N . PRO A 1 154 ? 12.016 10.477 2.152 1 95.19 154 PRO A N 1
ATOM 1163 C CA . PRO A 1 154 ? 11.219 11.516 1.501 1 95.19 154 PRO A CA 1
ATOM 1164 C C . PRO A 1 154 ? 11.648 12.93 1.898 1 95.19 154 PRO A C 1
ATOM 1166 O O . PRO A 1 154 ? 12.297 13.109 2.932 1 95.19 154 PRO A O 1
ATOM 1169 N N . GLN A 1 155 ? 11.289 13.883 1.067 1 96.5 155 GLN A N 1
ATOM 1170 C CA . GLN A 1 155 ? 11.531 15.289 1.384 1 96.5 155 GLN A CA 1
ATOM 1171 C C . GLN A 1 155 ? 10.359 15.883 2.168 1 96.5 155 GLN A C 1
ATOM 1173 O O . GLN A 1 155 ? 10.523 16.891 2.869 1 96.5 155 GLN A O 1
ATOM 1178 N N . LEU A 1 156 ? 9.266 15.297 1.993 1 97.75 156 LEU A N 1
ATOM 1179 C CA . LEU A 1 156 ? 8.062 15.633 2.746 1 97.75 156 LEU A CA 1
ATOM 1180 C C . LEU A 1 156 ? 7.465 14.383 3.395 1 97.75 156 LEU A C 1
ATOM 1182 O O . LEU A 1 156 ? 7.223 13.383 2.717 1 97.75 156 LEU A O 1
ATOM 1186 N N . LEU A 1 157 ? 7.344 14.453 4.668 1 98.12 157 LEU A N 1
ATOM 1187 C CA . LEU A 1 157 ? 6.766 13.359 5.445 1 98.12 157 LEU A CA 1
ATOM 1188 C C . LEU A 1 157 ? 5.391 13.742 5.98 1 98.12 157 LEU A C 1
ATOM 1190 O O . LEU A 1 157 ? 5.238 14.781 6.633 1 98.12 157 LEU A O 1
ATOM 1194 N N . ILE A 1 158 ? 4.363 12.977 5.633 1 97.75 158 ILE A N 1
ATOM 1195 C CA . ILE A 1 158 ? 3.006 13.195 6.117 1 97.75 158 ILE A CA 1
ATOM 1196 C C . ILE A 1 158 ? 2.559 11.992 6.949 1 97.75 158 ILE A C 1
ATOM 1198 O O . ILE A 1 158 ? 2.434 10.883 6.434 1 97.75 158 ILE A O 1
ATOM 1202 N N . LEU A 1 159 ? 2.268 12.273 8.219 1 97.56 159 LEU A N 1
ATOM 1203 C CA . LEU A 1 159 ? 1.994 11.195 9.164 1 97.56 159 LEU A CA 1
ATOM 1204 C C . LEU A 1 159 ? 0.652 11.414 9.859 1 97.56 159 LEU A C 1
ATOM 1206 O O . LEU A 1 159 ? 0.453 12.422 10.539 1 97.56 159 LEU A O 1
ATOM 1210 N N . ASP A 1 160 ? -0.212 10.484 9.703 1 95.12 160 ASP A N 1
ATOM 1211 C CA . ASP A 1 160 ? -1.517 10.57 10.352 1 95.12 160 ASP A CA 1
ATOM 1212 C C . ASP A 1 160 ? -1.532 9.789 11.664 1 95.12 160 ASP A C 1
ATOM 1214 O O . ASP A 1 160 ? -1.705 8.57 11.664 1 95.12 160 ASP A O 1
ATOM 1218 N N . GLU A 1 161 ? -1.354 10.508 12.766 1 92.56 161 GLU A N 1
ATOM 1219 C CA . GLU A 1 161 ? -1.357 9.969 14.117 1 92.56 161 GLU A CA 1
ATOM 1220 C C . GLU A 1 161 ? -0.252 8.93 14.297 1 92.56 161 GLU A C 1
ATOM 1222 O O . GLU A 1 161 ? -0.514 7.801 14.719 1 92.56 161 GLU A O 1
ATOM 1227 N N . PRO A 1 162 ? 0.983 9.32 14.125 1 94.19 162 PRO A N 1
ATOM 1228 C CA . PRO A 1 162 ? 2.088 8.359 14.062 1 94.19 162 PRO A CA 1
ATOM 1229 C C . PRO A 1 162 ? 2.412 7.738 15.414 1 94.19 162 PRO A C 1
ATOM 1231 O O . PRO A 1 162 ? 3.041 6.68 15.484 1 94.19 162 PRO A O 1
ATOM 1234 N N . THR A 1 163 ? 1.988 8.359 16.516 1 91.25 163 THR A N 1
ATOM 1235 C CA . THR A 1 163 ? 2.451 7.875 17.812 1 91.25 163 THR A CA 1
ATOM 1236 C C . THR A 1 163 ? 1.309 7.215 18.578 1 91.25 163 THR A C 1
ATOM 1238 O O . THR A 1 163 ? 1.456 6.883 19.75 1 91.25 163 THR A O 1
ATOM 1241 N N . ILE A 1 164 ? 0.197 7.012 17.984 1 85.94 164 ILE A N 1
ATOM 1242 C CA . ILE A 1 164 ? -0.928 6.363 18.641 1 85.94 164 ILE A CA 1
ATOM 1243 C C . ILE A 1 164 ? -0.57 4.91 18.953 1 85.94 164 ILE A C 1
ATOM 1245 O O . ILE A 1 164 ? -0.022 4.203 18.109 1 85.94 164 ILE A O 1
ATOM 1249 N N . GLY A 1 165 ? -0.794 4.504 20.172 1 85.25 165 GLY A N 1
ATOM 1250 C CA . GLY A 1 165 ? -0.583 3.123 20.578 1 85.25 165 GLY A CA 1
ATOM 1251 C C . GLY A 1 165 ? 0.878 2.785 20.812 1 85.25 165 GLY A C 1
ATOM 1252 O O . GLY A 1 165 ? 1.234 1.613 20.953 1 85.25 165 GLY A O 1
ATOM 1253 N N . ILE A 1 166 ? 1.692 3.773 20.781 1 90.5 166 ILE A N 1
ATOM 1254 C CA . ILE A 1 166 ? 3.127 3.576 20.969 1 90.5 166 ILE A CA 1
ATOM 1255 C C . ILE A 1 166 ? 3.514 3.91 22.406 1 90.5 166 ILE A C 1
ATOM 1257 O O . ILE A 1 166 ? 3.01 4.879 22.984 1 90.5 166 ILE A O 1
ATOM 1261 N N . ASP A 1 167 ? 4.355 3.115 23.031 1 91.31 167 ASP A N 1
ATOM 1262 C CA . ASP A 1 167 ? 4.789 3.367 24.406 1 91.31 167 ASP A CA 1
ATOM 1263 C C . ASP A 1 167 ? 5.676 4.605 24.484 1 91.31 167 ASP A C 1
ATOM 1265 O O . ASP A 1 167 ? 6.211 5.055 23.469 1 91.31 167 ASP A O 1
ATOM 1269 N N . PRO A 1 168 ? 5.883 5.172 25.688 1 91.56 168 PRO A N 1
ATOM 1270 C CA . PRO A 1 168 ? 6.582 6.445 25.875 1 91.56 168 PRO A CA 1
ATOM 1271 C C . PRO A 1 168 ? 8.031 6.395 25.391 1 91.56 168 PRO A C 1
ATOM 1273 O O . PRO A 1 168 ? 8.523 7.359 24.797 1 91.56 168 PRO A O 1
ATOM 1276 N N . ALA A 1 169 ? 8.711 5.316 25.703 1 93.56 169 ALA A N 1
ATOM 1277 C CA . ALA A 1 169 ? 10.117 5.223 25.312 1 93.56 169 ALA A CA 1
ATOM 1278 C C . ALA A 1 169 ? 10.273 5.27 23.797 1 93.56 169 ALA A C 1
ATOM 1280 O O . ALA A 1 169 ? 11.125 5.996 23.281 1 93.56 169 ALA A O 1
ATOM 1281 N N . LEU A 1 170 ? 9.492 4.523 23.125 1 93.25 170 LEU A N 1
ATOM 1282 C CA . LEU A 1 170 ? 9.555 4.496 21.656 1 93.25 170 LEU A CA 1
ATOM 1283 C C . LEU A 1 170 ? 9.07 5.82 21.078 1 93.25 170 LEU A C 1
ATOM 1285 O O . LEU A 1 170 ? 9.594 6.281 20.062 1 93.25 170 LEU A O 1
ATOM 1289 N N . ARG A 1 171 ? 8.078 6.371 21.688 1 94.62 171 ARG A N 1
ATOM 1290 C CA . ARG A 1 171 ? 7.609 7.684 21.266 1 94.62 171 ARG A CA 1
ATOM 1291 C C . ARG A 1 171 ? 8.75 8.695 21.266 1 94.62 171 ARG A C 1
ATOM 1293 O O . ARG A 1 171 ? 8.906 9.461 20.312 1 94.62 171 ARG A O 1
ATOM 1300 N N . ARG A 1 172 ? 9.5 8.727 22.312 1 95.19 172 ARG A N 1
ATOM 1301 C CA . ARG A 1 172 ? 10.641 9.633 22.406 1 95.19 172 ARG A CA 1
ATOM 1302 C C . ARG A 1 172 ? 11.641 9.375 21.297 1 95.19 172 ARG A C 1
ATOM 1304 O O . ARG A 1 172 ? 12.172 10.312 20.703 1 95.19 172 ARG A O 1
ATOM 1311 N N . GLN A 1 173 ? 11.875 8.164 21.047 1 95.25 173 GLN A N 1
ATOM 1312 C CA . GLN A 1 173 ? 12.805 7.797 19.984 1 95.25 173 GLN A CA 1
ATOM 1313 C C . GLN A 1 173 ? 12.312 8.273 18.625 1 95.25 173 GLN A C 1
ATOM 1315 O O . GLN A 1 173 ? 13.086 8.789 17.828 1 95.25 173 GLN A O 1
ATOM 1320 N N . ILE A 1 174 ? 11.078 8.078 18.375 1 95.75 174 ILE A N 1
ATOM 1321 C CA . ILE A 1 174 ? 10.477 8.484 17.109 1 95.75 174 ILE A CA 1
ATOM 1322 C C . ILE A 1 174 ? 10.578 9.992 16.938 1 95.75 174 ILE A C 1
ATOM 1324 O O . ILE A 1 174 ? 11 10.484 15.891 1 95.75 174 ILE A O 1
ATOM 1328 N N . TRP A 1 175 ? 10.289 10.734 17.953 1 96.69 175 TRP A N 1
ATOM 1329 C CA . TRP A 1 175 ? 10.344 12.195 17.875 1 96.69 175 TRP A CA 1
ATOM 1330 C C . TRP A 1 175 ? 11.781 12.672 17.703 1 96.69 175 TRP A C 1
ATOM 1332 O O . TRP A 1 175 ? 12.031 13.648 17 1 96.69 175 TRP A O 1
ATOM 1342 N N . GLN A 1 176 ? 12.695 12.008 18.391 1 97.31 176 GLN A N 1
ATOM 1343 C CA . GLN A 1 176 ? 14.094 12.336 18.172 1 97.31 176 GLN A CA 1
ATOM 1344 C C . GLN A 1 176 ? 14.477 12.203 16.703 1 97.31 176 GLN A C 1
ATOM 1346 O O . GLN A 1 176 ? 15.156 13.07 16.156 1 97.31 176 GLN A O 1
ATOM 1351 N N . GLU A 1 177 ? 13.992 11.172 16.141 1 96.44 177 GLU A N 1
ATOM 1352 C CA . GLU A 1 177 ? 14.289 10.961 14.734 1 96.44 177 GLU A CA 1
ATOM 1353 C C . GLU A 1 177 ? 13.586 11.992 13.852 1 96.44 177 GLU A C 1
ATOM 1355 O O . GLU A 1 177 ? 14.172 12.5 12.898 1 96.44 177 GLU A O 1
ATOM 1360 N N . LEU A 1 178 ? 12.328 12.312 14.141 1 97.81 178 LEU A N 1
ATOM 1361 C CA . LEU A 1 178 ? 11.594 13.297 13.367 1 97.81 178 LEU A CA 1
ATOM 1362 C C . LEU A 1 178 ? 12.281 14.664 13.438 1 97.81 178 LEU A C 1
ATOM 1364 O O . LEU A 1 178 ? 12.406 15.352 12.414 1 97.81 178 LEU A O 1
ATOM 1368 N N . HIS A 1 179 ? 12.781 15.008 14.602 1 98.44 179 HIS A N 1
ATOM 1369 C CA . HIS A 1 179 ? 13.508 16.266 14.742 1 98.44 179 HIS A CA 1
ATOM 1370 C C . HIS A 1 179 ? 14.812 16.25 13.961 1 98.44 179 HIS A C 1
ATOM 1372 O O . HIS A 1 179 ? 15.188 17.234 13.336 1 98.44 179 HIS A O 1
ATOM 1378 N N . ARG A 1 180 ? 15.492 15.156 14.047 1 97.88 180 ARG A N 1
ATOM 1379 C CA . ARG A 1 180 ? 16.734 15.016 13.281 1 97.88 180 ARG A CA 1
ATOM 1380 C C . ARG A 1 180 ? 16.469 15.195 11.789 1 97.88 180 ARG A C 1
ATOM 1382 O O . ARG A 1 180 ? 17.203 15.922 11.109 1 97.88 180 ARG A O 1
ATOM 1389 N N . LEU A 1 181 ? 15.445 14.555 11.312 1 97.75 181 LEU A N 1
ATOM 1390 C CA . LEU A 1 181 ? 15.086 14.648 9.906 1 97.75 181 LEU A CA 1
ATOM 1391 C C . LEU A 1 181 ? 14.734 16.078 9.523 1 97.75 181 LEU A C 1
ATOM 1393 O O . LEU A 1 181 ? 15.156 16.578 8.477 1 97.75 181 LEU A O 1
ATOM 1397 N N . ALA A 1 182 ? 14.008 16.703 10.375 1 98.12 182 ALA A N 1
ATOM 1398 C CA . ALA A 1 182 ? 13.641 18.094 10.133 1 98.12 182 ALA A CA 1
ATOM 1399 C C . ALA A 1 182 ? 14.883 18.969 10.047 1 98.12 182 ALA A C 1
ATOM 1401 O O . ALA A 1 182 ? 14.992 19.812 9.156 1 98.12 182 ALA A O 1
ATOM 1402 N N . LYS A 1 183 ? 15.797 18.781 10.883 1 97.56 183 LYS A N 1
ATOM 1403 C CA . LYS A 1 183 ? 17.047 19.547 10.891 1 97.56 183 LYS A CA 1
ATOM 1404 C C . LYS A 1 183 ? 17.828 19.328 9.602 1 97.56 183 LYS A C 1
ATOM 1406 O O . LYS A 1 183 ? 18.562 20.203 9.164 1 97.56 183 LYS A O 1
ATOM 1411 N N . GLN A 1 184 ? 17.578 18.188 9.023 1 97.06 184 GLN A N 1
ATOM 1412 C CA . GLN A 1 184 ? 18.266 17.859 7.785 1 97.06 184 GLN A CA 1
ATOM 1413 C C . GLN A 1 184 ? 17.5 18.359 6.57 1 97.06 184 GLN A C 1
ATOM 1415 O O . GLN A 1 184 ? 17.891 18.109 5.43 1 97.06 184 GLN A O 1
ATOM 1420 N N . GLY A 1 185 ? 16.406 18.938 6.855 1 97.19 185 GLY A N 1
ATOM 1421 C CA . GLY A 1 185 ? 15.695 19.594 5.766 1 97.19 185 GLY A CA 1
ATOM 1422 C C . GLY A 1 185 ? 14.406 18.891 5.383 1 97.19 185 GLY A C 1
ATOM 1423 O O . GLY A 1 185 ? 13.688 19.359 4.492 1 97.19 185 GLY A O 1
ATOM 1424 N N . VAL A 1 186 ? 14.062 17.844 6.023 1 97.75 186 VAL A N 1
ATOM 1425 C CA . VAL A 1 186 ? 12.812 17.156 5.723 1 97.75 186 VAL A CA 1
ATOM 1426 C C . VAL A 1 186 ? 11.641 17.922 6.332 1 97.75 186 VAL A C 1
ATOM 1428 O O . VAL A 1 186 ? 11.672 18.281 7.512 1 97.75 186 VAL A O 1
ATOM 1431 N N . THR A 1 187 ? 10.688 18.203 5.516 1 98.5 187 THR A N 1
ATOM 1432 C CA . THR A 1 187 ? 9.477 18.844 5.992 1 98.5 187 THR A CA 1
ATOM 1433 C C . THR A 1 187 ? 8.461 17.812 6.469 1 98.5 187 THR A C 1
ATOM 1435 O O . THR A 1 187 ? 8.289 16.766 5.84 1 98.5 187 THR A O 1
ATOM 1438 N N . ILE A 1 188 ? 7.789 18.109 7.609 1 98.62 188 ILE A N 1
ATOM 1439 C CA . ILE A 1 188 ? 6.945 17.078 8.211 1 98.62 188 ILE A CA 1
ATOM 1440 C C . ILE A 1 188 ? 5.578 17.672 8.547 1 98.62 188 ILE A C 1
ATOM 1442 O O . ILE A 1 188 ? 5.488 18.75 9.133 1 98.62 188 ILE A O 1
ATOM 1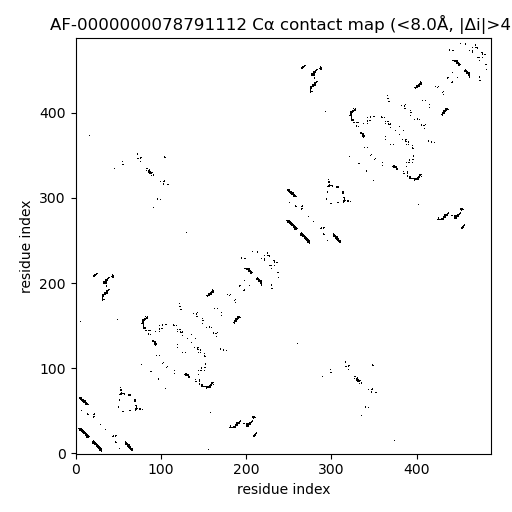446 N N . ILE A 1 189 ? 4.543 17.016 8.117 1 98.5 189 ILE A N 1
ATOM 1447 C CA . ILE A 1 189 ? 3.176 17.281 8.555 1 98.5 189 ILE A CA 1
ATOM 1448 C C . ILE A 1 189 ? 2.643 16.078 9.328 1 98.5 189 ILE A C 1
ATOM 1450 O O . ILE A 1 189 ? 2.723 14.945 8.859 1 98.5 189 ILE A O 1
ATOM 1454 N N . LEU A 1 190 ? 2.152 16.281 10.5 1 97.56 190 LEU A N 1
ATOM 1455 C CA . LEU A 1 190 ? 1.539 15.18 11.227 1 97.56 190 LEU A CA 1
ATOM 1456 C C . LEU A 1 190 ? 0.221 15.602 11.859 1 97.56 190 LEU A C 1
ATOM 1458 O O . LEU A 1 190 ? 0.043 16.781 12.203 1 97.56 190 LEU A O 1
ATOM 1462 N N . THR A 1 191 ? -0.699 14.742 11.867 1 96.06 191 THR A N 1
ATOM 1463 C CA . THR A 1 191 ? -1.925 14.938 12.633 1 96.06 191 THR A CA 1
ATOM 1464 C C . THR A 1 191 ? -1.81 14.297 14.008 1 96.06 191 THR A C 1
ATOM 1466 O O . THR A 1 191 ? -1.1 13.305 14.18 1 96.06 191 THR A O 1
ATOM 1469 N N . THR A 1 192 ? -2.477 14.875 14.992 1 92.25 192 THR A N 1
ATOM 1470 C CA . THR A 1 192 ? -2.443 14.297 16.328 1 92.25 192 THR A CA 1
ATOM 1471 C C . THR A 1 192 ? -3.586 14.836 17.188 1 92.25 192 THR A C 1
ATOM 1473 O O . THR A 1 192 ? -4.066 15.945 16.953 1 92.25 192 THR A O 1
ATOM 1476 N N . HIS A 1 193 ? -4.004 14.016 18 1 85.88 193 HIS A N 1
ATOM 1477 C CA . HIS A 1 193 ? -4.902 14.453 19.062 1 85.88 193 HIS A CA 1
ATOM 1478 C C . HIS A 1 193 ? -4.199 14.43 20.406 1 85.88 193 HIS A C 1
ATOM 1480 O O . HIS A 1 193 ? -4.82 14.719 21.438 1 85.88 193 HIS A O 1
ATOM 1486 N N . VAL A 1 194 ? -3.006 14.117 20.422 1 83.94 194 VAL A N 1
ATOM 1487 C CA . VAL A 1 194 ? -2.186 14.086 21.641 1 83.94 194 VAL A CA 1
ATOM 1488 C C . VAL A 1 194 ? -1.442 15.414 21.781 1 83.94 194 VAL A C 1
ATOM 1490 O O . VAL A 1 194 ? -0.586 15.75 20.969 1 83.94 194 VAL A O 1
ATOM 1493 N N . MET A 1 195 ? -1.649 16.047 22.875 1 85.88 195 MET A N 1
ATOM 1494 C CA . MET A 1 195 ? -1.125 17.391 23.078 1 85.88 195 MET A CA 1
ATOM 1495 C C . MET A 1 195 ? 0.395 17.375 23.188 1 85.88 195 MET A C 1
ATOM 1497 O O . MET A 1 195 ? 1.067 18.297 22.734 1 85.88 195 MET A O 1
ATOM 1501 N N . ALA A 1 196 ? 0.901 16.375 23.812 1 88.06 196 ALA A N 1
ATOM 1502 C CA . ALA A 1 196 ? 2.352 16.266 23.938 1 88.06 196 ALA A CA 1
ATOM 1503 C C . ALA A 1 196 ? 3.02 16.234 22.562 1 88.06 196 ALA A C 1
ATOM 1505 O O . ALA A 1 196 ? 4.117 16.766 22.391 1 88.06 196 ALA A O 1
ATOM 1506 N N . ASP A 1 197 ? 2.422 15.617 21.578 1 93 197 ASP A N 1
ATOM 1507 C CA . ASP A 1 197 ? 2.938 15.586 20.219 1 93 197 ASP A CA 1
ATOM 1508 C C . ASP A 1 197 ? 2.848 16.969 19.562 1 93 197 ASP A C 1
ATOM 1510 O O . ASP A 1 197 ? 3.756 17.375 18.844 1 93 197 ASP A O 1
ATOM 1514 N N . ALA A 1 198 ? 1.777 17.609 19.844 1 93.25 198 ALA A N 1
ATOM 1515 C CA . ALA A 1 198 ? 1.577 18.953 19.297 1 93.25 198 ALA A CA 1
ATOM 1516 C C . ALA A 1 198 ? 2.682 19.906 19.75 1 93.25 198 ALA A C 1
ATOM 1518 O O . ALA A 1 198 ? 3.135 20.766 18.984 1 93.25 198 ALA A O 1
ATOM 1519 N N . GLU A 1 199 ? 3.127 19.734 20.938 1 93.62 199 GLU A N 1
ATOM 1520 C CA . GLU A 1 199 ? 4.137 20.609 21.516 1 93.62 199 GLU A CA 1
ATOM 1521 C C . GLU A 1 199 ? 5.5 20.391 20.875 1 93.62 199 GLU A C 1
ATOM 1523 O O . GLU A 1 199 ? 6.375 21.25 20.953 1 93.62 199 GLU A O 1
ATOM 1528 N N . GLU A 1 200 ? 5.645 19.266 20.25 1 95.81 200 GLU A N 1
ATOM 1529 C CA . GLU A 1 200 ? 6.914 18.922 19.609 1 95.81 200 GLU A CA 1
ATOM 1530 C C . GLU A 1 200 ? 7.051 19.625 18.266 1 95.81 200 GLU A C 1
ATOM 1532 O O . GLU A 1 200 ? 8.148 19.719 17.703 1 95.81 200 GLU A O 1
ATOM 1537 N N . ALA A 1 201 ? 5.988 20.156 17.703 1 97.75 201 ALA A N 1
ATOM 1538 C CA . ALA A 1 201 ? 5.973 20.719 16.344 1 97.75 201 ALA A CA 1
ATOM 1539 C C . ALA A 1 201 ? 6.449 22.172 16.344 1 97.75 201 ALA A C 1
ATOM 1541 O O . ALA A 1 201 ? 6.43 22.828 17.391 1 97.75 201 ALA A O 1
ATOM 1542 N N . ASP A 1 202 ? 6.961 22.641 15.219 1 97.88 202 ASP A N 1
ATOM 1543 C CA . ASP A 1 202 ? 7.328 24.031 15.039 1 97.88 202 ASP A CA 1
ATOM 1544 C C . ASP A 1 202 ? 6.086 24.906 14.883 1 97.88 202 ASP A C 1
ATOM 1546 O O . ASP A 1 202 ? 6.059 26.047 15.359 1 97.88 202 ASP A O 1
ATOM 1550 N N . LEU A 1 203 ? 5.168 24.391 14.172 1 97.88 203 LEU A N 1
ATOM 1551 C CA . LEU A 1 203 ? 3.928 25.094 13.852 1 97.88 203 LEU A CA 1
ATOM 1552 C C . LEU A 1 203 ? 2.715 24.234 14.164 1 97.88 203 LEU A C 1
ATOM 1554 O O . LEU A 1 203 ? 2.773 23 14.031 1 97.88 203 LEU A O 1
ATOM 1558 N N . LEU A 1 204 ? 1.658 24.922 14.562 1 97.88 204 LEU A N 1
ATOM 1559 C CA . LEU A 1 204 ? 0.364 24.281 14.773 1 97.88 204 LEU A CA 1
ATOM 1560 C C . LEU A 1 204 ? -0.692 24.875 13.844 1 97.88 204 LEU A C 1
ATOM 1562 O O . LEU A 1 204 ? -0.7 26.094 13.609 1 97.88 204 LEU A O 1
ATOM 1566 N N . MET A 1 205 ? -1.503 24.016 13.352 1 97.75 205 MET A N 1
ATOM 1567 C CA . MET A 1 205 ? -2.764 24.422 12.734 1 97.75 205 MET A CA 1
ATOM 1568 C C . MET A 1 205 ? -3.936 23.672 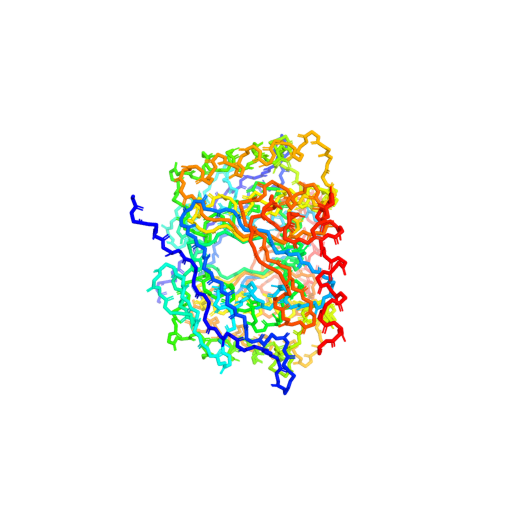13.352 1 97.75 205 MET A C 1
ATOM 1570 O O . MET A 1 205 ? -3.961 22.438 13.336 1 97.75 205 MET A O 1
ATOM 1574 N N . MET A 1 206 ? -4.836 24.406 13.914 1 97 206 MET A N 1
ATOM 1575 C CA . MET A 1 206 ? -6.039 23.828 14.508 1 97 206 MET A CA 1
ATOM 1576 C C . MET A 1 206 ? -7.234 23.984 13.578 1 97 206 MET A C 1
ATOM 1578 O O . MET A 1 206 ? -7.582 25.094 13.18 1 97 206 MET A O 1
ATOM 1582 N N . ILE A 1 207 ? -7.762 22.859 13.227 1 96.25 207 ILE A N 1
ATOM 1583 C CA . ILE A 1 207 ? -8.875 22.859 12.281 1 96.25 207 ILE A CA 1
ATOM 1584 C C . ILE A 1 207 ? -10.148 22.406 12.984 1 96.25 207 ILE A C 1
ATOM 1586 O O . ILE A 1 207 ? -10.141 21.422 13.734 1 96.25 207 ILE A O 1
ATOM 1590 N N . ARG A 1 208 ? -11.203 23.078 12.766 1 94.69 208 ARG A N 1
ATOM 1591 C CA . ARG A 1 208 ? -12.531 22.766 13.273 1 94.69 208 ARG A CA 1
ATOM 1592 C C . ARG A 1 208 ? -13.609 23.172 12.273 1 94.69 208 ARG A C 1
ATOM 1594 O O . ARG A 1 208 ? -13.586 24.297 11.742 1 94.69 208 ARG A O 1
ATOM 1601 N N . ASN A 1 209 ? -14.5 22.234 12.016 1 94 209 ASN A N 1
ATOM 1602 C CA . ASN A 1 209 ? -15.586 22.469 11.07 1 94 209 ASN A CA 1
ATOM 1603 C C . ASN A 1 209 ? -15.07 22.969 9.727 1 94 209 ASN A C 1
ATOM 1605 O O . ASN A 1 209 ? -15.625 23.906 9.148 1 94 209 ASN A O 1
ATOM 1609 N N . GLY A 1 210 ? -13.898 22.438 9.352 1 95.81 210 GLY A N 1
ATOM 1610 C CA . GLY A 1 210 ? -13.383 22.656 8.008 1 95.81 210 GLY A CA 1
ATOM 1611 C C . GLY A 1 210 ? -12.625 23.969 7.879 1 95.81 210 GLY A C 1
ATOM 1612 O O . GLY A 1 210 ? -12.273 24.391 6.773 1 95.81 210 GLY A O 1
ATOM 1613 N N . GLN A 1 211 ? -12.438 24.625 9 1 96.81 211 GLN A N 1
ATOM 1614 C CA . GLN A 1 211 ? -11.727 25.906 8.984 1 96.81 211 GLN A CA 1
ATOM 1615 C C . GLN A 1 211 ? -10.547 25.891 9.953 1 96.81 211 GLN A C 1
ATOM 1617 O O . GLN A 1 211 ? -10.578 25.188 10.961 1 96.81 211 GLN A O 1
ATOM 1622 N N . ALA A 1 212 ? -9.516 26.688 9.578 1 97.25 212 ALA A N 1
ATOM 1623 C CA . ALA A 1 212 ? -8.422 26.906 10.523 1 97.25 212 ALA A CA 1
ATOM 1624 C C . ALA A 1 212 ? -8.805 27.922 11.594 1 97.25 212 ALA A C 1
ATOM 1626 O O . ALA A 1 212 ? -8.984 29.109 11.305 1 97.25 212 ALA A O 1
ATOM 1627 N N . ILE A 1 213 ? -8.844 27.516 12.805 1 96.38 213 ILE A N 1
ATOM 1628 C CA . ILE A 1 213 ? -9.328 28.406 13.859 1 96.38 213 ILE A CA 1
ATOM 1629 C C . ILE A 1 213 ? -8.141 29.016 14.594 1 96.38 213 ILE A C 1
ATOM 1631 O O . ILE A 1 213 ? -8.281 30.031 15.281 1 96.38 213 ILE A O 1
ATOM 1635 N N . ALA A 1 214 ? -7.02 28.406 14.461 1 96.44 214 ALA A N 1
ATOM 1636 C CA . ALA A 1 214 ? -5.785 28.938 15.023 1 96.44 214 ALA A CA 1
ATOM 1637 C C . ALA A 1 214 ? -4.562 28.391 14.297 1 96.44 214 ALA A C 1
ATOM 1639 O O . ALA A 1 214 ? -4.543 27.219 13.906 1 96.44 214 ALA A O 1
ATOM 1640 N N . GLN A 1 215 ? -3.574 29.234 14.156 1 97.25 215 GLN A N 1
ATOM 1641 C CA . GLN A 1 215 ? -2.316 28.859 13.516 1 97.25 215 GLN A CA 1
ATOM 1642 C C . GLN A 1 215 ? -1.146 29.641 14.109 1 97.25 215 GLN A C 1
ATOM 1644 O O . GLN A 1 215 ? -1.263 30.828 14.391 1 97.25 215 GLN A O 1
ATOM 1649 N N . GLY A 1 216 ? -0.042 28.984 14.281 1 97 216 GLY A N 1
ATOM 1650 C CA . GLY A 1 216 ? 1.16 29.609 14.812 1 97 216 GLY A CA 1
ATOM 1651 C C . GLY A 1 216 ? 2.039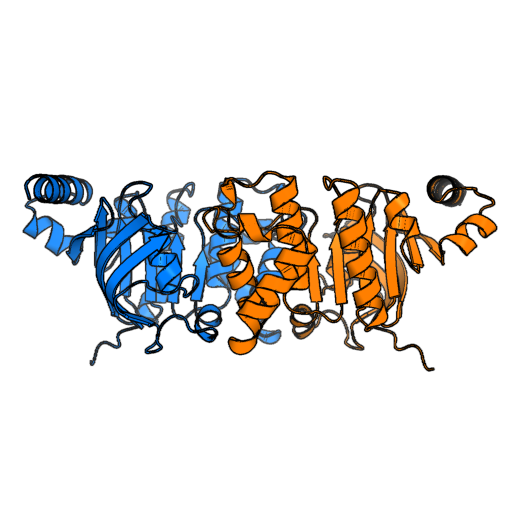 28.641 15.586 1 97 216 GLY A C 1
ATOM 1652 O O . GLY A 1 216 ? 1.836 27.422 15.523 1 97 216 GLY A O 1
ATOM 1653 N N . THR A 1 217 ? 3.053 29.125 16.219 1 97.19 217 THR A N 1
ATOM 1654 C CA . THR A 1 217 ? 3.881 28.281 17.078 1 97.19 217 THR A CA 1
ATOM 1655 C C . THR A 1 217 ? 3.152 27.953 18.375 1 97.19 217 THR A C 1
ATOM 1657 O O . THR A 1 217 ? 2.264 28.688 18.797 1 97.19 217 THR A O 1
ATOM 1660 N N . PRO A 1 218 ? 3.543 26.812 18.953 1 95.81 218 PRO A N 1
ATOM 1661 C CA . PRO A 1 218 ? 2.914 26.453 20.234 1 95.81 218 PRO A CA 1
ATOM 1662 C C . PRO A 1 218 ? 3.006 27.578 21.266 1 95.81 218 PRO A C 1
ATOM 1664 O O . PRO A 1 218 ? 1.995 27.953 21.859 1 95.81 218 PRO A O 1
ATOM 1667 N N . LYS A 1 219 ? 4.129 28.203 21.438 1 95 219 LYS A N 1
ATOM 1668 C CA . LYS A 1 219 ? 4.328 29.266 22.422 1 95 219 LYS A CA 1
ATOM 1669 C C . LYS A 1 219 ? 3.5 30.5 22.078 1 95 219 LYS A C 1
ATOM 1671 O O . LYS A 1 219 ? 2.84 31.078 22.938 1 95 219 LYS A O 1
ATOM 1676 N N . GLN A 1 220 ? 3.537 30.906 20.859 1 96.5 220 GLN A N 1
ATOM 1677 C CA . GLN A 1 220 ? 2.785 32.062 20.422 1 96.5 220 GLN A CA 1
ATOM 1678 C C . GLN A 1 220 ? 1.288 31.891 20.656 1 96.5 220 GLN A C 1
ATOM 1680 O O . GLN A 1 220 ? 0.599 32.812 21.078 1 96.5 220 GLN A O 1
ATOM 1685 N N . LEU A 1 221 ? 0.794 30.672 20.359 1 96.06 221 LEU A N 1
ATOM 1686 C CA . LEU A 1 221 ? -0.633 30.406 20.516 1 96.06 221 LEU A CA 1
ATOM 1687 C C . LEU A 1 221 ? -1.041 30.438 21.984 1 96.06 221 LEU A C 1
ATOM 1689 O O . LEU A 1 221 ? -2.133 30.891 22.312 1 96.06 221 LEU A O 1
ATOM 1693 N N . GLN A 1 222 ? -0.201 29.891 22.766 1 95.06 222 GLN A N 1
ATOM 1694 C CA . GLN A 1 222 ? -0.488 29.922 24.203 1 95.06 222 GLN A CA 1
ATOM 1695 C C . GLN A 1 222 ? -0.586 31.359 24.703 1 95.06 222 GLN A C 1
ATOM 1697 O O . GLN A 1 222 ? -1.462 31.688 25.516 1 95.06 222 GLN A O 1
ATOM 1702 N N . VAL A 1 223 ? 0.248 32.219 24.234 1 96.31 223 VAL A N 1
ATOM 1703 C CA . VAL A 1 223 ? 0.253 33.625 24.641 1 96.31 223 VAL A CA 1
ATOM 1704 C C . VAL A 1 223 ? -0.975 34.344 24.062 1 96.31 223 VAL A C 1
ATOM 1706 O O . VAL A 1 223 ? -1.703 35.031 24.781 1 96.31 223 VAL A O 1
ATOM 1709 N N . ASP A 1 224 ? -1.205 34.094 22.781 1 96.06 224 ASP A N 1
ATOM 1710 C CA . ASP A 1 224 ? -2.297 34.781 22.078 1 96.06 224 ASP A CA 1
ATOM 1711 C C . ASP A 1 224 ? -3.643 34.438 22.734 1 96.06 224 ASP A C 1
ATOM 1713 O O . ASP A 1 224 ? -4.527 35.312 22.797 1 96.06 224 ASP A O 1
ATOM 1717 N N . TYR A 1 225 ? -3.736 33.25 23.219 1 95.81 225 TYR A N 1
ATOM 1718 C CA . TYR A 1 225 ? -5.023 32.812 23.75 1 95.81 225 TYR A CA 1
ATOM 1719 C C . TYR A 1 225 ? -5.008 32.781 25.281 1 95.81 225 TYR A C 1
ATOM 1721 O O . TYR A 1 225 ? -5.941 32.281 25.906 1 95.81 225 TYR A O 1
ATOM 1729 N N . GLN A 1 226 ? -3.965 33.25 25.844 1 94.88 226 GLN A N 1
ATOM 1730 C CA . GLN A 1 226 ? -3.805 33.281 27.297 1 94.88 226 GLN A CA 1
ATOM 1731 C C . GLN A 1 226 ? -4.117 31.922 27.922 1 94.88 226 GLN A C 1
ATOM 1733 O O . GLN A 1 226 ? -4.93 31.844 28.844 1 94.88 226 GLN A O 1
ATOM 1738 N N . ALA A 1 227 ? -3.539 30.953 27.344 1 94.06 227 ALA A N 1
ATOM 1739 C CA . ALA A 1 227 ? -3.766 29.578 27.766 1 94.06 227 ALA A CA 1
ATOM 1740 C C . ALA A 1 227 ? -2.461 28.906 28.203 1 94.06 227 ALA A C 1
ATOM 1742 O O . ALA A 1 227 ? -1.39 29.234 27.688 1 94.06 227 ALA A O 1
ATOM 1743 N N . ASN A 1 228 ? -2.596 27.922 29.125 1 92 228 ASN A N 1
ATOM 1744 C CA . ASN A 1 228 ? -1.401 27.281 29.672 1 92 228 ASN A CA 1
ATOM 1745 C C . ASN A 1 228 ? -1.163 25.906 29.047 1 92 228 ASN A C 1
ATOM 1747 O O . ASN A 1 228 ? -0.277 25.172 29.484 1 92 228 ASN A O 1
ATOM 1751 N N . SER A 1 229 ? -2.027 25.609 28.109 1 92.69 229 SER A N 1
ATOM 1752 C CA . SER A 1 229 ? -1.872 24.344 27.391 1 92.69 229 SER A CA 1
ATOM 1753 C C . SER A 1 229 ? -2.426 24.438 25.969 1 92.69 229 SER A C 1
ATOM 1755 O O . SER A 1 229 ? -3.219 25.328 25.672 1 92.69 229 SER A O 1
ATOM 1757 N N . ILE A 1 230 ? -1.937 23.562 25.156 1 93 230 ILE A N 1
ATOM 1758 C CA . ILE A 1 230 ? -2.408 23.516 23.781 1 93 230 ILE A CA 1
ATOM 1759 C C . ILE A 1 230 ? -3.893 23.156 23.75 1 93 230 ILE A C 1
ATOM 1761 O O . ILE A 1 230 ? -4.648 23.672 22.922 1 93 230 ILE A O 1
ATOM 1765 N N . GLU A 1 231 ? -4.273 22.328 24.656 1 92.25 231 GLU A N 1
ATOM 1766 C CA . GLU A 1 231 ? -5.684 21.953 24.766 1 92.25 231 GLU A CA 1
ATOM 1767 C C . GLU A 1 231 ? -6.547 23.188 25.062 1 92.25 231 GLU A C 1
ATOM 1769 O O . GLU A 1 231 ? -7.605 23.359 24.453 1 92.25 231 GLU A O 1
ATOM 1774 N N . ALA A 1 232 ? -6.055 23.953 25.984 1 93.75 232 ALA A N 1
ATOM 1775 C CA . ALA A 1 232 ? -6.781 25.172 26.344 1 93.75 232 ALA A CA 1
ATOM 1776 C C . ALA A 1 232 ? -6.848 26.141 25.172 1 93.75 232 ALA A C 1
ATOM 1778 O O . ALA A 1 232 ? -7.84 26.859 25 1 93.75 232 ALA A O 1
ATOM 1779 N N . VAL A 1 233 ? -5.824 26.156 24.438 1 94.56 233 VAL A N 1
ATOM 1780 C CA . VAL A 1 233 ? -5.816 27 23.234 1 94.56 233 VAL A CA 1
ATOM 1781 C C . VAL A 1 233 ? -6.918 26.547 22.281 1 94.56 233 VAL A C 1
ATOM 1783 O O . VAL A 1 233 ? -7.68 27.359 21.766 1 94.56 233 VAL A O 1
ATOM 1786 N N . PHE A 1 234 ? -7.016 25.25 22.031 1 93.5 234 PHE A N 1
ATOM 1787 C CA . PHE A 1 234 ? -8.008 24.703 21.125 1 93.5 234 PHE A CA 1
ATOM 1788 C C . PHE A 1 234 ? -9.422 25.062 21.578 1 93.5 234 PHE A C 1
ATOM 1790 O O . PHE A 1 234 ? -10.258 25.453 20.75 1 93.5 234 PHE A O 1
ATOM 1797 N N . LEU A 1 235 ? -9.633 24.922 22.844 1 92.69 235 LEU A N 1
ATOM 1798 C CA . LEU A 1 235 ? -10.945 25.219 23.406 1 92.69 235 LEU A CA 1
ATOM 1799 C C . LEU A 1 235 ? -11.266 26.703 23.266 1 92.69 235 LEU A C 1
ATOM 1801 O O . LEU A 1 235 ? -12.383 27.062 22.875 1 92.69 235 LEU A O 1
ATOM 1805 N N . ALA A 1 236 ? -10.312 27.531 23.531 1 94.88 236 ALA A N 1
ATOM 1806 C CA . ALA A 1 236 ? -10.5 28.969 23.438 1 94.88 236 ALA A CA 1
ATOM 1807 C C . ALA A 1 236 ? -10.758 29.391 21.984 1 94.88 236 ALA A C 1
ATOM 1809 O O . ALA A 1 236 ? -11.656 30.188 21.719 1 94.88 236 ALA A O 1
ATOM 1810 N N . ALA A 1 237 ? -9.961 28.875 21.094 1 94.69 237 ALA A N 1
ATOM 1811 C CA . ALA A 1 237 ? -10.125 29.172 19.672 1 94.69 237 ALA A CA 1
ATOM 1812 C C . ALA A 1 237 ? -11.477 28.688 19.172 1 94.69 237 ALA A C 1
ATOM 1814 O O . ALA A 1 237 ? -12.117 29.375 18.359 1 94.69 237 ALA A O 1
ATOM 1815 N N . GLY A 1 238 ? -11.844 27.531 19.609 1 93.25 238 GLY A N 1
ATOM 1816 C CA . GLY A 1 238 ? -13.148 27 19.234 1 93.25 238 GLY A CA 1
ATOM 1817 C C . GLY A 1 238 ? -14.297 27.875 19.688 1 93.25 238 GLY A C 1
ATOM 1818 O O . GLY A 1 238 ? -15.25 28.094 18.922 1 93.25 238 GLY A O 1
ATOM 1819 N N . ARG A 1 239 ? -14.234 28.391 20.875 1 91.12 239 ARG A N 1
ATOM 1820 C CA . ARG A 1 239 ? -15.25 29.297 21.391 1 91.12 239 ARG A CA 1
ATOM 1821 C C . ARG A 1 239 ? -15.328 30.562 20.562 1 91.12 239 ARG A C 1
ATOM 1823 O O . ARG A 1 239 ? -16.422 31.094 20.312 1 91.12 239 ARG A O 1
ATOM 1830 N N . GLN A 1 240 ? -14.219 31 20.172 1 91.44 240 GLN A N 1
ATOM 1831 C CA . GLN A 1 240 ? -14.188 32.188 19.328 1 91.44 240 GLN A CA 1
ATOM 1832 C C . GLN A 1 240 ? -14.852 31.938 17.984 1 91.44 240 GLN A C 1
ATOM 1834 O O . GLN A 1 240 ? -15.555 32.812 17.453 1 91.44 240 GLN A O 1
ATOM 1839 N N . GLN A 1 241 ? -14.578 30.75 17.438 1 89.75 241 GLN A N 1
ATOM 1840 C CA . GLN A 1 241 ? -15.227 30.375 16.172 1 89.75 241 GLN A CA 1
ATOM 1841 C C . GLN A 1 241 ? -16.75 30.359 16.312 1 89.75 241 GLN A C 1
ATOM 1843 O O . GLN A 1 241 ? -17.469 30.812 15.422 1 89.75 241 GLN A O 1
ATOM 1848 N N . ASP A 1 242 ? -17.188 29.781 17.453 1 90.56 242 ASP A N 1
ATOM 1849 C CA . ASP A 1 242 ? -18.609 29.672 17.703 1 90.56 242 ASP A CA 1
ATOM 1850 C C . ASP A 1 242 ? -19.266 31.047 17.859 1 90.56 242 ASP A C 1
ATOM 1852 O O . ASP A 1 242 ? -20.453 31.219 17.594 1 90.56 242 ASP A O 1
ATOM 1856 N N . ALA A 1 243 ? -18.531 32.031 18.359 1 87.62 243 ALA A N 1
ATOM 1857 C CA . ALA A 1 243 ? -19.047 33.375 18.641 1 87.62 243 ALA A CA 1
ATOM 1858 C C . ALA A 1 243 ? -19.172 34.188 17.359 1 87.62 243 ALA A C 1
ATOM 1860 O O . ALA A 1 243 ? -19.859 35.219 17.344 1 87.62 243 ALA A O 1
ATOM 1861 N N . HIS A 1 244 ? -18.609 33.844 16.328 1 79.88 244 HIS A N 1
ATOM 1862 C CA . HIS A 1 244 ? -18.688 34.531 15.047 1 79.88 244 HIS A CA 1
ATOM 1863 C C . HIS A 1 244 ? -19.469 33.719 14.023 1 79.88 244 HIS A C 1
ATOM 1865 O O . HIS A 1 244 ? -19.359 32.5 14 1 79.88 244 HIS A O 1
ATOM 1871 N N . MET B 1 1 ? 6.68 -20.281 -33.188 1 40.59 1 MET B N 1
ATOM 1872 C CA . MET B 1 1 ? 6.906 -18.969 -32.625 1 40.59 1 MET B CA 1
ATOM 1873 C C . MET B 1 1 ? 7.633 -19.062 -31.281 1 40.59 1 MET B C 1
ATOM 1875 O O . MET B 1 1 ? 7.25 -19.859 -30.438 1 40.59 1 MET B O 1
ATOM 1879 N N . SER B 1 2 ? 8.836 -18.828 -31.125 1 51.81 2 SER B N 1
ATOM 1880 C CA . SER B 1 2 ? 9.727 -19.078 -30 1 51.81 2 SER B CA 1
ATOM 1881 C C . SER B 1 2 ? 9.133 -18.547 -28.703 1 51.81 2 SER B C 1
ATOM 1883 O O . SER B 1 2 ? 8.773 -17.375 -28.594 1 51.81 2 SER B O 1
ATOM 1885 N N . THR B 1 3 ? 8.523 -19.406 -27.812 1 78.5 3 THR B N 1
ATOM 1886 C CA . THR B 1 3 ? 7.801 -19.094 -26.594 1 78.5 3 THR B CA 1
ATOM 1887 C C . THR B 1 3 ? 8.719 -18.406 -25.578 1 78.5 3 THR B C 1
ATOM 1889 O O . THR B 1 3 ? 9.859 -18.828 -25.391 1 78.5 3 THR B O 1
ATOM 1892 N N . GLN B 1 4 ? 8.547 -17.141 -25.438 1 91 4 GLN B N 1
ATOM 1893 C CA . GLN B 1 4 ? 9.352 -16.344 -24.516 1 91 4 GLN B CA 1
ATOM 1894 C C . GLN B 1 4 ? 8.977 -16.625 -23.062 1 91 4 GLN B C 1
ATOM 1896 O O . GLN B 1 4 ? 7.844 -16.359 -22.641 1 91 4 GLN B O 1
ATOM 1901 N N . ALA B 1 5 ? 9.961 -17.281 -22.391 1 96.19 5 ALA B N 1
ATOM 1902 C CA . ALA B 1 5 ? 9.734 -17.547 -20.984 1 96.19 5 ALA B CA 1
ATOM 1903 C C . ALA B 1 5 ? 9.758 -16.25 -20.172 1 96.19 5 ALA B C 1
ATOM 1905 O O . ALA B 1 5 ? 10.68 -15.445 -20.297 1 96.19 5 ALA B O 1
ATOM 1906 N N . ILE B 1 6 ? 8.727 -15.984 -19.438 1 97.5 6 ILE B N 1
ATOM 1907 C CA . ILE B 1 6 ? 8.641 -14.805 -18.594 1 97.5 6 ILE B CA 1
ATOM 1908 C C . ILE B 1 6 ? 9.094 -15.141 -17.172 1 97.5 6 ILE B C 1
ATOM 1910 O O . ILE B 1 6 ? 9.797 -14.359 -16.531 1 97.5 6 ILE B O 1
ATOM 1914 N N . VAL B 1 7 ? 8.703 -16.297 -16.641 1 97.94 7 VAL B N 1
ATOM 1915 C CA . VAL B 1 7 ? 9.094 -16.781 -15.32 1 97.94 7 VAL B CA 1
ATOM 1916 C C . VAL B 1 7 ? 9.781 -18.141 -15.453 1 97.94 7 VAL B C 1
ATOM 1918 O O . VAL B 1 7 ? 9.242 -19.062 -16.078 1 97.94 7 VAL B O 1
ATOM 1921 N N . GLN B 1 8 ? 10.938 -18.234 -14.914 1 98 8 GLN B N 1
ATOM 1922 C CA . GLN B 1 8 ? 11.664 -19.5 -14.859 1 98 8 GLN B CA 1
ATOM 1923 C C . GLN B 1 8 ? 12.188 -19.781 -13.453 1 98 8 GLN B C 1
ATOM 1925 O O . GLN B 1 8 ? 12.906 -18.953 -12.883 1 98 8 GLN B O 1
ATOM 1930 N N . VAL B 1 9 ? 11.797 -20.859 -12.922 1 98.06 9 VAL B N 1
ATOM 1931 C CA . VAL B 1 9 ? 12.25 -21.344 -11.625 1 98.06 9 VAL B CA 1
ATOM 1932 C C . VAL B 1 9 ? 12.945 -22.688 -11.789 1 98.06 9 VAL B C 1
ATOM 1934 O O . VAL B 1 9 ? 12.367 -23.641 -12.336 1 98.06 9 VAL B O 1
ATOM 1937 N N . SER B 1 10 ? 14.148 -22.766 -11.359 1 98.06 10 SER B N 1
ATOM 1938 C CA . SER B 1 10 ? 14.93 -24 -11.508 1 98.06 10 SER B CA 1
ATOM 1939 C C . SER B 1 10 ? 15.445 -24.484 -10.164 1 98.06 10 SER B C 1
ATOM 1941 O O . SER B 1 10 ? 16.312 -23.859 -9.555 1 98.06 10 SER B O 1
ATOM 1943 N N . ASP B 1 11 ? 14.969 -25.609 -9.742 1 98.12 11 ASP B N 1
ATOM 1944 C CA . ASP B 1 11 ? 15.391 -26.328 -8.539 1 98.12 11 ASP B CA 1
ATOM 1945 C C . ASP B 1 11 ? 15.406 -25.406 -7.324 1 98.12 11 ASP B C 1
ATOM 1947 O O . ASP B 1 11 ? 16.406 -25.328 -6.609 1 98.12 11 ASP B O 1
ATOM 1951 N N . LEU B 1 12 ? 14.367 -24.75 -7.125 1 97.81 12 LEU B N 1
ATOM 1952 C CA . LEU B 1 12 ? 14.281 -23.75 -6.07 1 97.81 12 LEU B CA 1
ATOM 1953 C C . LEU B 1 12 ? 14.141 -24.406 -4.699 1 97.81 12 LEU B C 1
ATOM 1955 O O . LEU B 1 12 ? 13.312 -25.297 -4.523 1 97.81 12 LEU B O 1
ATOM 1959 N N . GLN B 1 13 ? 14.953 -24.047 -3.855 1 97.62 13 GLN B N 1
ATOM 1960 C CA . GLN B 1 13 ? 14.797 -24.266 -2.422 1 97.62 13 GLN B CA 1
ATOM 1961 C C . GLN B 1 13 ? 14.594 -22.953 -1.683 1 97.62 13 GLN B C 1
ATOM 1963 O O . GLN B 1 13 ? 15.32 -21.984 -1.923 1 97.62 13 GLN B O 1
ATOM 1968 N N . GLN B 1 14 ? 13.57 -22.891 -0.867 1 94.75 14 GLN B N 1
ATOM 1969 C CA . GLN B 1 14 ? 13.273 -21.656 -0.144 1 94.75 14 GLN B CA 1
ATOM 1970 C C . GLN B 1 14 ? 12.734 -21.953 1.251 1 94.75 14 GLN B C 1
ATOM 1972 O O . GLN B 1 14 ? 12.25 -23.062 1.515 1 94.75 14 GLN B O 1
ATOM 1977 N N . GLY B 1 15 ? 12.891 -20.938 2.113 1 91 15 GLY B N 1
ATOM 1978 C CA . GLY B 1 15 ? 12.391 -21.062 3.475 1 91 15 GLY B CA 1
ATOM 1979 C C . GLY B 1 15 ? 12.68 -19.844 4.328 1 91 15 GLY B C 1
ATOM 1980 O O . GLY B 1 15 ? 13.016 -18.781 3.807 1 91 15 GLY B O 1
ATOM 1981 N N . TYR B 1 16 ? 12.359 -20 5.57 1 81.75 16 TYR B N 1
ATOM 1982 C CA . TYR B 1 16 ? 12.562 -18.953 6.555 1 81.75 16 TYR B CA 1
ATOM 1983 C C . TYR B 1 16 ? 13.398 -19.453 7.727 1 81.75 16 TYR B C 1
ATOM 1985 O O . TYR B 1 16 ? 13.055 -20.453 8.367 1 81.75 16 TYR B O 1
ATOM 1993 N N . GLY B 1 17 ? 14.469 -18.688 8.031 1 80.81 17 GLY B N 1
ATOM 1994 C CA . GLY B 1 17 ? 15.359 -19.188 9.07 1 80.81 17 GLY B CA 1
ATOM 1995 C C . GLY B 1 17 ? 15.938 -20.547 8.75 1 80.81 17 GLY B C 1
ATOM 1996 O O . GLY B 1 17 ? 16.531 -20.75 7.691 1 80.81 17 GLY 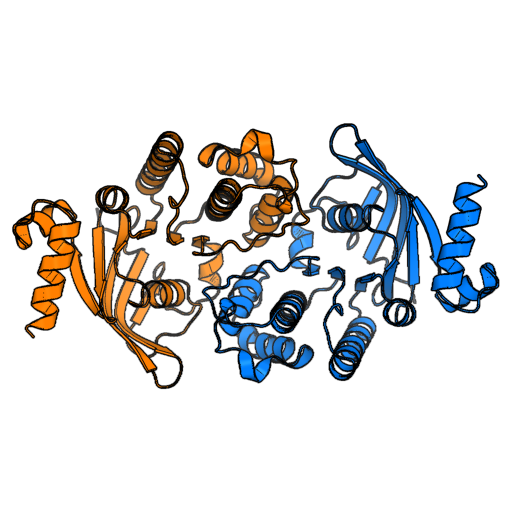B O 1
ATOM 1997 N N . THR B 1 18 ? 15.695 -21.453 9.68 1 84.44 18 THR B N 1
ATOM 1998 C CA . THR B 1 18 ? 16.203 -22.812 9.484 1 84.44 18 THR B CA 1
ATOM 1999 C C . THR B 1 18 ? 15.156 -23.703 8.828 1 84.44 18 THR B C 1
ATOM 2001 O O . THR B 1 18 ? 15.445 -24.828 8.453 1 84.44 18 THR B O 1
ATOM 2004 N N . LYS B 1 19 ? 13.992 -23.203 8.617 1 88.81 19 LYS B N 1
ATOM 2005 C CA . LYS B 1 19 ? 12.883 -24 8.094 1 88.81 19 LYS B CA 1
ATOM 2006 C C . LYS B 1 19 ? 12.836 -23.938 6.57 1 88.81 19 LYS B C 1
ATOM 2008 O O . LYS B 1 19 ? 12.875 -22.844 5.984 1 88.81 19 LYS B O 1
ATOM 2013 N N . THR B 1 20 ? 12.805 -25.125 5.961 1 93.94 20 THR B N 1
ATOM 2014 C CA . THR B 1 20 ? 12.609 -25.203 4.52 1 93.94 20 THR B CA 1
ATOM 2015 C C . THR B 1 20 ? 11.117 -25.266 4.184 1 93.94 20 THR B C 1
ATOM 2017 O O . THR B 1 20 ? 10.383 -26.094 4.742 1 93.94 20 THR B O 1
ATOM 2020 N N . VAL B 1 21 ? 10.648 -24.469 3.283 1 94.69 21 VAL B N 1
ATOM 2021 C CA . VAL B 1 21 ? 9.234 -24.375 2.92 1 94.69 21 VAL B CA 1
ATOM 2022 C C . VAL B 1 21 ? 9.023 -24.938 1.521 1 94.69 21 VAL B C 1
ATOM 2024 O O . VAL B 1 21 ? 8.016 -25.609 1.261 1 94.69 21 VAL B O 1
ATOM 2027 N N . LEU B 1 22 ? 9.922 -24.641 0.634 1 97.5 22 LEU B N 1
ATOM 2028 C CA . LEU B 1 22 ? 9.875 -25.125 -0.742 1 97.5 22 LEU B CA 1
ATOM 2029 C C . LEU B 1 22 ? 11.125 -25.938 -1.077 1 97.5 22 LEU B C 1
ATOM 2031 O O . LEU B 1 22 ? 12.234 -25.562 -0.684 1 97.5 22 LEU B O 1
ATOM 2035 N N . SER B 1 23 ? 10.906 -27.016 -1.729 1 97.31 23 SER B N 1
ATOM 2036 C CA . SER B 1 23 ? 12.016 -27.875 -2.129 1 97.31 23 SER B CA 1
ATOM 2037 C C . SER B 1 23 ? 11.875 -28.328 -3.578 1 97.31 23 SER B C 1
ATOM 2039 O O . SER B 1 23 ? 10.844 -28.875 -3.969 1 97.31 23 SER B O 1
ATOM 2041 N N . HIS B 1 24 ? 12.906 -28.062 -4.312 1 96.94 24 HIS B N 1
ATOM 2042 C CA . HIS B 1 24 ? 13.062 -28.578 -5.668 1 96.94 24 HIS B CA 1
ATOM 2043 C C . HIS B 1 24 ? 11.906 -28.141 -6.559 1 96.94 24 HIS B C 1
ATOM 2045 O O . HIS B 1 24 ? 11.281 -28.969 -7.234 1 96.94 24 HIS B O 1
ATOM 2051 N N . ILE B 1 25 ? 11.57 -26.906 -6.5 1 98.06 25 ILE B N 1
ATOM 2052 C CA . ILE B 1 25 ? 10.5 -26.375 -7.332 1 98.06 25 ILE B CA 1
ATOM 2053 C C . ILE B 1 25 ? 11.055 -26.016 -8.711 1 98.06 25 ILE B C 1
ATOM 2055 O O . ILE B 1 25 ? 12.094 -25.359 -8.82 1 98.06 25 ILE B O 1
ATOM 2059 N N . ASN B 1 26 ? 10.422 -26.516 -9.766 1 98.38 26 ASN B N 1
ATOM 2060 C CA . ASN B 1 26 ? 10.688 -26.156 -11.156 1 98.38 26 ASN B CA 1
ATOM 2061 C C . ASN B 1 26 ? 9.438 -25.594 -11.844 1 98.38 26 ASN B C 1
ATOM 2063 O O . ASN B 1 26 ? 8.344 -26.141 -11.68 1 98.38 26 ASN B O 1
ATOM 2067 N N . LEU B 1 27 ? 9.625 -24.5 -12.539 1 97.75 27 LEU B N 1
ATOM 2068 C CA . LEU B 1 27 ? 8.484 -23.859 -13.188 1 97.75 27 LEU B CA 1
ATOM 2069 C C . LEU B 1 27 ? 8.945 -23.016 -14.375 1 97.75 27 LEU B C 1
ATOM 2071 O O . LEU B 1 27 ? 9.945 -22.297 -14.281 1 97.75 27 LEU B O 1
ATOM 2075 N N . THR B 1 28 ? 8.312 -23.188 -15.492 1 97.75 28 THR B N 1
ATOM 2076 C CA . THR B 1 28 ? 8.477 -22.297 -16.641 1 97.75 28 THR B CA 1
ATOM 2077 C C . THR B 1 28 ? 7.117 -21.766 -17.109 1 97.75 28 THR B C 1
ATOM 2079 O O . THR B 1 28 ? 6.211 -22.547 -17.391 1 97.75 28 THR B O 1
ATOM 2082 N N . LEU B 1 29 ? 7.012 -20.547 -17.094 1 98.12 29 LEU B N 1
ATOM 2083 C CA . LEU B 1 29 ? 5.793 -19.891 -17.562 1 98.12 29 LEU B CA 1
ATOM 2084 C C . LEU B 1 29 ? 6.098 -18.938 -18.703 1 98.12 29 LEU B C 1
ATOM 2086 O O . LEU B 1 29 ? 6.914 -18.031 -18.562 1 98.12 29 LEU B O 1
ATOM 2090 N N . ASN B 1 30 ? 5.406 -19.125 -19.859 1 97.94 30 ASN B N 1
ATOM 2091 C CA . ASN B 1 30 ? 5.66 -18.328 -21.062 1 97.94 30 ASN B CA 1
ATOM 2092 C C . ASN B 1 30 ? 4.738 -17.125 -21.141 1 97.94 30 ASN B C 1
ATOM 2094 O O . ASN B 1 30 ? 3.732 -17.047 -20.438 1 97.94 30 ASN B O 1
ATOM 2098 N N . ARG B 1 31 ? 5.152 -16.219 -21.969 1 97.81 31 ARG B N 1
ATOM 2099 C CA . ARG B 1 31 ? 4.387 -15 -22.188 1 97.81 31 ARG B CA 1
ATOM 2100 C C . ARG B 1 31 ? 2.945 -15.312 -22.578 1 97.81 31 ARG B C 1
ATOM 2102 O O . ARG B 1 31 ? 2.695 -16.156 -23.438 1 97.81 31 ARG B O 1
ATOM 2109 N N . GLY B 1 32 ? 2.023 -14.711 -21.859 1 97.81 32 GLY B N 1
ATOM 2110 C CA . GLY B 1 32 ? 0.614 -14.82 -22.203 1 97.81 32 GLY B CA 1
ATOM 2111 C C . GLY B 1 32 ? -0.054 -16.031 -21.594 1 97.81 32 GLY B C 1
ATOM 2112 O O . GLY B 1 32 ? -1.242 -16.281 -21.828 1 97.81 32 GLY B O 1
ATOM 2113 N N . GLN B 1 33 ? 0.651 -16.797 -20.797 1 98.38 33 GLN B N 1
ATOM 2114 C CA . GLN B 1 33 ? 0.073 -17.984 -20.172 1 98.38 33 GLN B CA 1
ATOM 2115 C C . GLN B 1 33 ? -0.468 -17.656 -18.781 1 98.38 33 GLN B C 1
ATOM 2117 O O . GLN B 1 33 ? 0.077 -16.797 -18.078 1 98.38 33 GLN B O 1
ATOM 2122 N N . ILE B 1 34 ? -1.481 -18.359 -18.438 1 98.56 34 ILE B N 1
ATOM 2123 C CA . ILE B 1 34 ? -2.059 -18.281 -17.094 1 98.56 34 ILE B CA 1
ATOM 2124 C C . ILE B 1 34 ? -1.725 -19.547 -16.328 1 98.56 34 ILE B C 1
ATOM 2126 O O . ILE B 1 34 ? -2.066 -20.656 -16.75 1 98.56 34 ILE B O 1
ATOM 2130 N N . LEU B 1 35 ? -1.078 -19.391 -15.219 1 98.62 35 LEU B N 1
ATOM 2131 C CA . LEU B 1 35 ? -0.767 -20.484 -14.312 1 98.62 35 LEU B CA 1
ATOM 2132 C C . LEU B 1 35 ? -1.613 -20.406 -13.047 1 98.62 35 LEU B C 1
ATOM 2134 O O . LEU B 1 35 ? -1.669 -19.359 -12.398 1 98.62 35 LEU B O 1
ATOM 2138 N N . ALA B 1 36 ? -2.24 -21.484 -12.719 1 98.06 36 ALA B N 1
ATOM 2139 C CA . ALA B 1 36 ? -2.912 -21.594 -11.422 1 98.06 36 ALA B CA 1
ATOM 2140 C C . ALA B 1 36 ? -2.092 -22.438 -10.445 1 98.06 36 ALA B C 1
ATOM 2142 O O . ALA B 1 36 ? -1.746 -23.578 -10.75 1 98.06 36 ALA B O 1
ATOM 2143 N N . LEU B 1 37 ? -1.75 -21.828 -9.359 1 97.38 37 LEU B N 1
ATOM 2144 C CA . LEU B 1 37 ? -1.117 -22.531 -8.25 1 97.38 37 LEU B CA 1
ATOM 2145 C C . LEU B 1 37 ? -2.164 -23.047 -7.266 1 97.38 37 LEU B C 1
ATOM 2147 O O . LEU B 1 37 ? -2.936 -22.266 -6.703 1 97.38 37 LEU B O 1
ATOM 2151 N N . ILE B 1 38 ? -2.143 -24.344 -7.102 1 95.5 38 ILE B N 1
ATOM 2152 C CA . ILE B 1 38 ? -3.129 -25 -6.242 1 95.5 38 ILE B CA 1
ATOM 2153 C C . ILE B 1 38 ? -2.422 -25.719 -5.102 1 95.5 38 ILE B C 1
ATOM 2155 O O . ILE B 1 38 ? -1.386 -26.359 -5.309 1 95.5 38 ILE B O 1
ATOM 2159 N N . GLY 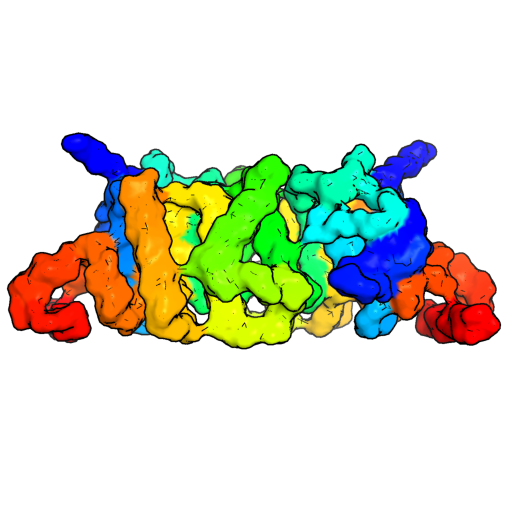B 1 39 ? -2.971 -25.656 -3.904 1 92.31 39 GLY B N 1
ATOM 2160 C CA . GLY B 1 39 ? -2.43 -26.328 -2.734 1 92.31 39 GLY B CA 1
ATOM 2161 C C . GLY B 1 39 ? -3.07 -25.875 -1.436 1 92.31 39 GLY B C 1
ATOM 2162 O O . GLY B 1 39 ? -3.711 -24.828 -1.388 1 92.31 39 GLY B O 1
ATOM 2163 N N . PRO B 1 40 ? -2.938 -26.672 -0.446 1 89.19 40 PRO B N 1
ATOM 2164 C CA . PRO B 1 40 ? -3.52 -26.312 0.846 1 89.19 40 PRO B CA 1
ATOM 2165 C C . PRO B 1 40 ? -2.797 -25.141 1.507 1 89.19 40 PRO B C 1
ATOM 2167 O O . PRO B 1 40 ? -1.768 -24.672 1.004 1 89.19 40 PRO B O 1
ATOM 2170 N N . SER B 1 41 ? -3.455 -24.562 2.533 1 87.12 41 SER B N 1
ATOM 2171 C CA . SER B 1 41 ? -2.805 -23.531 3.322 1 87.12 41 SER B CA 1
ATOM 2172 C C . SER B 1 41 ? -1.467 -24 3.875 1 87.12 41 SER B C 1
ATOM 2174 O O . SER B 1 41 ? -1.354 -25.141 4.34 1 87.12 41 SER B O 1
ATOM 2176 N N . GLY B 1 42 ? -0.486 -23.203 3.68 1 87 42 GLY B N 1
ATOM 2177 C CA . GLY B 1 42 ? 0.819 -23.547 4.219 1 87 42 GLY B CA 1
ATOM 2178 C C . GLY B 1 42 ? 1.667 -24.359 3.258 1 87 42 GLY B C 1
ATOM 2179 O O . GLY B 1 42 ? 2.805 -24.719 3.57 1 87 42 GLY B O 1
ATOM 2180 N N . ALA B 1 43 ? 1.2 -24.625 2.086 1 91.75 43 ALA B N 1
ATOM 2181 C CA . ALA B 1 43 ? 1.897 -25.5 1.148 1 91.75 43 ALA B CA 1
ATOM 2182 C C . ALA B 1 43 ? 3.115 -24.797 0.546 1 91.75 43 ALA B C 1
ATOM 2184 O O . ALA B 1 43 ? 3.975 -25.453 -0.055 1 91.75 43 ALA B O 1
ATOM 2185 N N . GLY B 1 44 ? 3.203 -23.453 0.648 1 92.94 44 GLY B N 1
ATOM 2186 C CA . GLY B 1 44 ? 4.352 -22.734 0.124 1 92.94 44 GLY B CA 1
ATOM 2187 C C . GLY B 1 44 ? 4.008 -21.828 -1.052 1 92.94 44 GLY B C 1
ATOM 2188 O O . GLY B 1 44 ? 4.898 -21.25 -1.673 1 92.94 44 GLY B O 1
ATOM 2189 N N . LYS B 1 45 ? 2.738 -21.719 -1.365 1 93.88 45 LYS B N 1
ATOM 2190 C CA . LYS B 1 45 ? 2.314 -20.922 -2.514 1 93.88 45 LYS B CA 1
ATOM 2191 C C . LYS B 1 45 ? 2.789 -19.469 -2.387 1 93.88 45 LYS B C 1
ATOM 2193 O O . LYS B 1 45 ? 3.395 -18.922 -3.312 1 93.88 45 LYS B O 1
ATOM 2198 N N . THR B 1 46 ? 2.518 -18.891 -1.188 1 90.88 46 THR B N 1
ATOM 2199 C CA . THR B 1 46 ? 2.898 -17.5 -0.945 1 90.88 46 THR B CA 1
ATOM 2200 C C . THR B 1 46 ? 4.414 -17.344 -0.967 1 90.88 46 THR B C 1
ATOM 2202 O O . THR B 1 46 ? 4.934 -16.344 -1.457 1 90.88 46 THR B O 1
ATOM 2205 N N . THR B 1 47 ? 5.137 -18.312 -0.467 1 92.81 47 THR B N 1
ATOM 2206 C CA . THR B 1 47 ? 6.594 -18.297 -0.491 1 92.81 47 THR B CA 1
ATOM 2207 C C . THR B 1 47 ? 7.109 -18.312 -1.927 1 92.81 47 THR B C 1
ATOM 2209 O O . THR B 1 47 ? 8.047 -17.578 -2.262 1 92.81 47 THR B O 1
ATOM 2212 N N . LEU B 1 48 ? 6.477 -19.125 -2.746 1 95.94 48 LEU B N 1
ATOM 2213 C CA . LEU B 1 48 ? 6.852 -19.172 -4.156 1 95.94 48 LEU B CA 1
ATOM 2214 C C . LEU B 1 48 ? 6.59 -17.828 -4.832 1 95.94 48 LEU B C 1
ATOM 2216 O O . LEU B 1 48 ? 7.457 -17.297 -5.531 1 95.94 48 LEU B O 1
ATOM 2220 N N . ILE B 1 49 ? 5.469 -17.281 -4.578 1 94.56 49 ILE B N 1
ATOM 2221 C CA . ILE B 1 49 ? 5.074 -15.992 -5.145 1 94.56 49 ILE B CA 1
ATOM 2222 C C . ILE B 1 49 ? 6.043 -14.906 -4.688 1 94.56 49 ILE B C 1
ATOM 2224 O O . ILE B 1 49 ? 6.543 -14.125 -5.5 1 94.56 49 ILE B O 1
ATOM 2228 N N . SER B 1 50 ? 6.344 -14.859 -3.434 1 91.94 50 SER B N 1
ATOM 2229 C CA . SER B 1 50 ? 7.262 -13.867 -2.883 1 91.94 50 SER B CA 1
ATOM 2230 C C . SER B 1 50 ? 8.648 -13.992 -3.506 1 91.94 50 SER B C 1
ATOM 2232 O O . SER B 1 50 ? 9.336 -12.992 -3.719 1 91.94 50 SER B O 1
ATOM 2234 N N . THR B 1 51 ? 9.047 -15.211 -3.773 1 94.06 51 THR B N 1
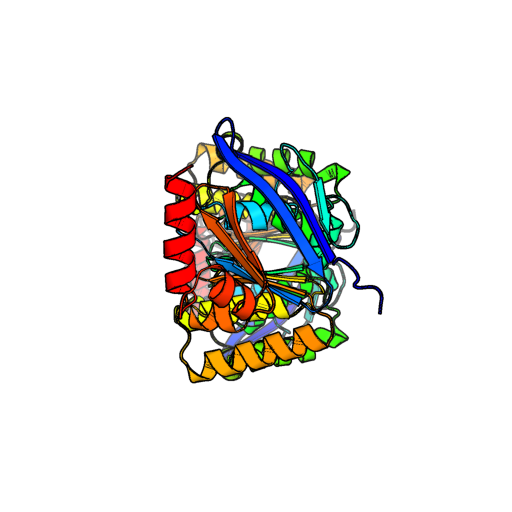ATOM 2235 C CA . THR B 1 51 ? 10.336 -15.461 -4.402 1 94.06 51 THR B CA 1
ATOM 2236 C C . THR B 1 51 ? 10.344 -14.945 -5.84 1 94.06 51 THR B C 1
ATOM 2238 O O . THR B 1 51 ? 11.281 -14.258 -6.25 1 94.06 51 THR B O 1
ATOM 2241 N N . ILE B 1 52 ? 9.281 -15.211 -6.508 1 95.31 52 ILE B N 1
ATOM 2242 C CA . ILE B 1 52 ? 9.164 -14.797 -7.902 1 95.31 52 ILE B CA 1
ATOM 2243 C C . ILE B 1 52 ? 9.141 -13.273 -7.984 1 95.31 52 ILE B C 1
ATOM 2245 O O . ILE B 1 52 ? 9.758 -12.68 -8.883 1 95.31 52 ILE B O 1
ATOM 2249 N N . MET B 1 53 ? 8.523 -12.664 -7.016 1 92.44 53 MET B N 1
ATOM 2250 C CA . MET B 1 53 ? 8.43 -11.211 -6.988 1 92.44 53 MET B CA 1
ATOM 2251 C C . MET B 1 53 ? 9.758 -10.586 -6.555 1 92.44 53 MET B C 1
ATOM 2253 O O . MET B 1 53 ? 9.938 -9.375 -6.656 1 92.44 53 MET B O 1
ATOM 2257 N N . GLY B 1 54 ? 10.617 -11.344 -6.008 1 88.88 54 GLY B N 1
ATOM 2258 C CA . GLY B 1 54 ? 11.922 -10.859 -5.578 1 88.88 54 GLY B CA 1
ATOM 2259 C C . GLY B 1 54 ? 11.914 -10.289 -4.172 1 88.88 54 GLY B C 1
ATOM 2260 O O . GLY B 1 54 ? 12.805 -9.523 -3.803 1 88.88 54 GLY B O 1
ATOM 2261 N N . MET B 1 55 ? 10.93 -10.609 -3.443 1 85.25 55 MET B N 1
ATOM 2262 C CA . MET B 1 55 ? 10.859 -10.117 -2.068 1 85.25 55 MET B CA 1
ATOM 2263 C C . MET B 1 55 ? 11.797 -10.898 -1.161 1 85.25 55 MET B C 1
ATOM 2265 O O . MET B 1 55 ? 12.219 -10.398 -0.117 1 85.25 55 MET B O 1
ATOM 2269 N N . ILE B 1 56 ? 11.992 -12.133 -1.544 1 86.69 56 ILE B N 1
ATOM 2270 C CA . ILE B 1 56 ? 12.922 -12.984 -0.796 1 86.69 56 ILE B CA 1
ATOM 2271 C C . ILE B 1 56 ? 13.906 -13.641 -1.757 1 86.69 56 ILE B C 1
ATOM 2273 O O . ILE B 1 56 ? 13.531 -14.047 -2.859 1 86.69 56 ILE B O 1
ATOM 2277 N N . ARG B 1 57 ? 15.156 -13.719 -1.383 1 86.94 57 ARG B N 1
ATOM 2278 C CA . ARG B 1 57 ? 16.188 -14.344 -2.193 1 86.94 57 ARG B CA 1
ATOM 2279 C C . ARG B 1 57 ? 16.109 -15.867 -2.1 1 86.94 57 ARG B C 1
ATOM 2281 O O . ARG B 1 57 ? 16 -16.422 -1.006 1 86.94 57 ARG B O 1
ATOM 2288 N N . PRO B 1 58 ? 16.188 -16.453 -3.24 1 93.44 58 PRO B N 1
ATOM 2289 C CA . PRO B 1 58 ? 16.219 -17.906 -3.188 1 93.44 58 PRO B CA 1
ATOM 2290 C C . PRO B 1 58 ? 17.391 -18.438 -2.35 1 93.44 58 PRO B C 1
ATOM 2292 O O . PRO B 1 58 ? 18.5 -17.906 -2.42 1 93.44 58 PRO B O 1
ATOM 2295 N N . ARG B 1 59 ? 17.109 -19.516 -1.557 1 94.44 59 ARG B N 1
ATOM 2296 C CA . ARG B 1 59 ? 18.172 -20.188 -0.803 1 94.44 59 ARG B CA 1
ATOM 2297 C C . ARG B 1 59 ? 19.062 -21 -1.722 1 94.44 59 ARG B C 1
ATOM 2299 O O . ARG B 1 59 ? 20.281 -21.047 -1.543 1 94.44 59 ARG B O 1
ATOM 2306 N N . ALA B 1 60 ? 18.484 -21.703 -2.527 1 96.38 60 ALA B N 1
ATOM 2307 C CA . ALA B 1 60 ? 19.172 -22.469 -3.568 1 96.38 60 ALA B CA 1
ATOM 2308 C C . ALA B 1 60 ? 18.359 -22.5 -4.852 1 96.38 60 ALA B C 1
ATOM 2310 O O . ALA B 1 60 ? 17.156 -22.188 -4.844 1 96.38 60 ALA B O 1
ATOM 2311 N N . GLY B 1 61 ? 19 -22.797 -5.973 1 97.25 61 GLY B N 1
ATOM 2312 C CA . GLY B 1 61 ? 18.328 -22.781 -7.262 1 97.25 61 GLY B CA 1
ATOM 2313 C C . GLY B 1 61 ? 18.359 -21.406 -7.926 1 97.25 61 GLY B C 1
ATOM 2314 O O . GLY B 1 61 ? 19.125 -20.547 -7.531 1 97.25 61 GLY B O 1
ATOM 2315 N N . LYS B 1 62 ? 17.578 -21.344 -9.023 1 96.56 62 LYS B N 1
ATOM 2316 C CA . LYS B 1 62 ? 17.578 -20.109 -9.797 1 96.56 62 LYS B CA 1
ATOM 2317 C C . LYS B 1 62 ? 16.156 -19.688 -10.164 1 96.56 62 LYS B C 1
ATOM 2319 O O . LYS B 1 62 ? 15.328 -20.531 -10.539 1 96.56 62 LYS B O 1
ATOM 2324 N N . VAL B 1 63 ? 15.914 -18.406 -9.992 1 97.06 63 VAL B N 1
ATOM 2325 C CA . VAL B 1 63 ? 14.648 -17.828 -10.422 1 97.06 63 VAL B CA 1
ATOM 2326 C C . VAL B 1 63 ? 14.914 -16.625 -11.328 1 97.06 63 VAL B C 1
ATOM 2328 O O . VAL B 1 63 ? 15.672 -15.719 -10.969 1 97.06 63 VAL B O 1
ATOM 2331 N N . THR B 1 64 ? 14.328 -16.625 -12.5 1 96.44 64 THR B N 1
ATOM 2332 C CA . THR B 1 64 ? 14.398 -15.484 -13.398 1 96.44 64 THR B CA 1
ATOM 2333 C C . THR B 1 64 ? 13 -15.023 -13.797 1 96.44 64 THR B C 1
ATOM 2335 O O . THR B 1 64 ? 12.102 -15.844 -13.992 1 96.44 64 THR B O 1
ATOM 2338 N N . VAL B 1 65 ? 12.836 -13.781 -13.836 1 96.12 65 VAL B N 1
ATOM 2339 C CA . VAL B 1 65 ? 11.633 -13.125 -14.32 1 96.12 65 VAL B CA 1
ATOM 2340 C C . VAL B 1 65 ? 12 -12.07 -15.367 1 96.12 65 VAL B C 1
ATOM 2342 O O . VAL B 1 65 ? 12.883 -11.242 -15.133 1 96.12 65 VAL B O 1
ATOM 2345 N N . PHE B 1 66 ? 11.367 -12.133 -16.484 1 95.19 66 PHE B N 1
ATOM 2346 C CA . PHE B 1 66 ? 11.727 -11.266 -17.609 1 95.19 66 PHE B CA 1
ATOM 2347 C C . PHE B 1 66 ? 13.219 -11.359 -17.906 1 95.19 66 PHE B C 1
ATOM 2349 O O . PHE B 1 66 ? 13.883 -10.336 -18.094 1 95.19 66 PHE B O 1
ATOM 2356 N N . ASN B 1 67 ? 13.727 -12.5 -17.797 1 93.06 67 ASN B N 1
ATOM 2357 C CA . ASN B 1 67 ? 15.117 -12.82 -18.109 1 93.06 67 ASN B CA 1
ATOM 2358 C C . ASN B 1 67 ? 16.078 -12.117 -17.141 1 93.06 67 ASN B C 1
ATOM 2360 O O . ASN B 1 67 ? 17.234 -11.891 -17.469 1 93.06 67 ASN B O 1
ATOM 2364 N N . GLN B 1 68 ? 15.578 -11.727 -16.047 1 92.25 68 GLN B N 1
ATOM 2365 C CA . GLN B 1 68 ? 16.406 -11.141 -15 1 92.25 68 GLN B CA 1
ATOM 2366 C C . GLN B 1 68 ? 16.422 -12.023 -13.758 1 92.25 68 GLN B C 1
ATOM 2368 O O . GLN B 1 68 ? 15.391 -12.539 -13.344 1 92.25 68 GLN B O 1
ATOM 2373 N N . HIS B 1 69 ? 17.562 -12.133 -13.211 1 92.12 69 HIS B N 1
ATOM 2374 C CA . HIS B 1 69 ? 17.703 -12.953 -12.008 1 92.12 69 HIS B CA 1
ATOM 2375 C C . HIS B 1 69 ? 17.031 -12.273 -10.812 1 92.12 69 HIS B C 1
ATOM 2377 O O . HIS B 1 69 ? 17.156 -11.062 -10.633 1 92.12 69 HIS B O 1
ATOM 2383 N N . VAL B 1 70 ? 16.391 -13.07 -10.008 1 87.31 70 VAL B N 1
ATOM 2384 C CA . VAL B 1 70 ? 15.789 -12.602 -8.758 1 87.31 70 VAL B CA 1
ATOM 2385 C C . VAL B 1 70 ? 16.797 -12.758 -7.617 1 87.31 70 VAL B C 1
ATOM 2387 O O . VAL B 1 70 ? 17.547 -13.734 -7.562 1 87.31 70 VAL B O 1
ATOM 2390 N N . PRO B 1 71 ? 16.906 -11.828 -6.848 1 79.44 71 PRO B N 1
ATOM 2391 C CA . PRO B 1 71 ? 16.078 -10.625 -6.766 1 79.44 71 PRO B CA 1
ATOM 2392 C C . PRO B 1 71 ? 16.594 -9.484 -7.637 1 79.44 71 PRO B C 1
ATOM 2394 O O . PRO B 1 71 ? 17.797 -9.352 -7.828 1 79.44 71 PRO B O 1
ATOM 2397 N N . ASN B 1 72 ? 15.641 -8.867 -8.297 1 76.19 72 ASN B N 1
ATOM 2398 C CA . ASN B 1 72 ? 15.914 -7.66 -9.07 1 76.19 72 ASN B CA 1
ATOM 2399 C C . ASN B 1 72 ? 14.898 -6.559 -8.773 1 76.19 72 ASN B C 1
ATOM 2401 O O . ASN B 1 72 ? 13.695 -6.785 -8.844 1 76.19 72 ASN B O 1
ATOM 2405 N N . ARG B 1 73 ? 15.312 -5.414 -8.492 1 64.56 73 ARG B N 1
ATOM 2406 C CA . ARG B 1 73 ? 14.531 -4.289 -7.988 1 64.56 73 ARG B CA 1
ATOM 2407 C C . ARG B 1 73 ? 13.578 -3.76 -9.055 1 64.56 73 ARG B C 1
ATOM 2409 O O . ARG B 1 73 ? 12.539 -3.174 -8.734 1 64.56 73 ARG B O 1
ATOM 2416 N N . LEU B 1 74 ? 14.016 -3.916 -10.164 1 69.88 74 LEU B N 1
ATOM 2417 C CA . LEU B 1 74 ? 13.258 -3.26 -11.234 1 69.88 74 LEU B CA 1
ATOM 2418 C C . LEU B 1 74 ? 12.078 -4.121 -11.672 1 69.88 74 LEU B C 1
ATOM 2420 O O . LEU B 1 74 ? 11.234 -3.672 -12.445 1 69.88 74 LEU B O 1
ATOM 2424 N N . LEU B 1 75 ? 11.961 -5.203 -10.992 1 81.62 75 LEU B N 1
ATOM 2425 C CA . LEU B 1 75 ? 10.945 -6.145 -11.445 1 81.62 75 LEU B CA 1
ATOM 2426 C C . LEU B 1 75 ? 9.555 -5.727 -10.977 1 81.62 75 LEU B C 1
ATOM 2428 O O . LEU B 1 75 ? 8.578 -5.875 -11.703 1 81.62 75 LEU B O 1
ATOM 2432 N N . LEU B 1 76 ? 9.508 -5.109 -9.789 1 79.88 76 LEU B N 1
ATOM 2433 C CA . LEU B 1 76 ? 8.211 -4.887 -9.164 1 79.88 76 LEU B CA 1
ATOM 2434 C C . LEU B 1 76 ? 7.387 -3.879 -9.953 1 79.88 76 LEU B C 1
ATOM 2436 O O . LEU B 1 76 ? 6.156 -3.963 -9.984 1 79.88 76 LEU B O 1
ATOM 2440 N N . GLY B 1 77 ? 8.055 -3.016 -10.633 1 79.94 77 GLY B N 1
ATOM 2441 C CA . GLY B 1 77 ? 7.344 -2.041 -11.453 1 79.94 77 GLY B CA 1
ATOM 2442 C C . GLY B 1 77 ? 6.633 -2.662 -12.641 1 79.94 77 GLY B C 1
ATOM 2443 O O . GLY B 1 77 ? 5.766 -2.033 -13.25 1 79.94 77 GLY B O 1
ATOM 2444 N N . ARG B 1 78 ? 6.961 -3.914 -12.914 1 89.69 78 ARG B N 1
ATOM 2445 C CA . ARG B 1 78 ? 6.391 -4.609 -14.062 1 89.69 78 ARG B CA 1
ATOM 2446 C C . ARG B 1 78 ? 5.395 -5.676 -13.625 1 89.69 78 ARG B C 1
ATOM 2448 O O . ARG B 1 78 ? 4.805 -6.367 -14.453 1 89.69 78 ARG B O 1
ATOM 2455 N N . ILE B 1 79 ? 5.238 -5.727 -12.344 1 94.19 79 ILE B N 1
ATOM 2456 C CA . ILE B 1 79 ? 4.395 -6.777 -11.773 1 94.19 79 ILE B CA 1
ATOM 2457 C C . ILE B 1 79 ? 3.18 -6.152 -11.094 1 94.19 79 ILE B C 1
ATOM 2459 O O . ILE B 1 79 ? 3.312 -5.191 -10.336 1 94.19 79 ILE B O 1
ATOM 2463 N N . GLY B 1 80 ? 2.033 -6.543 -11.516 1 95.69 80 GLY B N 1
ATOM 2464 C CA . GLY B 1 80 ? 0.833 -6.301 -10.727 1 95.69 80 GLY B CA 1
ATOM 2465 C C . GLY B 1 80 ? 0.576 -7.375 -9.688 1 95.69 80 GLY B C 1
ATOM 2466 O O . GLY B 1 80 ? 0.614 -8.562 -9.992 1 95.69 80 GLY B O 1
ATOM 2467 N N . PHE B 1 81 ? 0.346 -6.887 -8.484 1 95.06 81 PHE B N 1
ATOM 2468 C CA . PHE B 1 81 ? 0.271 -7.863 -7.402 1 95.06 81 PHE B CA 1
ATOM 2469 C C . PHE B 1 81 ? -0.978 -7.645 -6.559 1 95.06 81 PHE B C 1
ATOM 2471 O O . PHE B 1 81 ? -1.28 -6.512 -6.172 1 95.06 81 PHE B O 1
ATOM 2478 N N . MET B 1 82 ? -1.666 -8.742 -6.344 1 96.31 82 MET B N 1
ATOM 2479 C CA . MET B 1 82 ? -2.77 -8.828 -5.391 1 96.31 82 MET B CA 1
ATOM 2480 C C . MET B 1 82 ? -2.494 -9.891 -4.332 1 96.31 82 MET B C 1
ATOM 2482 O O . MET B 1 82 ? -2.396 -11.078 -4.648 1 96.31 82 MET B O 1
ATOM 2486 N N . ALA B 1 83 ? -2.42 -9.453 -3.088 1 93.38 83 ALA B N 1
ATOM 2487 C CA . ALA B 1 83 ? -2.148 -10.375 -1.984 1 93.38 83 ALA B CA 1
ATOM 2488 C C . ALA B 1 83 ? -3.439 -11 -1.462 1 93.38 83 ALA B C 1
ATOM 2490 O O . ALA B 1 83 ? -4.535 -10.609 -1.868 1 93.38 83 ALA B O 1
ATOM 2491 N N . GLN B 1 84 ? -3.17 -11.953 -0.654 1 88.19 84 GLN B N 1
ATOM 2492 C CA . GLN B 1 84 ? -4.297 -12.656 -0.045 1 88.19 84 GLN B CA 1
ATOM 2493 C C . GLN B 1 84 ? -5.117 -11.711 0.833 1 88.19 84 GLN B C 1
ATOM 2495 O O . GLN B 1 84 ? -6.348 -11.805 0.875 1 88.19 84 GLN B O 1
ATOM 2500 N N . THR B 1 85 ? -4.453 -10.883 1.515 1 89.81 85 THR B N 1
ATOM 2501 C CA . THR B 1 85 ? -5.129 -9.867 2.318 1 89.81 85 THR B CA 1
ATOM 2502 C C . THR B 1 85 ? -5.02 -8.492 1.664 1 89.81 85 THR B C 1
ATOM 2504 O O . THR B 1 85 ? -4.039 -8.203 0.975 1 89.81 85 THR B O 1
ATOM 2507 N N . ASP B 1 86 ? -6.035 -7.703 1.995 1 91.69 86 ASP B N 1
ATOM 2508 C CA . ASP B 1 86 ? -6.07 -6.387 1.37 1 91.69 86 ASP B CA 1
ATOM 2509 C C . ASP B 1 86 ? -5.133 -5.414 2.084 1 91.69 86 ASP B C 1
ATOM 2511 O O . ASP B 1 86 ? -5.047 -5.418 3.314 1 91.69 86 ASP B O 1
ATOM 2515 N N . ALA B 1 87 ? -4.379 -4.773 1.4 1 94.19 87 ALA B N 1
ATOM 2516 C CA . ALA B 1 87 ? -3.578 -3.658 1.892 1 94.19 87 ALA B CA 1
ATOM 2517 C C . ALA B 1 87 ? -4.09 -2.33 1.339 1 94.19 87 ALA B C 1
ATOM 2519 O O . ALA B 1 87 ? -3.531 -1.795 0.378 1 94.19 87 ALA B O 1
ATOM 2520 N N . LEU B 1 88 ? -5.148 -1.841 1.93 1 96.31 88 LEU B N 1
ATOM 2521 C CA . LEU B 1 88 ? -5.844 -0.66 1.437 1 96.31 88 LEU B CA 1
ATOM 2522 C C . LEU B 1 88 ? -5.867 0.44 2.492 1 96.31 88 LEU B C 1
ATOM 2524 O O . LEU B 1 88 ? -5.98 0.157 3.688 1 96.31 88 LEU B O 1
ATOM 2528 N N . TYR B 1 89 ? -5.805 1.64 2.01 1 93.31 89 TYR B N 1
ATOM 2529 C CA . TYR B 1 89 ? -6.016 2.785 2.889 1 93.31 89 TYR B CA 1
ATOM 2530 C C . TYR B 1 89 ? -7.5 3.023 3.131 1 93.31 89 TYR B C 1
ATOM 2532 O O . TYR B 1 89 ? -8.172 3.66 2.316 1 93.31 89 TYR B O 1
ATOM 2540 N N . GLU B 1 90 ? -7.914 2.719 4.281 1 93.88 90 GLU B N 1
ATOM 2541 C CA . GLU B 1 90 ? -9.344 2.682 4.562 1 93.88 90 GLU B CA 1
ATOM 2542 C C . GLU B 1 90 ? -9.906 4.086 4.766 1 93.88 90 GLU B C 1
ATOM 2544 O O . GLU B 1 90 ? -11.109 4.309 4.625 1 93.88 90 GLU B O 1
ATOM 2549 N N . SER B 1 91 ? -9.055 5.051 5.117 1 88.56 91 SER B N 1
ATOM 2550 C CA . SER B 1 91 ? -9.5 6.426 5.328 1 88.56 91 SER B CA 1
ATOM 2551 C C . SER B 1 91 ? -9.57 7.191 4.012 1 88.56 91 SER B C 1
ATOM 2553 O O . SER B 1 91 ? -9.984 8.352 3.984 1 88.56 91 SER B O 1
ATOM 2555 N N . LEU B 1 92 ? -9.164 6.559 2.9 1 90.62 92 LEU B N 1
ATOM 2556 C CA . LEU B 1 92 ? -9.242 7.125 1.559 1 90.62 92 LEU B CA 1
ATOM 2557 C C . LEU B 1 92 ? -10.375 6.477 0.763 1 90.62 92 LEU B C 1
ATOM 2559 O O . LEU B 1 92 ? -10.828 5.379 1.101 1 90.62 92 LEU B O 1
ATOM 2563 N N . THR B 1 93 ? -10.789 7.18 -0.257 1 92.88 93 THR B N 1
ATOM 2564 C CA . THR B 1 93 ? -11.797 6.621 -1.147 1 92.88 93 THR B CA 1
ATOM 2565 C C . THR B 1 93 ? -11.18 5.574 -2.072 1 92.88 93 THR B C 1
ATOM 2567 O O . THR B 1 93 ? -9.961 5.438 -2.141 1 92.88 93 THR B O 1
ATOM 2570 N N . GLY B 1 94 ? -12.102 4.844 -2.744 1 95.12 94 GLY B N 1
ATOM 2571 C CA . GLY B 1 94 ? -11.609 3.928 -3.762 1 95.12 94 GLY B CA 1
ATOM 2572 C C . GLY B 1 94 ? -10.758 4.609 -4.82 1 95.12 94 GLY B C 1
ATOM 2573 O O . GLY B 1 94 ? -9.688 4.113 -5.172 1 95.12 94 GLY B O 1
ATOM 2574 N N . ALA B 1 95 ? -11.203 5.781 -5.266 1 93.5 95 ALA B N 1
ATOM 2575 C CA . ALA B 1 95 ? -10.492 6.531 -6.293 1 93.5 95 ALA B CA 1
ATOM 2576 C C . ALA B 1 95 ? -9.117 6.98 -5.797 1 93.5 95 ALA B C 1
ATOM 2578 O O . ALA B 1 95 ? -8.141 6.926 -6.539 1 93.5 95 ALA B O 1
ATOM 2579 N N . GLU B 1 96 ? -9.07 7.398 -4.609 1 90.94 96 GLU B N 1
ATOM 2580 C CA . GLU B 1 96 ? -7.812 7.852 -4.031 1 90.94 96 GLU B CA 1
ATOM 2581 C C . GLU B 1 96 ? -6.84 6.691 -3.85 1 90.94 96 GLU B C 1
ATOM 2583 O O . GLU B 1 96 ? -5.637 6.836 -4.09 1 90.94 96 GLU B O 1
ATOM 2588 N N . ASN B 1 97 ? -7.348 5.555 -3.383 1 94.75 97 ASN B N 1
ATOM 2589 C CA . ASN B 1 97 ? -6.512 4.363 -3.305 1 94.75 97 ASN B CA 1
ATOM 2590 C C . ASN B 1 97 ? -5.938 3.99 -4.668 1 94.75 97 ASN B C 1
ATOM 2592 O O . ASN B 1 97 ? -4.727 3.801 -4.801 1 94.75 97 ASN B O 1
ATOM 2596 N N . LEU B 1 98 ? -6.777 3.963 -5.652 1 95.19 98 LEU B N 1
ATOM 2597 C CA . LEU B 1 98 ? -6.324 3.625 -6.996 1 95.19 98 LEU B CA 1
ATOM 2598 C C . LEU B 1 98 ? -5.285 4.625 -7.488 1 95.19 98 LEU B C 1
ATOM 2600 O O . LEU B 1 98 ? -4.254 4.234 -8.039 1 95.19 98 LEU B O 1
ATOM 2604 N N . THR B 1 99 ? -5.551 5.852 -7.242 1 91.31 99 THR B N 1
ATOM 2605 C CA . THR B 1 99 ? -4.645 6.902 -7.676 1 91.31 99 THR B CA 1
ATOM 2606 C C . THR B 1 99 ? -3.289 6.77 -6.984 1 91.31 99 THR B C 1
ATOM 2608 O O . THR B 1 99 ? -2.244 6.883 -7.625 1 91.31 99 THR B O 1
ATOM 2611 N N . PHE B 1 100 ? -3.352 6.523 -5.707 1 89.56 100 PHE B N 1
ATOM 2612 C CA . PHE B 1 100 ? -2.127 6.383 -4.926 1 89.56 100 PHE B CA 1
ATOM 2613 C C . PHE B 1 100 ? -1.255 5.266 -5.488 1 89.56 100 PHE B C 1
ATOM 2615 O O . PHE B 1 100 ? -0.082 5.48 -5.797 1 89.56 100 PHE B O 1
ATOM 2622 N N . PHE B 1 101 ? -1.818 4.129 -5.715 1 91.81 101 PHE B N 1
ATOM 2623 C CA . PHE B 1 101 ? -1.049 2.973 -6.16 1 91.81 101 PHE B CA 1
ATOM 2624 C C . PHE B 1 101 ? -0.663 3.115 -7.629 1 91.81 101 PHE B C 1
ATOM 2626 O O . PHE B 1 101 ? 0.407 2.66 -8.039 1 91.81 101 PHE B O 1
ATOM 2633 N N . ALA B 1 102 ? -1.531 3.713 -8.398 1 91.31 102 ALA B N 1
ATOM 2634 C CA . ALA B 1 102 ? -1.18 3.971 -9.797 1 91.31 102 ALA B CA 1
ATOM 2635 C C . ALA B 1 102 ? 0.085 4.816 -9.898 1 91.31 102 ALA B C 1
ATOM 2637 O O . ALA B 1 102 ? 0.993 4.5 -10.664 1 91.31 102 ALA B O 1
ATOM 2638 N N . LYS B 1 103 ? 0.112 5.801 -9.109 1 87 103 LYS B N 1
ATOM 2639 C CA . LYS B 1 103 ? 1.265 6.699 -9.117 1 87 103 LYS B CA 1
ATOM 2640 C C . LYS B 1 103 ? 2.52 5.984 -8.617 1 87 103 LYS B C 1
ATOM 2642 O O . LYS B 1 103 ? 3.604 6.16 -9.18 1 87 103 LYS B O 1
ATOM 2647 N N . MET B 1 104 ? 2.367 5.191 -7.586 1 86.19 104 MET B N 1
ATOM 2648 C CA . MET B 1 104 ? 3.486 4.418 -7.059 1 86.19 104 MET B CA 1
ATOM 2649 C C . MET B 1 104 ? 4.008 3.432 -8.102 1 86.19 104 MET B C 1
ATOM 2651 O O . MET B 1 104 ? 5.199 3.131 -8.141 1 86.19 104 MET B O 1
ATOM 2655 N N . GLN B 1 105 ? 3.102 2.994 -8.945 1 86.81 105 GLN B N 1
ATOM 2656 C CA . GLN B 1 105 ? 3.473 2.021 -9.969 1 86.81 105 GLN B CA 1
ATOM 2657 C C . GLN B 1 105 ? 3.967 2.717 -11.234 1 86.81 105 GLN B C 1
ATOM 2659 O O . GLN B 1 105 ? 4.238 2.062 -12.242 1 86.81 105 GLN B O 1
ATOM 2664 N N . GLY B 1 106 ? 3.916 4.039 -11.289 1 82.12 106 GLY B N 1
ATOM 2665 C CA . GLY B 1 106 ? 4.539 4.785 -12.367 1 82.12 106 GLY B CA 1
ATOM 2666 C C . GLY B 1 106 ? 3.566 5.168 -13.469 1 82.12 106 GLY B C 1
ATOM 2667 O O . GLY B 1 106 ? 3.979 5.484 -14.586 1 82.12 106 GLY B O 1
ATOM 2668 N N . VAL B 1 107 ? 2.324 5.074 -13.219 1 85.38 107 VAL B N 1
ATOM 2669 C CA . VAL B 1 107 ? 1.331 5.477 -14.211 1 85.38 107 VAL B CA 1
ATOM 2670 C C . VAL B 1 107 ? 1.412 6.98 -14.445 1 85.38 107 VAL B C 1
ATOM 2672 O O . VAL B 1 107 ? 1.337 7.766 -13.492 1 85.38 107 VAL B O 1
ATOM 2675 N N . GLY B 1 108 ? 1.588 7.348 -15.672 1 81.25 108 GLY B N 1
ATOM 2676 C CA . GLY B 1 108 ? 1.688 8.75 -16.031 1 81.25 108 GLY B CA 1
ATOM 2677 C C . GLY B 1 108 ? 0.383 9.508 -15.852 1 81.25 108 GLY B C 1
ATOM 2678 O O . GLY B 1 108 ? -0.697 8.922 -15.93 1 81.25 108 GLY B O 1
ATOM 2679 N N . ARG B 1 109 ? 0.489 10.781 -15.711 1 77 109 ARG B N 1
ATOM 2680 C CA . ARG B 1 109 ? -0.636 11.68 -15.453 1 77 109 ARG B CA 1
ATOM 2681 C C . ARG B 1 109 ? -1.676 11.586 -16.562 1 77 109 ARG B C 1
ATOM 2683 O O . ARG B 1 109 ? -2.877 11.531 -16.297 1 77 109 ARG B O 1
ATOM 2690 N N . TYR B 1 110 ? -1.182 11.438 -17.703 1 82.88 110 TYR B N 1
ATOM 2691 C CA . TYR B 1 110 ? -2.072 11.5 -18.859 1 82.88 110 TYR B CA 1
ATOM 2692 C C . TYR B 1 110 ? -2.879 10.219 -19 1 82.88 110 TYR B C 1
ATOM 2694 O O . TYR B 1 110 ? -3.949 10.211 -19.609 1 82.88 110 TYR B O 1
ATOM 2702 N N . LEU B 1 111 ? -2.391 9.188 -18.344 1 88.69 111 LEU B N 1
ATOM 2703 C CA . LEU B 1 111 ? -3.051 7.898 -18.5 1 88.69 111 LEU B CA 1
ATOM 2704 C C . LEU B 1 111 ? -3.861 7.551 -17.25 1 88.69 111 LEU B C 1
ATOM 2706 O O . LEU B 1 111 ? -4.664 6.613 -17.266 1 88.69 111 LEU B O 1
ATOM 2710 N N . LEU B 1 112 ? -3.705 8.328 -16.25 1 88.31 112 LEU B N 1
ATOM 2711 C CA . LEU B 1 112 ? -4.234 7.977 -14.938 1 88.31 112 LEU B CA 1
ATOM 2712 C C . LEU B 1 112 ? -5.75 7.812 -14.992 1 88.31 112 LEU B C 1
ATOM 2714 O O . LEU B 1 112 ? -6.281 6.793 -14.547 1 88.31 112 LEU B O 1
ATOM 2718 N N . THR B 1 113 ? -6.461 8.789 -15.523 1 88.88 113 THR B N 1
ATOM 2719 C CA . THR B 1 113 ? -7.918 8.75 -15.555 1 88.88 113 THR B CA 1
ATOM 2720 C C . THR B 1 113 ? -8.414 7.547 -16.344 1 88.88 113 THR B C 1
ATOM 2722 O O . THR B 1 113 ? -9.297 6.82 -15.898 1 88.88 113 THR B O 1
ATOM 2725 N N . LYS B 1 114 ? -7.832 7.328 -17.438 1 93.81 114 LYS B N 1
ATOM 2726 C CA . LYS B 1 114 ? -8.219 6.207 -18.297 1 93.81 114 LYS B CA 1
ATOM 2727 C C . LYS B 1 114 ? -7.969 4.871 -17.594 1 93.81 114 LYS B C 1
ATOM 2729 O O . LYS B 1 114 ? -8.828 3.986 -17.609 1 93.81 114 LYS B O 1
ATOM 2734 N N . GLN B 1 115 ? -6.828 4.781 -16.984 1 94.38 115 GLN B N 1
ATOM 2735 C CA . GLN B 1 115 ? -6.473 3.533 -16.312 1 94.38 115 GLN B CA 1
ATOM 2736 C C . GLN B 1 115 ? -7.336 3.307 -15.07 1 94.38 115 GLN B C 1
ATOM 2738 O O . GLN B 1 115 ? -7.695 2.168 -14.758 1 94.38 115 GLN B O 1
ATOM 2743 N N . LEU B 1 116 ? -7.613 4.387 -14.43 1 94.19 116 LEU B N 1
ATOM 2744 C CA . LEU B 1 116 ? -8.5 4.297 -13.281 1 94.19 116 LEU B CA 1
ATOM 2745 C C . LEU B 1 116 ? -9.867 3.766 -13.688 1 94.19 116 LEU B C 1
ATOM 2747 O O . LEU B 1 116 ? -10.398 2.85 -13.055 1 94.19 116 LEU B O 1
ATOM 2751 N N . MET B 1 117 ? -10.406 4.301 -14.688 1 95 117 MET B N 1
ATOM 2752 C CA . MET B 1 117 ? -11.719 3.877 -15.148 1 95 117 MET B CA 1
ATOM 2753 C C . MET B 1 117 ? -11.688 2.438 -15.656 1 95 117 MET B C 1
ATOM 2755 O O . MET B 1 117 ? -12.602 1.657 -15.383 1 95 117 MET B O 1
ATOM 2759 N N . TYR B 1 118 ? -10.68 2.109 -16.344 1 96.25 118 TYR B N 1
ATOM 2760 C CA . TYR B 1 118 ? -10.516 0.743 -16.828 1 96.25 118 TYR B CA 1
ATOM 2761 C C . TYR B 1 118 ? -10.492 -0.244 -15.672 1 96.25 118 TYR B C 1
ATOM 2763 O O . TYR B 1 118 ? -11.273 -1.202 -15.648 1 96.25 118 TYR B O 1
ATOM 2771 N N . ALA B 1 119 ? -9.609 0.034 -14.688 1 96.81 119 ALA B N 1
ATOM 2772 C CA . ALA B 1 119 ? -9.453 -0.886 -13.562 1 96.81 119 ALA B CA 1
ATOM 2773 C C . ALA B 1 119 ? -10.758 -1.013 -12.773 1 96.81 119 ALA B C 1
ATOM 2775 O O . ALA B 1 119 ? -11.148 -2.115 -12.383 1 96.81 119 ALA B O 1
ATOM 2776 N N . ALA B 1 120 ? -11.414 0.112 -12.586 1 97.38 120 ALA B N 1
ATOM 2777 C CA . ALA B 1 120 ? -12.68 0.113 -11.859 1 97.38 120 ALA B CA 1
ATOM 2778 C C . ALA B 1 120 ? -13.758 -0.664 -12.617 1 97.38 120 ALA B C 1
ATOM 2780 O O . ALA B 1 120 ? -14.562 -1.369 -12.008 1 97.38 120 ALA B O 1
ATOM 2781 N N . ASP B 1 121 ? -13.758 -0.558 -13.875 1 96.94 121 ASP B N 1
ATOM 2782 C CA . ASP B 1 121 ? -14.75 -1.225 -14.711 1 96.94 121 ASP B CA 1
ATOM 2783 C C . ASP B 1 121 ? -14.578 -2.742 -14.672 1 96.94 121 ASP B C 1
ATOM 2785 O O . ASP B 1 121 ? -15.555 -3.482 -14.547 1 96.94 121 ASP B O 1
ATOM 2789 N N . VAL B 1 122 ? -13.391 -3.174 -14.734 1 95.38 122 VAL B N 1
ATOM 2790 C CA . VAL B 1 122 ? -13.094 -4.602 -14.734 1 95.38 122 VAL B CA 1
ATOM 2791 C C . VAL B 1 122 ? -13.68 -5.254 -13.484 1 95.38 122 VAL B C 1
ATOM 2793 O O . VAL B 1 122 ? -14.18 -6.379 -13.539 1 95.38 122 VAL B O 1
ATOM 2796 N N . VAL B 1 123 ? -13.664 -4.508 -12.352 1 96.56 123 VAL B N 1
ATOM 2797 C CA . VAL B 1 123 ? -14.062 -5.121 -11.086 1 96.56 123 VAL B CA 1
ATOM 2798 C C . VAL B 1 123 ? -15.422 -4.574 -10.656 1 96.56 123 VAL B C 1
ATOM 2800 O O . VAL B 1 123 ? -15.844 -4.781 -9.516 1 96.56 123 VAL B O 1
ATOM 2803 N N . ASP B 1 124 ? -16.078 -3.832 -11.484 1 96.31 124 ASP B N 1
ATOM 2804 C CA . ASP B 1 124 ? -17.406 -3.299 -11.258 1 96.31 124 ASP B CA 1
ATOM 2805 C C . ASP B 1 124 ? -17.453 -2.445 -9.992 1 96.31 124 ASP B C 1
ATOM 2807 O O . ASP B 1 124 ? -18.281 -2.678 -9.109 1 96.31 124 ASP B O 1
ATOM 2811 N N . LEU B 1 125 ? -16.562 -1.43 -9.883 1 96.62 125 LEU B N 1
ATOM 2812 C CA . LEU B 1 125 ? -16.516 -0.551 -8.719 1 96.62 125 LEU B CA 1
ATOM 2813 C C . LEU B 1 125 ? -16.688 0.906 -9.133 1 96.62 125 LEU B C 1
ATOM 2815 O O . LEU B 1 125 ? -16.5 1.814 -8.32 1 96.62 125 LEU B O 1
ATOM 2819 N N . GLN B 1 126 ? -17.125 1.191 -10.352 1 95.88 126 GLN B N 1
ATOM 2820 C CA . GLN B 1 126 ? -17.219 2.545 -10.891 1 95.88 126 GLN B CA 1
ATOM 2821 C C . GLN B 1 126 ? -18.094 3.43 -10.023 1 95.88 126 GLN B C 1
ATOM 2823 O O . GLN B 1 126 ? -17.781 4.594 -9.781 1 95.88 126 GLN B O 1
ATOM 2828 N N . THR B 1 127 ? -19.125 2.904 -9.516 1 94.75 127 THR B N 1
ATOM 2829 C CA . THR B 1 127 ? -20.125 3.703 -8.797 1 94.75 127 THR B CA 1
ATOM 2830 C C . THR B 1 127 ? -19.719 3.9 -7.344 1 94.75 127 THR B C 1
ATOM 2832 O O . THR B 1 127 ? -20.297 4.719 -6.633 1 94.75 127 THR B O 1
ATOM 2835 N N . ALA B 1 128 ? -18.703 3.178 -6.914 1 95.44 128 ALA B N 1
ATOM 2836 C CA . ALA B 1 128 ? -18.344 3.229 -5.5 1 95.44 128 ALA B CA 1
ATOM 2837 C C . ALA B 1 128 ? -17.031 3.975 -5.297 1 95.44 128 ALA B C 1
ATOM 2839 O O . ALA B 1 128 ? -16.547 4.098 -4.168 1 95.44 128 ALA B O 1
ATOM 2840 N N . LEU B 1 129 ? -16.469 4.543 -6.301 1 94.19 129 LEU B N 1
ATOM 2841 C CA . LEU B 1 129 ? -15.117 5.09 -6.27 1 94.19 129 LEU B CA 1
ATOM 2842 C C . LEU B 1 129 ? -15.039 6.293 -5.336 1 94.19 129 LEU B C 1
ATOM 2844 O O . LEU B 1 129 ? -13.969 6.602 -4.797 1 94.19 129 LEU B O 1
ATOM 2848 N N . LYS B 1 130 ? -16.094 6.957 -5.074 1 90.56 130 LYS B N 1
ATOM 2849 C CA . LYS B 1 130 ? -16.094 8.172 -4.262 1 90.56 130 LYS B CA 1
ATOM 2850 C C . LYS B 1 130 ? -16.328 7.852 -2.789 1 90.56 130 LYS B C 1
ATOM 2852 O O . LYS B 1 130 ? -16.219 8.727 -1.932 1 90.56 130 LYS B O 1
ATOM 2857 N N . GLN B 1 131 ? -16.641 6.637 -2.539 1 92.38 131 GLN B N 1
ATOM 2858 C CA . GLN B 1 131 ? -16.891 6.203 -1.169 1 92.38 131 GLN B CA 1
ATOM 2859 C C . GLN B 1 131 ? -15.594 5.863 -0.448 1 92.38 131 GLN B C 1
ATOM 2861 O O . GLN B 1 131 ? -14.656 5.348 -1.059 1 92.38 131 GLN B O 1
ATOM 2866 N N . LEU B 1 132 ? -15.562 6.152 0.862 1 91.19 132 LEU B N 1
ATOM 2867 C CA . LEU B 1 132 ? -14.43 5.75 1.682 1 91.19 132 LEU B CA 1
ATOM 2868 C C . LEU B 1 132 ? -14.312 4.23 1.739 1 91.19 132 LEU B C 1
ATOM 2870 O O . LEU B 1 132 ? -15.32 3.527 1.852 1 91.19 132 LEU B O 1
ATOM 2874 N N . VAL B 1 133 ? -13.109 3.715 1.714 1 95.44 133 VAL B N 1
ATOM 2875 C CA . VAL B 1 133 ? -12.867 2.277 1.653 1 95.44 133 VAL B CA 1
ATOM 2876 C C . VAL B 1 133 ? -13.281 1.629 2.973 1 95.44 133 VAL B C 1
ATOM 2878 O O . VAL B 1 133 ? -13.688 0.464 3 1 95.44 133 VAL B O 1
ATOM 2881 N N . LYS B 1 134 ? -13.203 2.322 4.055 1 93.94 134 LYS B N 1
ATOM 2882 C CA . LYS B 1 134 ? -13.633 1.779 5.34 1 93.94 134 LYS B CA 1
ATOM 2883 C C . LYS B 1 134 ? -15.086 1.319 5.277 1 93.94 134 LYS B C 1
ATOM 2885 O O . LYS B 1 134 ? -15.5 0.446 6.043 1 93.94 134 LYS B O 1
ATOM 2890 N N . ASP B 1 135 ? -15.859 1.875 4.344 1 94.94 135 ASP B N 1
ATOM 2891 C CA . ASP B 1 135 ? -17.281 1.558 4.219 1 94.94 135 ASP B CA 1
ATOM 2892 C C . ASP B 1 135 ? -17.516 0.465 3.178 1 94.94 135 ASP B C 1
ATOM 2894 O O . ASP B 1 135 ? -18.656 0.088 2.906 1 94.94 135 ASP B O 1
ATOM 2898 N N . TYR B 1 136 ? -16.484 -0.015 2.564 1 96.06 136 TYR B N 1
ATOM 2899 C CA . TYR B 1 136 ? -16.578 -1.11 1.606 1 96.06 136 TYR B CA 1
ATOM 2900 C C . TYR B 1 136 ? -16.891 -2.426 2.311 1 96.06 136 TYR B C 1
ATOM 2902 O O . TYR B 1 136 ? -16.406 -2.67 3.422 1 96.06 136 TYR B O 1
ATOM 2910 N N . SER B 1 137 ? -17.703 -3.209 1.659 1 94.31 137 SER B N 1
ATOM 2911 C CA . SER B 1 137 ? -17.797 -4.602 2.086 1 94.31 137 SER B CA 1
ATOM 2912 C C . SER B 1 137 ? -16.5 -5.348 1.823 1 94.31 137 SER B C 1
ATOM 2914 O O . SER B 1 137 ? -15.602 -4.828 1.155 1 94.31 137 SER B O 1
ATOM 2916 N N . GLY B 1 138 ? -16.406 -6.512 2.383 1 92.12 138 GLY B N 1
ATOM 2917 C CA . GLY B 1 138 ? -15.242 -7.344 2.109 1 92.12 138 GLY B CA 1
ATOM 2918 C C . GLY B 1 138 ? -15.039 -7.617 0.631 1 92.12 138 GLY B C 1
ATOM 2919 O O . GLY B 1 138 ? -13.922 -7.539 0.127 1 92.12 138 GLY B O 1
ATOM 2920 N N . GLY B 1 139 ? -16.125 -7.93 -0.013 1 93.12 139 GLY B N 1
ATOM 2921 C CA . GLY B 1 139 ? -16.062 -8.18 -1.444 1 93.12 139 GLY B CA 1
ATOM 2922 C C . GLY B 1 139 ? -15.609 -6.965 -2.236 1 93.12 139 GLY B C 1
ATOM 2923 O O . GLY B 1 139 ? -14.859 -7.094 -3.203 1 93.12 139 GLY B O 1
ATOM 2924 N N . MET B 1 140 ? -16.047 -5.832 -1.863 1 95.31 140 MET B N 1
ATOM 2925 C CA . MET B 1 140 ? -15.641 -4.598 -2.525 1 95.31 140 MET B CA 1
ATOM 2926 C C . MET B 1 140 ? -14.148 -4.34 -2.32 1 95.31 140 MET B C 1
ATOM 2928 O O . MET B 1 140 ? -13.461 -3.904 -3.242 1 95.31 140 MET B O 1
ATOM 2932 N N . LYS B 1 141 ? -13.656 -4.551 -1.101 1 96.31 141 LYS B N 1
ATOM 2933 C CA . LYS B 1 141 ? -12.234 -4.387 -0.819 1 96.31 141 LYS B CA 1
ATOM 2934 C C . LYS B 1 141 ? -11.398 -5.348 -1.657 1 96.31 141 LYS B C 1
ATOM 2936 O O . LYS B 1 141 ? -10.352 -4.965 -2.184 1 96.31 141 LYS B O 1
ATOM 2941 N N . ARG B 1 142 ? -11.891 -6.523 -1.778 1 95.06 142 ARG B N 1
ATOM 2942 C CA . ARG B 1 142 ? -11.203 -7.508 -2.613 1 95.06 142 ARG B CA 1
ATOM 2943 C C . ARG B 1 142 ? -11.148 -7.047 -4.066 1 95.06 142 ARG B C 1
ATOM 2945 O O . ARG B 1 142 ? -10.102 -7.145 -4.715 1 95.06 142 ARG B O 1
ATOM 2952 N N . ARG B 1 143 ? -12.219 -6.598 -4.551 1 96.56 143 ARG B N 1
ATOM 2953 C CA . ARG B 1 143 ? -12.297 -6.094 -5.918 1 96.56 143 ARG B CA 1
ATOM 2954 C C . ARG B 1 143 ? -11.375 -4.898 -6.117 1 96.56 143 ARG B C 1
ATOM 2956 O O . ARG B 1 143 ? -10.703 -4.789 -7.145 1 96.56 143 ARG B O 1
ATOM 2963 N N . LEU B 1 144 ? -11.328 -4.035 -5.141 1 97.62 144 LEU B N 1
ATOM 2964 C CA . LEU B 1 144 ? -10.422 -2.895 -5.215 1 97.62 144 LEU B CA 1
ATOM 2965 C C . LEU B 1 144 ? -8.969 -3.354 -5.258 1 97.62 144 LEU B C 1
ATOM 2967 O O . LEU B 1 144 ? -8.164 -2.803 -6.012 1 97.62 144 LEU B O 1
ATOM 2971 N N . SER B 1 145 ? -8.656 -4.348 -4.504 1 97.44 145 SER B N 1
ATOM 2972 C CA . SER B 1 145 ? -7.305 -4.906 -4.512 1 97.44 145 SER B CA 1
ATOM 2973 C C . SER B 1 145 ? -6.934 -5.43 -5.895 1 97.44 145 SER B C 1
ATOM 2975 O O . SER B 1 145 ? -5.809 -5.23 -6.359 1 97.44 145 SER B O 1
ATOM 2977 N N . LEU B 1 146 ? -7.867 -6.105 -6.523 1 97.38 146 LEU B N 1
ATOM 2978 C CA . LEU B 1 146 ? -7.629 -6.59 -7.879 1 97.38 146 LEU B CA 1
ATOM 2979 C C . LEU B 1 146 ? -7.449 -5.426 -8.852 1 97.38 146 LEU B C 1
ATOM 2981 O O . LEU B 1 146 ? -6.562 -5.461 -9.703 1 97.38 146 LEU B O 1
ATOM 2985 N N . ALA B 1 147 ? -8.273 -4.387 -8.719 1 97.94 147 ALA B N 1
ATOM 2986 C CA . ALA B 1 147 ? -8.148 -3.197 -9.562 1 97.94 147 ALA B CA 1
ATOM 2987 C C . ALA B 1 147 ? -6.766 -2.572 -9.43 1 97.94 147 ALA B C 1
ATOM 2989 O O . ALA B 1 147 ? -6.176 -2.143 -10.422 1 97.94 147 ALA B O 1
ATOM 2990 N N . ILE B 1 148 ? -6.273 -2.537 -8.25 1 97.12 148 ILE B N 1
ATOM 2991 C CA . ILE B 1 148 ? -4.953 -1.971 -7.984 1 97.12 148 ILE B CA 1
ATOM 2992 C C . ILE B 1 148 ? -3.883 -2.799 -8.695 1 97.12 148 ILE B C 1
ATOM 2994 O O . ILE B 1 148 ? -2.939 -2.248 -9.266 1 97.12 148 ILE B O 1
ATOM 2998 N N . ALA B 1 149 ? -4.035 -4.086 -8.734 1 97.06 149 ALA B N 1
ATOM 2999 C CA . ALA B 1 149 ? -3.082 -4.961 -9.414 1 97.06 149 ALA B CA 1
ATOM 3000 C C . ALA B 1 149 ? -3.08 -4.715 -10.914 1 97.06 149 ALA B C 1
ATOM 3002 O O . ALA B 1 149 ? -2.062 -4.91 -11.586 1 97.06 149 ALA B O 1
ATOM 3003 N N . LEU B 1 150 ? -4.148 -4.223 -11.453 1 97.12 150 LEU B N 1
ATOM 3004 C CA . LEU B 1 150 ? -4.348 -4.121 -12.898 1 97.12 150 LEU B CA 1
ATOM 3005 C C . LEU B 1 150 ? -3.975 -2.73 -13.398 1 97.12 150 LEU B C 1
ATOM 3007 O O . LEU B 1 150 ? -3.691 -2.551 -14.586 1 97.12 150 LEU B O 1
ATOM 3011 N N . ILE B 1 151 ? -3.955 -1.785 -12.539 1 95.06 151 ILE B N 1
ATOM 3012 C CA . ILE B 1 151 ? -4.039 -0.382 -12.93 1 95.06 151 ILE B CA 1
ATOM 3013 C C . ILE B 1 151 ? -2.762 0.027 -13.664 1 95.06 151 ILE B C 1
ATOM 3015 O O . ILE B 1 151 ? -2.791 0.896 -14.531 1 95.06 151 ILE B O 1
ATOM 3019 N N . GLY B 1 152 ? -1.645 -0.56 -13.383 1 92.12 152 GLY B N 1
ATOM 3020 C CA . GLY B 1 152 ? -0.374 -0.199 -13.984 1 92.12 152 GLY B CA 1
ATOM 3021 C C . GLY B 1 152 ? -0.116 -0.912 -15.305 1 92.12 152 GLY B C 1
ATOM 3022 O O . GLY B 1 152 ? 0.956 -0.768 -15.891 1 92.12 152 GLY B O 1
ATOM 3023 N N . LYS B 1 153 ? -1.05 -1.743 -15.711 1 92.69 153 LYS B N 1
ATOM 3024 C CA . LYS B 1 153 ? -0.904 -2.543 -16.922 1 92.69 153 LYS B CA 1
ATOM 3025 C C . LYS B 1 153 ? 0.375 -3.373 -16.891 1 92.69 153 LYS B C 1
ATOM 3027 O O . LYS B 1 153 ? 1.217 -3.27 -17.781 1 92.69 153 LYS B O 1
ATOM 3032 N N . PRO B 1 154 ? 0.474 -4.211 -15.945 1 95.12 154 PRO B N 1
ATOM 3033 C CA . PRO B 1 154 ? 1.682 -5.016 -15.742 1 95.12 154 PRO B CA 1
ATOM 3034 C C . PRO B 1 154 ? 1.884 -6.059 -16.844 1 95.12 154 PRO B C 1
ATOM 3036 O O . PRO B 1 154 ? 0.933 -6.418 -17.531 1 95.12 154 PRO B O 1
ATOM 3039 N N . GLN B 1 155 ? 3.117 -6.512 -16.969 1 96.5 155 GLN B N 1
ATOM 3040 C CA . GLN B 1 155 ? 3.43 -7.602 -17.891 1 96.5 155 GLN B CA 1
ATOM 3041 C C . GLN B 1 155 ? 3.277 -8.961 -17.203 1 96.5 155 GLN B C 1
ATOM 3043 O O . GLN B 1 155 ? 3.088 -9.977 -17.875 1 96.5 155 GLN B O 1
ATOM 3048 N N . LEU B 1 156 ? 3.4 -8.938 -15.961 1 97.75 156 LEU B N 1
ATOM 3049 C CA . LEU B 1 156 ? 3.166 -10.102 -15.117 1 97.75 156 LEU B CA 1
ATOM 3050 C C . LEU B 1 156 ? 2.174 -9.773 -14.008 1 97.75 156 LEU B C 1
ATOM 3052 O O . LEU B 1 156 ? 2.361 -8.805 -13.266 1 97.75 156 LEU B O 1
ATOM 3056 N N . LEU B 1 157 ? 1.129 -10.508 -13.984 1 98.12 157 LEU B N 1
ATOM 3057 C CA . LEU B 1 157 ? 0.093 -10.344 -12.969 1 98.12 157 LEU B CA 1
ATOM 3058 C C . LEU B 1 157 ? 0.105 -11.523 -11.992 1 98.12 157 LEU B C 1
ATOM 3060 O O . LEU B 1 157 ? 0.036 -12.68 -12.406 1 98.12 157 LEU B O 1
ATOM 3064 N N . ILE B 1 158 ? 0.292 -11.25 -10.719 1 97.75 158 ILE B N 1
ATOM 3065 C CA . ILE B 1 158 ? 0.271 -12.266 -9.672 1 97.75 158 ILE B CA 1
ATOM 3066 C C . ILE B 1 158 ? -0.894 -12 -8.719 1 97.75 158 ILE B C 1
ATOM 3068 O O . ILE B 1 158 ? -0.924 -10.977 -8.039 1 97.75 158 ILE B O 1
ATOM 3072 N N . LEU B 1 159 ? -1.799 -12.969 -8.648 1 97.56 159 LEU B N 1
ATOM 3073 C CA . LEU B 1 159 ? -3.045 -12.781 -7.914 1 97.56 159 LEU B CA 1
ATOM 3074 C C . LEU B 1 159 ? -3.25 -13.891 -6.895 1 97.56 159 LEU B C 1
ATOM 3076 O O . LEU B 1 159 ? -3.328 -15.07 -7.254 1 97.56 159 LEU B O 1
ATOM 3080 N N . ASP B 1 160 ? -3.352 -13.508 -5.676 1 95.06 160 ASP B N 1
ATOM 3081 C CA . ASP B 1 160 ? -3.586 -14.492 -4.617 1 95.06 160 ASP B CA 1
ATOM 3082 C C . ASP B 1 160 ? -5.07 -14.57 -4.266 1 95.06 160 ASP B C 1
ATOM 3084 O O . ASP B 1 160 ? -5.582 -13.742 -3.51 1 95.06 160 ASP B O 1
ATOM 3088 N N . GLU B 1 161 ? -5.73 -15.57 -4.816 1 92.5 161 GLU B N 1
ATOM 3089 C CA . GLU B 1 161 ? -7.148 -15.852 -4.598 1 92.5 161 GLU B CA 1
ATOM 3090 C C . GLU B 1 161 ? -8.016 -14.68 -5.043 1 92.5 161 GLU B C 1
ATOM 3092 O O . GLU B 1 161 ? -8.828 -14.172 -4.27 1 92.5 161 GLU B O 1
ATOM 3097 N N . PRO B 1 162 ? -7.957 -14.336 -6.305 1 94.12 162 PRO B N 1
ATOM 3098 C CA . PRO B 1 162 ? -8.578 -13.094 -6.785 1 94.12 162 PRO B CA 1
ATOM 3099 C C . PRO B 1 162 ? -10.102 -13.172 -6.812 1 94.12 162 PRO B C 1
ATOM 3101 O O . PRO B 1 162 ? -10.773 -12.141 -6.832 1 94.12 162 PRO B O 1
ATOM 3104 N N . THR B 1 163 ? -10.672 -14.359 -6.793 1 91.12 163 THR B N 1
ATOM 3105 C CA . THR B 1 163 ? -12.109 -14.445 -7.004 1 91.12 163 THR B CA 1
ATOM 3106 C C . THR B 1 163 ? -12.828 -14.859 -5.719 1 91.12 163 THR B C 1
ATOM 3108 O O . THR B 1 163 ? -14.023 -15.141 -5.73 1 91.12 163 THR B O 1
ATOM 3111 N N . ILE B 1 164 ? -12.156 -14.914 -4.641 1 85.94 164 ILE B N 1
ATOM 3112 C CA . ILE B 1 164 ? -12.773 -15.273 -3.369 1 85.94 164 ILE B CA 1
ATOM 3113 C C . ILE B 1 164 ? -13.781 -14.195 -2.967 1 85.94 164 ILE B C 1
ATOM 3115 O O . ILE B 1 164 ? -13.484 -13 -3.051 1 85.94 164 ILE B O 1
ATOM 3119 N N . GLY B 1 165 ? -14.969 -14.602 -2.619 1 85.31 165 GLY B N 1
ATOM 3120 C CA . GLY B 1 165 ? -15.984 -13.688 -2.129 1 85.31 165 GLY B CA 1
ATOM 3121 C C . GLY B 1 165 ? -16.656 -12.891 -3.234 1 85.31 165 GLY B C 1
ATOM 3122 O O . GLY B 1 165 ? -17.391 -11.938 -2.963 1 85.31 165 GLY B O 1
ATOM 3123 N N . ILE B 1 166 ? -16.375 -13.242 -4.43 1 90.44 166 ILE B N 1
ATOM 3124 C CA . ILE B 1 166 ? -16.938 -12.547 -5.578 1 90.44 166 ILE B CA 1
ATOM 3125 C C . ILE B 1 166 ? -18.109 -13.344 -6.141 1 90.44 166 ILE B C 1
ATOM 3127 O O . ILE B 1 166 ? -18.047 -14.578 -6.215 1 90.44 166 ILE B O 1
ATOM 3131 N N . ASP B 1 167 ? -19.188 -12.68 -6.488 1 91.25 167 ASP B N 1
ATOM 3132 C CA . ASP B 1 167 ? -20.359 -13.359 -7.043 1 91.25 167 ASP B CA 1
ATOM 3133 C C . ASP B 1 167 ? -20.062 -13.922 -8.43 1 91.25 167 ASP B C 1
ATOM 3135 O O . ASP B 1 167 ? -19.109 -13.5 -9.086 1 91.25 167 ASP B O 1
ATOM 3139 N N . PRO B 1 168 ? -20.875 -14.852 -8.938 1 91.56 168 PRO B N 1
ATOM 3140 C CA . PRO B 1 168 ? -20.625 -15.57 -10.188 1 91.56 168 PRO B CA 1
ATOM 3141 C C . PRO B 1 168 ? -20.547 -14.648 -11.398 1 91.56 168 PRO B C 1
ATOM 3143 O O . PRO B 1 168 ? -19.719 -14.836 -12.281 1 91.56 168 PRO B O 1
ATOM 3146 N N . ALA B 1 169 ? -21.469 -13.688 -11.469 1 93.44 169 ALA B N 1
ATOM 3147 C CA . ALA B 1 169 ? -21.484 -12.797 -12.625 1 93.44 169 ALA B CA 1
ATOM 3148 C C . ALA B 1 169 ? -20.188 -12 -12.727 1 93.44 169 ALA B C 1
ATOM 3150 O O . ALA B 1 169 ? -19.594 -11.891 -13.805 1 93.44 169 ALA B O 1
ATOM 3151 N N . LEU B 1 170 ? -19.766 -11.477 -11.641 1 93.19 170 LEU B N 1
ATOM 3152 C CA . LEU B 1 170 ? -18.531 -10.695 -11.633 1 93.19 170 LEU B CA 1
ATOM 3153 C C . LEU B 1 170 ? -17.312 -11.594 -11.844 1 93.19 170 LEU B C 1
ATOM 3155 O O . LEU B 1 170 ? -16.344 -11.188 -12.492 1 93.19 170 LEU B O 1
ATOM 3159 N N . ARG B 1 171 ? -17.391 -12.75 -11.289 1 94.62 171 ARG B N 1
ATOM 3160 C CA . ARG B 1 171 ? -16.328 -13.719 -11.516 1 94.62 171 ARG B CA 1
ATOM 3161 C C . ARG B 1 171 ? -16.109 -13.953 -13.008 1 94.62 171 ARG B C 1
ATOM 3163 O O . ARG B 1 171 ? -14.977 -13.961 -13.492 1 94.62 171 ARG B O 1
ATOM 3170 N N . ARG B 1 172 ? -17.172 -14.164 -13.719 1 95.12 172 ARG B N 1
ATOM 3171 C CA . ARG B 1 172 ? -17.094 -14.375 -15.156 1 95.12 172 ARG B CA 1
ATOM 3172 C C . ARG B 1 172 ? -16.469 -13.172 -15.852 1 95.12 172 ARG B C 1
ATOM 3174 O O . ARG B 1 172 ? -15.648 -13.336 -16.75 1 95.12 172 ARG B O 1
ATOM 3181 N N . GLN B 1 173 ? -16.859 -12.055 -15.445 1 95.19 173 GLN B N 1
ATOM 3182 C CA . GLN B 1 173 ? -16.312 -10.828 -16.031 1 95.19 173 GLN B CA 1
ATOM 3183 C C . GLN B 1 173 ? -14.812 -10.727 -15.781 1 95.19 173 GLN B C 1
ATOM 3185 O O . GLN B 1 173 ? -14.047 -10.359 -16.672 1 95.19 173 GLN B O 1
ATOM 3190 N N . ILE B 1 174 ? -14.398 -11.008 -14.602 1 95.69 174 ILE B N 1
ATOM 3191 C CA . ILE B 1 174 ? -12.992 -10.945 -14.234 1 95.69 174 ILE B CA 1
ATOM 3192 C C . ILE B 1 174 ? -12.188 -11.938 -15.07 1 95.69 174 ILE B C 1
ATOM 3194 O O . ILE B 1 174 ? -11.148 -11.586 -15.633 1 95.69 174 ILE B O 1
ATOM 3198 N N . TRP B 1 175 ? -12.664 -13.109 -15.227 1 96.62 175 TRP B N 1
ATOM 3199 C CA . TRP B 1 175 ? -11.961 -14.125 -16 1 96.62 175 TRP B CA 1
ATOM 3200 C C . TRP B 1 175 ? -11.906 -13.742 -17.469 1 96.62 175 TRP B C 1
ATOM 3202 O O . TRP B 1 175 ? -10.898 -13.992 -18.156 1 96.62 175 TRP B O 1
ATOM 3212 N N . GLN B 1 176 ? -13 -13.203 -17.953 1 97.25 176 GLN B N 1
ATOM 3213 C CA . GLN B 1 176 ? -12.969 -12.703 -19.328 1 97.25 176 GLN B CA 1
ATOM 3214 C C . GLN B 1 176 ? -11.844 -11.695 -19.531 1 97.25 176 GLN B C 1
ATOM 3216 O O . GLN B 1 176 ? -11.117 -11.75 -20.531 1 97.25 176 GLN B O 1
ATOM 3221 N N . GLU B 1 177 ? -11.727 -10.867 -18.578 1 96.38 177 GLU B N 1
ATOM 3222 C CA . GLU B 1 177 ? -10.672 -9.859 -18.672 1 96.38 177 GLU B CA 1
ATOM 3223 C C . GLU B 1 177 ? -9.297 -10.5 -18.547 1 96.38 177 GLU B C 1
ATOM 3225 O O . GLU B 1 177 ? -8.367 -10.133 -19.266 1 96.38 177 GLU B O 1
ATOM 3230 N N . LEU B 1 178 ? -9.117 -11.438 -17.625 1 97.81 178 LEU B N 1
ATOM 3231 C CA . LEU B 1 178 ? -7.836 -12.109 -17.453 1 97.81 178 LEU B CA 1
ATOM 3232 C C . LEU B 1 178 ? -7.426 -12.836 -18.719 1 97.81 178 LEU B C 1
ATOM 3234 O O . LEU B 1 178 ? -6.266 -12.773 -19.141 1 97.81 178 LEU B O 1
ATOM 3238 N N . HIS B 1 179 ? -8.383 -13.453 -19.375 1 98.44 179 HIS B N 1
ATOM 3239 C CA . HIS B 1 179 ? -8.102 -14.133 -20.641 1 98.44 179 HIS B CA 1
ATOM 3240 C C . HIS B 1 179 ? -7.719 -13.133 -21.719 1 98.44 179 HIS B C 1
ATOM 3242 O O . HIS B 1 179 ? -6.812 -13.391 -22.516 1 98.44 179 HIS B O 1
ATOM 3248 N N . ARG B 1 180 ? -8.438 -12.078 -21.766 1 97.88 180 ARG B N 1
ATOM 3249 C CA . ARG B 1 180 ? -8.117 -11.031 -22.734 1 97.88 180 ARG B CA 1
ATOM 3250 C C . ARG B 1 180 ? -6.695 -10.523 -22.547 1 97.88 180 ARG B C 1
ATOM 3252 O O . ARG B 1 180 ? -5.941 -10.398 -23.516 1 97.88 180 ARG B O 1
ATOM 3259 N N . LEU B 1 181 ? -6.344 -10.273 -21.312 1 97.69 181 LEU B N 1
ATOM 3260 C CA . LEU B 1 181 ? -5.004 -9.797 -21 1 97.69 181 LEU B CA 1
ATOM 3261 C C . LEU B 1 181 ? -3.949 -10.82 -21.391 1 97.69 181 LEU B C 1
ATOM 3263 O O . LEU B 1 181 ? -2.914 -10.469 -21.969 1 97.69 181 LEU B O 1
ATOM 3267 N N . ALA B 1 182 ? -4.238 -12.031 -21.109 1 98.12 182 ALA B N 1
ATOM 3268 C CA . ALA B 1 182 ? -3.312 -13.094 -21.484 1 98.12 182 ALA B CA 1
ATOM 3269 C C . ALA B 1 182 ? -3.113 -13.148 -23 1 98.12 182 ALA B C 1
ATOM 3271 O O . ALA B 1 182 ? -1.982 -13.273 -23.469 1 98.12 182 ALA B O 1
ATOM 3272 N N . LYS B 1 183 ? -4.129 -13.031 -23.703 1 97.5 183 LYS B N 1
ATOM 3273 C CA . LYS B 1 183 ? -4.066 -13.039 -25.172 1 97.5 183 LYS B CA 1
ATOM 3274 C C . LYS B 1 183 ? -3.232 -11.867 -25.688 1 97.5 183 LYS B C 1
ATOM 3276 O O . LYS B 1 183 ? -2.611 -11.969 -26.75 1 97.5 183 LYS B O 1
ATOM 3281 N N . GLN B 1 184 ? -3.195 -10.852 -24.891 1 97.06 184 GLN B N 1
ATOM 3282 C CA . GLN B 1 184 ? -2.432 -9.664 -25.266 1 97.06 184 GLN B CA 1
ATOM 3283 C C . GLN B 1 184 ? -0.982 -9.773 -24.797 1 97.06 184 GLN B C 1
ATOM 3285 O O . GLN B 1 184 ? -0.196 -8.844 -24.969 1 97.06 184 GLN B O 1
ATOM 3290 N N . GLY B 1 185 ? -0.725 -10.836 -24.141 1 97.12 185 GLY B N 1
ATOM 3291 C CA . GLY B 1 185 ? 0.671 -11.086 -23.828 1 97.12 185 GLY B CA 1
ATOM 3292 C C . GLY B 1 185 ? 0.973 -10.969 -22.344 1 97.12 185 GLY B C 1
ATOM 3293 O O . GLY B 1 185 ? 2.109 -11.18 -21.922 1 97.12 185 GLY B O 1
ATOM 3294 N N . VAL B 1 186 ? 0.018 -10.656 -21.547 1 97.75 186 VAL B N 1
ATOM 3295 C CA . VAL B 1 186 ? 0.239 -10.562 -20.109 1 97.75 186 VAL B CA 1
ATOM 3296 C C . VAL B 1 186 ? 0.32 -11.961 -19.5 1 97.75 186 VAL B C 1
ATOM 3298 O O . VAL B 1 186 ? -0.541 -12.805 -19.766 1 97.75 186 VAL B O 1
ATOM 3301 N N . THR B 1 187 ? 1.354 -12.188 -18.781 1 98.5 187 THR B N 1
ATOM 3302 C CA . THR B 1 187 ? 1.508 -13.461 -18.078 1 98.5 187 THR B CA 1
ATOM 3303 C C . THR B 1 187 ? 0.853 -13.391 -16.703 1 98.5 187 THR B C 1
ATOM 3305 O O . THR B 1 187 ? 0.957 -12.383 -16.016 1 98.5 187 THR B O 1
ATOM 3308 N N . ILE B 1 188 ? 0.156 -14.5 -16.328 1 98.62 188 ILE B N 1
ATOM 3309 C CA . ILE B 1 188 ? -0.641 -14.422 -15.102 1 98.62 188 ILE B CA 1
ATOM 3310 C C . ILE B 1 188 ? -0.366 -15.641 -14.227 1 98.62 188 ILE B C 1
ATOM 3312 O O . ILE B 1 188 ? -0.358 -16.766 -14.711 1 98.62 188 ILE B O 1
ATOM 3316 N N . ILE B 1 189 ? -0.06 -15.406 -12.984 1 98.44 189 ILE B N 1
ATOM 3317 C CA . ILE B 1 189 ? -0.015 -16.438 -11.953 1 98.44 189 ILE B CA 1
ATOM 3318 C C . ILE B 1 189 ? -1.112 -16.188 -10.922 1 98.44 189 ILE B C 1
ATOM 3320 O O . ILE B 1 189 ? -1.236 -15.07 -10.406 1 98.44 189 ILE B O 1
ATOM 3324 N N . LEU B 1 190 ? -1.921 -17.141 -10.648 1 97.56 190 LEU B N 1
ATOM 3325 C CA . LEU B 1 190 ? -2.912 -16.953 -9.594 1 97.56 190 LEU B CA 1
ATOM 3326 C C . LEU B 1 190 ? -2.977 -18.188 -8.695 1 97.56 190 LEU B C 1
ATOM 3328 O O . LEU B 1 190 ? -2.699 -19.297 -9.141 1 97.56 190 LEU B O 1
ATOM 3332 N N . THR B 1 191 ? -3.174 -17.953 -7.473 1 95.94 191 THR B N 1
ATOM 3333 C CA . THR B 1 191 ? -3.479 -19.047 -6.543 1 95.94 191 THR B CA 1
ATOM 3334 C C . THR B 1 191 ? -4.988 -19.203 -6.379 1 95.94 191 THR B C 1
ATOM 3336 O O . THR B 1 191 ? -5.742 -18.25 -6.508 1 95.94 191 THR B O 1
ATOM 3339 N N . THR B 1 192 ? -5.414 -20.422 -6.129 1 92.25 192 THR B N 1
ATOM 3340 C CA . THR B 1 192 ? -6.844 -20.656 -5.922 1 92.25 192 THR B CA 1
ATOM 3341 C C . THR B 1 192 ? -7.086 -21.984 -5.238 1 92.25 192 THR B C 1
ATOM 3343 O O . THR B 1 192 ? -6.281 -22.922 -5.371 1 92.25 192 THR B O 1
ATOM 3346 N N . HIS B 1 193 ? -8.07 -21.984 -4.5 1 85.94 193 HIS B N 1
ATOM 3347 C CA . HIS B 1 193 ? -8.594 -23.25 -3.982 1 85.94 193 HIS B CA 1
ATOM 3348 C C . HIS B 1 193 ? -9.922 -23.594 -4.637 1 85.94 193 HIS B C 1
ATOM 3350 O O . HIS B 1 193 ? -10.539 -24.609 -4.293 1 85.94 193 HIS B O 1
ATOM 3356 N N . VAL B 1 194 ? -10.344 -22.828 -5.508 1 84 194 VAL B N 1
ATOM 3357 C CA . VAL B 1 194 ? -11.578 -23.047 -6.254 1 84 194 VAL B CA 1
ATOM 3358 C C . VAL B 1 194 ? -11.273 -23.766 -7.562 1 84 194 VAL B C 1
ATOM 3360 O O . VAL B 1 194 ? -10.602 -23.219 -8.438 1 84 194 VAL B O 1
ATOM 3363 N N . MET B 1 195 ? -11.883 -24.891 -7.742 1 85.88 195 MET B N 1
ATOM 3364 C CA . MET B 1 195 ? -11.555 -25.75 -8.875 1 85.88 195 MET B CA 1
ATOM 3365 C C . MET B 1 195 ? -11.992 -25.109 -10.188 1 85.88 195 MET B C 1
ATOM 3367 O O . MET B 1 195 ? -11.328 -25.266 -11.211 1 85.88 195 MET B O 1
ATOM 3371 N N . ALA B 1 196 ? -13.094 -24.469 -10.164 1 88.06 196 ALA B N 1
ATOM 3372 C CA . ALA B 1 196 ? -13.57 -23.797 -11.367 1 88.06 196 ALA B CA 1
ATOM 3373 C C . ALA B 1 196 ? -12.555 -22.781 -11.875 1 88.06 196 ALA B C 1
ATOM 3375 O O . ALA B 1 196 ? -12.398 -22.594 -13.086 1 88.06 196 ALA B O 1
ATOM 3376 N N . ASP B 1 197 ? -11.859 -22.094 -11 1 92.94 197 ASP B N 1
ATOM 3377 C CA . ASP B 1 197 ? -10.812 -21.141 -11.383 1 92.94 197 ASP B CA 1
ATOM 3378 C C . ASP B 1 197 ? -9.602 -21.875 -11.961 1 92.94 197 ASP B C 1
ATOM 3380 O O . ASP B 1 197 ? -8.992 -21.406 -12.93 1 92.94 197 ASP B O 1
ATOM 3384 N N . ALA B 1 198 ? -9.305 -22.969 -11.375 1 93.19 198 ALA B N 1
ATOM 3385 C CA . ALA B 1 198 ? -8.18 -23.781 -11.852 1 93.19 198 ALA B CA 1
ATOM 3386 C C . ALA B 1 198 ? -8.391 -24.203 -13.297 1 93.19 198 ALA B C 1
ATOM 3388 O O . ALA B 1 198 ? -7.441 -24.25 -14.086 1 93.19 198 ALA B O 1
ATOM 3389 N N . GLU B 1 199 ? -9.578 -24.484 -13.641 1 93.69 199 GLU B N 1
ATOM 3390 C CA . GLU B 1 199 ? -9.914 -24.969 -14.969 1 93.69 199 GLU B CA 1
ATOM 3391 C C . GLU B 1 199 ? -9.75 -23.875 -16.016 1 93.69 199 GLU B C 1
ATOM 3393 O O . GLU B 1 199 ? -9.617 -24.156 -17.203 1 93.69 199 GLU B O 1
ATOM 3398 N N . GLU B 1 200 ? -9.766 -22.656 -15.562 1 95.75 200 GLU B N 1
ATOM 3399 C CA . GLU B 1 200 ? -9.641 -21.531 -16.469 1 95.75 200 GLU B CA 1
ATOM 3400 C C . GLU B 1 200 ? -8.188 -21.297 -16.875 1 95.75 200 GLU B C 1
ATOM 3402 O O . GLU B 1 200 ? -7.914 -20.594 -17.859 1 95.75 200 GLU B O 1
ATOM 3407 N N . ALA B 1 201 ? -7.234 -21.891 -16.203 1 97.69 201 ALA B N 1
ATOM 3408 C CA . ALA B 1 201 ? -5.812 -21.625 -16.406 1 97.69 201 ALA B CA 1
ATOM 3409 C C . ALA B 1 201 ? -5.262 -22.484 -17.547 1 97.69 201 ALA B C 1
ATOM 3411 O O . ALA B 1 201 ? -5.852 -23.5 -17.906 1 97.69 201 ALA B O 1
ATOM 3412 N N . ASP B 1 202 ? -4.188 -22.031 -18.172 1 97.81 202 ASP B N 1
ATOM 3413 C CA . ASP B 1 202 ? -3.484 -22.812 -19.188 1 97.81 202 ASP B CA 1
ATOM 3414 C C . ASP B 1 202 ? -2.68 -23.938 -18.547 1 97.81 202 ASP B C 1
ATOM 3416 O O . ASP B 1 202 ? -2.574 -25.031 -19.094 1 97.81 202 ASP B O 1
ATOM 3420 N N . LEU B 1 203 ? -2.096 -23.609 -17.453 1 97.88 203 LEU B N 1
ATOM 3421 C CA . LEU B 1 203 ? -1.231 -24.531 -16.719 1 97.88 203 LEU B CA 1
ATOM 3422 C C . LEU B 1 203 ? -1.626 -24.594 -15.242 1 97.88 203 LEU B C 1
ATOM 3424 O O . LEU B 1 203 ? -2.086 -23.594 -14.68 1 97.88 203 LEU B O 1
ATOM 3428 N N . LEU B 1 204 ? -1.405 -25.766 -14.695 1 97.81 204 LEU B N 1
ATOM 3429 C CA . LEU B 1 204 ? -1.589 -25.984 -13.266 1 97.81 204 LEU B CA 1
ATOM 3430 C C . LEU B 1 204 ? -0.288 -26.438 -12.609 1 97.81 204 LEU B C 1
ATOM 3432 O O . LEU B 1 204 ? 0.467 -27.219 -13.195 1 97.81 204 LEU B O 1
ATOM 3436 N N . MET B 1 205 ? -0.07 -25.922 -11.453 1 97.75 205 MET B N 1
ATOM 3437 C CA . MET B 1 205 ? 0.921 -26.484 -10.539 1 97.75 205 MET B CA 1
ATOM 3438 C C . MET B 1 205 ? 0.304 -26.766 -9.172 1 97.75 205 MET B C 1
ATOM 3440 O O . MET B 1 205 ? -0.236 -25.859 -8.539 1 97.75 205 MET B O 1
ATOM 3444 N N . MET B 1 206 ? 0.344 -28 -8.789 1 96.94 206 MET B N 1
ATOM 3445 C CA . MET B 1 206 ? -0.165 -28.406 -7.484 1 96.94 206 MET B CA 1
ATOM 3446 C C . MET B 1 206 ? 0.975 -28.594 -6.488 1 96.94 206 MET B C 1
ATOM 3448 O O . MET B 1 206 ? 1.896 -29.375 -6.727 1 96.94 206 MET B O 1
ATOM 3452 N N . ILE B 1 207 ? 0.888 -27.828 -5.445 1 96.25 207 ILE B N 1
ATOM 3453 C CA . ILE B 1 207 ? 1.951 -27.844 -4.449 1 96.25 207 ILE B CA 1
ATOM 3454 C C . ILE B 1 207 ? 1.425 -28.438 -3.145 1 96.25 207 ILE B C 1
ATOM 3456 O O . ILE B 1 207 ? 0.332 -28.094 -2.691 1 96.25 207 ILE B O 1
ATOM 3460 N N . ARG B 1 208 ? 2.152 -29.297 -2.568 1 94.62 208 ARG B N 1
ATOM 3461 C CA . ARG B 1 208 ? 1.869 -29.922 -1.281 1 94.62 208 ARG B CA 1
ATOM 3462 C C . ARG B 1 208 ? 3.156 -30.203 -0.517 1 94.62 208 ARG B C 1
ATOM 3464 O O . ARG B 1 208 ? 4.109 -30.75 -1.076 1 94.62 208 ARG B O 1
ATOM 3471 N N . ASN B 1 209 ? 3.148 -29.781 0.741 1 93.94 209 ASN B N 1
ATOM 3472 C CA . ASN B 1 209 ? 4.309 -29.969 1.604 1 93.94 209 ASN B CA 1
ATOM 3473 C C . ASN B 1 209 ? 5.582 -29.438 0.962 1 93.94 209 ASN B C 1
ATOM 3475 O O . ASN B 1 209 ? 6.625 -30.094 0.989 1 93.94 209 ASN B O 1
ATOM 3479 N N . GLY B 1 210 ? 5.402 -28.328 0.236 1 95.81 210 GLY B N 1
ATOM 3480 C CA . GLY B 1 210 ? 6.551 -27.594 -0.271 1 95.81 210 GLY B CA 1
ATOM 3481 C C . GLY B 1 210 ? 7.09 -28.156 -1.571 1 95.81 210 GLY B C 1
ATOM 3482 O O . GLY B 1 210 ? 8.156 -27.75 -2.033 1 95.81 210 GLY B O 1
ATOM 3483 N N . GLN B 1 211 ? 6.359 -29.109 -2.123 1 96.81 211 GLN B N 1
ATOM 3484 C CA . GLN B 1 211 ? 6.797 -29.719 -3.373 1 96.81 211 GLN B CA 1
ATOM 3485 C C . GLN B 1 211 ? 5.695 -29.672 -4.426 1 96.81 211 GLN B C 1
ATOM 3487 O O . GLN B 1 211 ? 4.508 -29.672 -4.094 1 96.81 211 GLN B O 1
ATOM 3492 N N . ALA B 1 212 ? 6.16 -29.609 -5.707 1 97.25 212 ALA B N 1
ATOM 3493 C CA . ALA B 1 212 ? 5.203 -29.75 -6.801 1 97.25 212 ALA B CA 1
ATOM 3494 C C . ALA B 1 212 ? 4.82 -31.203 -7.02 1 97.25 212 ALA B C 1
ATOM 3496 O O . ALA B 1 212 ? 5.648 -32.031 -7.449 1 97.25 212 ALA B O 1
ATOM 3497 N N . ILE B 1 213 ? 3.59 -31.531 -6.824 1 96.31 213 ILE B N 1
ATOM 3498 C CA . ILE B 1 213 ? 3.191 -32.938 -6.895 1 96.31 213 ILE B CA 1
ATOM 3499 C C . ILE B 1 213 ? 2.574 -33.219 -8.266 1 96.31 213 ILE B C 1
ATOM 3501 O O . ILE B 1 213 ? 2.463 -34.375 -8.664 1 96.31 213 ILE B O 1
ATOM 3505 N N . ALA B 1 214 ? 2.158 -32.188 -8.922 1 96.44 214 ALA B N 1
ATOM 3506 C CA . ALA B 1 214 ? 1.64 -32.312 -10.281 1 96.44 214 ALA B CA 1
ATOM 3507 C C . ALA B 1 214 ? 1.749 -31 -11.039 1 96.44 214 ALA B C 1
ATOM 3509 O O . ALA B 1 214 ? 1.562 -29.938 -10.453 1 96.44 214 ALA B O 1
ATOM 3510 N N . GLN B 1 215 ? 2.043 -31.109 -12.305 1 97.25 215 GLN B N 1
ATOM 3511 C CA . GLN B 1 215 ? 2.146 -29.953 -13.172 1 97.25 215 GLN B CA 1
ATOM 3512 C C . GLN B 1 215 ? 1.735 -30.281 -14.602 1 97.25 215 GLN B C 1
ATOM 3514 O O . GLN B 1 215 ? 2.07 -31.359 -15.109 1 97.25 215 GLN B O 1
ATOM 3519 N N . GLY B 1 216 ? 1.04 -29.391 -15.234 1 97 216 GLY B N 1
ATOM 3520 C CA . GLY B 1 216 ? 0.595 -29.578 -16.609 1 97 216 GLY B CA 1
ATOM 3521 C C . GLY B 1 216 ? -0.703 -28.859 -16.922 1 97 216 GLY B C 1
ATOM 3522 O O . GLY B 1 216 ? -1.155 -28.031 -16.141 1 97 216 GLY B O 1
ATOM 3523 N N . THR B 1 217 ? -1.251 -29.078 -18.062 1 97.19 217 THR B N 1
ATOM 3524 C CA . THR B 1 217 ? -2.555 -28.516 -18.406 1 97.19 217 THR B CA 1
ATOM 3525 C C . THR B 1 217 ? -3.666 -29.25 -17.656 1 97.19 217 THR B C 1
ATOM 3527 O O . THR B 1 217 ? -3.506 -30.406 -17.281 1 97.19 217 THR B O 1
ATOM 3530 N N . PRO B 1 218 ? -4.766 -28.531 -17.438 1 95.81 218 PRO B N 1
ATOM 3531 C CA . PRO B 1 218 ? -5.891 -29.188 -16.781 1 95.81 218 PRO B CA 1
ATOM 3532 C C . PRO B 1 218 ? -6.289 -30.5 -17.469 1 95.81 218 PRO B C 1
ATOM 3534 O O . PRO B 1 218 ? -6.41 -31.531 -16.797 1 95.81 218 PRO B O 1
ATOM 3537 N N . LYS B 1 219 ? -6.41 -30.531 -18.75 1 94.88 219 LYS B N 1
ATOM 3538 C CA . LYS B 1 219 ? -6.824 -31.719 -19.5 1 94.88 219 LYS B CA 1
ATOM 3539 C C . LYS B 1 219 ? -5.781 -32.844 -19.375 1 94.88 219 LYS B C 1
ATOM 3541 O O . LYS B 1 219 ? -6.125 -34 -19.125 1 94.88 219 LYS B O 1
ATOM 3546 N N . GLN B 1 220 ? -4.566 -32.5 -19.578 1 96.44 220 GLN B N 1
ATOM 3547 C CA . GLN B 1 220 ? -3.49 -33.5 -19.484 1 96.44 220 GLN B CA 1
ATOM 3548 C C . GLN B 1 220 ? -3.443 -34.156 -18.109 1 96.44 220 GLN B C 1
ATOM 3550 O O . GLN B 1 220 ? -3.25 -35.344 -18 1 96.44 220 GLN B O 1
ATOM 3555 N N . LEU B 1 221 ? -3.625 -33.344 -17.062 1 96.06 221 LEU B N 1
ATOM 3556 C CA . LEU B 1 221 ? -3.559 -33.844 -15.703 1 96.06 221 LEU B CA 1
ATOM 3557 C C . LEU B 1 221 ? -4.73 -34.781 -15.414 1 96.06 221 LEU B C 1
ATOM 3559 O O . LEU B 1 221 ? -4.574 -35.781 -14.719 1 96.06 221 LEU B O 1
ATOM 3563 N N . GLN B 1 222 ? -5.848 -34.406 -15.914 1 95 222 GLN B N 1
ATOM 3564 C CA . GLN B 1 222 ? -7 -35.281 -15.742 1 95 222 GLN B CA 1
ATOM 3565 C C . GLN B 1 222 ? -6.766 -36.625 -16.391 1 95 222 GLN B C 1
ATOM 3567 O O . GLN B 1 222 ? -7.117 -37.688 -15.828 1 95 222 GLN B O 1
ATOM 3572 N N . VAL B 1 223 ? -6.164 -36.656 -17.531 1 96.25 223 VAL B N 1
ATOM 3573 C CA . VAL B 1 223 ? -5.867 -37.906 -18.25 1 96.25 223 VAL B CA 1
ATOM 3574 C C . VAL B 1 223 ? -4.785 -38.688 -17.516 1 96.25 223 VAL B C 1
ATOM 3576 O O . VAL B 1 223 ? -4.941 -39.875 -17.25 1 96.25 223 VAL B O 1
ATOM 3579 N N . ASP B 1 224 ? -3.732 -37.969 -17.141 1 96 224 ASP B N 1
ATOM 3580 C CA . ASP B 1 224 ? -2.586 -38.625 -16.516 1 96 224 ASP B CA 1
ATOM 3581 C C . ASP B 1 224 ? -2.996 -39.312 -15.211 1 96 224 ASP B C 1
ATOM 3583 O O . ASP B 1 224 ? -2.467 -40.375 -14.875 1 96 224 ASP B O 1
ATOM 3587 N N . TYR B 1 225 ? -3.939 -38.719 -14.539 1 95.75 225 TYR B N 1
ATOM 3588 C CA . TYR B 1 225 ? -4.309 -39.219 -13.234 1 95.75 225 TYR B CA 1
ATOM 3589 C C . TYR B 1 225 ? -5.645 -39.969 -13.297 1 95.75 225 TYR B C 1
ATOM 3591 O O . TYR B 1 225 ? -6.215 -40.312 -12.266 1 95.75 225 TYR B O 1
ATOM 3599 N N . GLN B 1 226 ? -6.16 -40.125 -14.461 1 94.81 226 GLN B N 1
ATOM 3600 C CA . GLN B 1 226 ? -7.43 -40.781 -14.68 1 94.81 226 GLN B CA 1
ATOM 3601 C C . GLN B 1 226 ? -8.516 -40.25 -13.758 1 94.81 226 GLN B C 1
ATOM 3603 O O . GLN B 1 226 ? -9.18 -41 -13.055 1 94.81 226 GLN B O 1
ATOM 3608 N N . ALA B 1 227 ? -8.578 -38.969 -13.734 1 94.06 227 ALA B N 1
ATOM 3609 C CA . ALA B 1 227 ? -9.516 -38.281 -12.867 1 94.06 227 ALA B CA 1
ATOM 3610 C C . ALA B 1 227 ? -10.477 -37.406 -13.68 1 94.06 227 ALA B C 1
ATOM 3612 O O . ALA B 1 227 ? -10.117 -36.906 -14.742 1 94.06 227 ALA B O 1
ATOM 3613 N N . ASN B 1 228 ? -11.695 -37.219 -13.117 1 91.88 228 ASN B N 1
ATOM 3614 C CA . ASN B 1 228 ? -12.719 -36.469 -13.852 1 91.88 228 ASN B CA 1
ATOM 3615 C C . ASN B 1 228 ? -12.852 -35.031 -13.344 1 91.88 228 ASN B C 1
ATOM 3617 O O . ASN B 1 228 ? -13.766 -34.312 -13.75 1 91.88 228 ASN B O 1
ATOM 3621 N N . SER B 1 229 ? -11.984 -34.75 -12.406 1 92.62 229 SER B N 1
ATOM 3622 C CA . SER B 1 229 ? -11.977 -33.375 -11.875 1 92.62 229 SER B CA 1
ATOM 3623 C C . SER B 1 229 ? -10.586 -32.969 -11.383 1 92.62 229 SER B C 1
ATOM 3625 O O . SER B 1 229 ? -9.742 -33.844 -11.133 1 92.62 229 SER B O 1
ATOM 3627 N N . ILE B 1 230 ? -10.375 -31.703 -11.336 1 93 230 ILE B N 1
ATOM 3628 C CA . ILE B 1 230 ? -9.102 -31.203 -10.852 1 93 230 ILE B CA 1
ATOM 3629 C C . ILE B 1 230 ? -8.906 -31.594 -9.383 1 93 230 ILE B C 1
ATOM 3631 O O . ILE B 1 230 ? -7.793 -31.891 -8.953 1 93 230 ILE B O 1
ATOM 3635 N N . GLU B 1 231 ? -9.977 -31.594 -8.68 1 92.19 231 GLU B N 1
ATOM 3636 C CA . GLU B 1 231 ? -9.93 -32.031 -7.285 1 92.19 231 GLU B CA 1
ATOM 3637 C C . GLU B 1 231 ? -9.445 -33.469 -7.164 1 92.19 231 GLU B C 1
ATOM 3639 O O . GLU B 1 231 ? -8.609 -33.781 -6.309 1 92.19 231 GLU B O 1
ATOM 3644 N N . ALA B 1 232 ? -10 -34.25 -8 1 93.62 232 ALA B N 1
ATOM 3645 C CA . ALA B 1 232 ? -9.602 -35.656 -7.996 1 93.62 232 ALA B CA 1
ATOM 3646 C C . ALA B 1 232 ? -8.133 -35.812 -8.383 1 93.62 232 ALA B C 1
ATOM 3648 O O . ALA B 1 232 ? -7.445 -36.719 -7.875 1 93.62 232 ALA B O 1
ATOM 3649 N N . VAL B 1 233 ? -7.719 -35 -9.25 1 94.56 233 VAL B N 1
ATOM 3650 C CA . VAL B 1 233 ? -6.305 -35.031 -9.617 1 94.56 233 VAL B CA 1
ATOM 3651 C C . VAL B 1 233 ? -5.449 -34.719 -8.398 1 94.56 233 VAL B C 1
ATOM 3653 O O . VAL B 1 233 ? -4.465 -35.406 -8.125 1 94.56 233 VAL B O 1
ATOM 3656 N N . PHE B 1 234 ? -5.789 -33.688 -7.664 1 93.5 234 PHE B N 1
ATOM 3657 C CA . PHE B 1 234 ? -5.031 -33.25 -6.492 1 93.5 234 PHE B CA 1
ATOM 3658 C C . PHE B 1 234 ? -4.949 -34.375 -5.473 1 93.5 234 PHE B C 1
ATOM 3660 O O . PHE B 1 234 ? -3.883 -34.656 -4.906 1 93.5 234 PHE B O 1
ATOM 3667 N N . LEU B 1 235 ? -6.066 -35.031 -5.266 1 92.62 235 LEU B N 1
ATOM 3668 C CA . LEU B 1 235 ? -6.121 -36.125 -4.309 1 92.62 235 LEU B CA 1
ATOM 3669 C C . LEU B 1 235 ? -5.25 -37.281 -4.762 1 92.62 235 LEU B C 1
ATOM 3671 O O . LEU B 1 235 ? -4.512 -37.844 -3.961 1 92.62 235 LEU B O 1
ATOM 3675 N N . ALA B 1 236 ? -5.336 -37.594 -6.004 1 94.81 236 ALA B N 1
ATOM 3676 C CA . ALA B 1 236 ? -4.551 -38.688 -6.562 1 94.81 236 ALA B CA 1
ATOM 3677 C C . ALA B 1 236 ? -3.057 -38.406 -6.484 1 94.81 236 ALA B C 1
ATOM 3679 O O . ALA B 1 236 ? -2.264 -39.25 -6.086 1 94.81 236 ALA B O 1
ATOM 3680 N N . ALA B 1 237 ? -2.693 -37.219 -6.883 1 94.69 237 ALA B N 1
ATOM 3681 C CA . ALA B 1 237 ? -1.296 -36.781 -6.832 1 94.69 237 ALA B CA 1
ATOM 3682 C C . ALA B 1 237 ? -0.776 -36.781 -5.398 1 94.69 237 ALA B C 1
ATOM 3684 O O . ALA B 1 237 ? 0.37 -37.188 -5.148 1 94.69 237 ALA B O 1
ATOM 3685 N N . GLY B 1 238 ? -1.604 -36.312 -4.516 1 93.19 238 GLY B N 1
ATOM 3686 C CA . GLY B 1 238 ? -1.24 -36.312 -3.107 1 93.19 238 GLY B CA 1
ATOM 3687 C C . GLY B 1 238 ? -0.971 -37.719 -2.572 1 93.19 238 GLY B C 1
ATOM 3688 O O . GLY B 1 238 ? -0.014 -37.938 -1.824 1 93.19 238 GLY B O 1
ATOM 3689 N N . ARG B 1 239 ? -1.783 -38.656 -2.928 1 91.19 239 ARG B N 1
ATOM 3690 C CA . ARG B 1 239 ? -1.599 -40.062 -2.521 1 91.19 239 ARG B CA 1
ATOM 3691 C C . ARG B 1 239 ? -0.281 -40.594 -3.051 1 91.19 239 ARG B C 1
ATOM 3693 O O . ARG B 1 239 ? 0.407 -41.344 -2.354 1 91.19 239 ARG B O 1
ATOM 3700 N N . GLN B 1 240 ? -0.004 -40.25 -4.199 1 91.31 240 GLN B N 1
ATOM 3701 C CA . GLN B 1 240 ? 1.254 -40.688 -4.785 1 91.31 240 GLN B CA 1
ATOM 3702 C C . GLN B 1 240 ? 2.449 -40.125 -4.027 1 91.31 240 GLN B C 1
ATOM 3704 O O . GLN B 1 240 ? 3.451 -40.812 -3.828 1 91.31 240 GLN B O 1
ATOM 3709 N N . GLN B 1 241 ? 2.334 -38.844 -3.654 1 89.69 241 GLN B N 1
ATOM 3710 C CA . GLN B 1 241 ? 3.398 -38.219 -2.867 1 89.69 241 GLN B CA 1
ATOM 3711 C C . GLN B 1 241 ? 3.602 -38.969 -1.548 1 89.69 241 GLN B C 1
ATOM 3713 O O . GLN B 1 241 ? 4.738 -39.156 -1.116 1 89.69 241 GLN B O 1
ATOM 3718 N N . ASP B 1 242 ? 2.451 -39.312 -0.918 1 90.62 242 ASP B N 1
ATOM 3719 C CA . ASP B 1 242 ? 2.506 -40 0.371 1 90.62 242 ASP B CA 1
ATOM 3720 C C . ASP B 1 242 ? 3.135 -41.375 0.234 1 90.62 242 ASP B C 1
ATOM 3722 O O . ASP B 1 242 ? 3.713 -41.906 1.188 1 90.62 242 ASP B O 1
ATOM 3726 N N . ALA B 1 243 ? 2.992 -42.031 -0.898 1 87.44 243 ALA B N 1
ATOM 3727 C CA . ALA B 1 243 ? 3.471 -43.375 -1.132 1 87.44 243 ALA B CA 1
ATOM 3728 C C . ALA B 1 243 ? 4.977 -43.406 -1.377 1 87.44 243 ALA B C 1
ATOM 3730 O O . ALA B 1 243 ? 5.617 -44.438 -1.29 1 87.44 243 ALA B O 1
ATOM 3731 N N . HIS B 1 244 ? 5.594 -42.375 -1.677 1 79.69 244 HIS B N 1
ATOM 3732 C CA . HIS B 1 244 ? 7.031 -42.281 -1.907 1 79.69 244 HIS B CA 1
ATOM 3733 C C . HIS B 1 244 ? 7.719 -41.5 -0.792 1 79.69 244 HIS B C 1
ATOM 3735 O O . HIS B 1 244 ? 7.152 -40.531 -0.257 1 79.69 244 HIS B O 1
#

Organism: Lacticaseibacillus rhamnosus (strain LMS2-1) (NCBI:txid525361)

InterPro domains:
  IPR003439 ABC transporter-like, ATP-binding domain [PF00005] (22-163)
  IPR003439 ABC transporter-like, ATP-binding domain [PS50893] (7-234)
  IPR003593 AAA+ ATPase domain [SM00382] (31-217)
  IPR017871 ABC transporter-like, conserved site [PS00211] (136-150)
  IPR027417 P-loop containing nucleoside triphosphate hydrolase [G3DSA:3.40.50.300] (1-242)
  IPR027417 P-loop containing nucleoside triphosphate hydrolase [SSF52540] (6-222)

Foldseek 3Di:
DPFAWQKWWAQFWDDDDPDTQAGGDTDTFTWLFEEEEEEDPSLCPVVVVCFQLQVDPTPDTWMDGRNHTGPDPVRNLQEQEFDPDFDFDQQAFLLVRLQVLLVVSPPDPVCQVVLSVVLCVLLVCVVRRRPGNVPDDPSRSLSSSSSSSPSSPHLEYEHEASCPPPDPVSVVSNLVVSNVSSVVGRYYYYYHHDQVVNLSGQKYFYGGSNYTLDIGGQVVLCVVQVHPGPVSSNVSSVVVVVVD/DPFAWFKWWAQFWDDDDPDTQAGGDTDTFTWLFEEEEEEDPSLCPVVVVCFQLQVDPTPDTWMDGNNHTGPDPVRNLQEQEFDPDFDFDQQDFLLVRLQVLLVVSPPDPVCQVVLSVVLCVLLVCVVRRRPGNVPDDPSRSLSSSSSSSPSSPHLEYEEEASCPPPDPVSVVSNLVVSSVSSVVGRYYYYYHNDQVVNLSGQKYFYGGSNYTLDIGGQVVLCVVQVHPGPVSSNVSSVVVVVVD

Radius of gyration: 24.59 Å; Cα contacts (8 Å, |Δi|>4): 1024; chains: 2; bounding box: 44×78×62 Å

Sequence (488 aa):
MSTQAIVQVSDLQQGYGTKTVLSHINLTLNRGQILALIGPSGAGKTTLISTIMGMIRPRAGKVTVFNQHVPNRLLLGRIGFMAQTDALYESLTGAENLTFFAKMQGVGRYLLTKQLMYAADVVDLQTALKQLVKDYSGGMKRRLSLAIALIGKPQLLILDEPTIGIDPALRRQIWQELHRLAKQGVTIILTTHVMADAEEADLLMMIRNGQAIAQGTPKQLQVDYQANSIEAVFLAAGRQQDAHMSTQAIVQVSDLQQGYGTKTVLSHINLTLNRGQILALIGPSGAGKTTLISTIMGMIRPRAGKVTVFNQHVPNRLLLGRIGFMAQTDALYESLTGAENLTFFAKMQGVGRYLLTKQLMYAADVVDLQTALKQLVKDYSGGMKRRLSLAIALIGKPQLLILDEPTIGIDPALRRQIWQELHRLAKQGVTIILTTHVMADAEEADLLMMIRNGQAIAQGTPKQLQVDYQANSIEAVFLAAGRQQDAH

Nearest PDB structures (foldseek):
  5lj6-assembly1_A  TM=8.471E-01  e=2.024E-21  Aggregatibacter actinomycetemcomitans
  5lil-assembly1_B  TM=8.363E-01  e=9.865E-22  Aggregatibacter actinomycetemcomitans
  8w9m-assembly1_D  TM=9.131E-01  e=3.098E-19  Nostoc sp. PCC 7120 = FACHB-418
  8w9m-assembly1_C  TM=9.019E-01  e=5.986E-19  Nostoc sp. PCC 7120 = FACHB-418
  4hlu-assembly1_D  TM=8.858E-01  e=9.991E-18  Thermotoga maritima MSB8

Secondary structure (DSSP, 8-state):
----EEEEEEEEEEEETTEEEEEEEEEEEETT-EEEEE--TTSSHHHHHHHHHTSS--SEEEEEETTEESS-GGGGGGEEEE-SS----TTSBHHHHHHHHHHHTT--HHHHHHHHHHHHHHTT-GGGTTSBGGG--HHHHHHHHHHHHHHT--SEEEEESTTTT--HHHHHHHHHHHHHHHHTT-EEEEE-S-HHHHTTSSEEEEEETTEEEEEE-HHHHHHHTT-SSHHHHHHHHHHHHHH-/----EEEEEEEEEEEETTEEEEEEEEEEEETT-EEEEE--TTSSHHHHHHHHHTSS--SEEEEEETTEESS-GGGGGGEEEE-SS----TTSBHHHHHHHHHHHTT--HHHHHHHHHHHHHHTT-GGGTTSBGGG--HHHHHHHHHHHHHHT--SEEEEESTTTT--HHHHHHHHHHHHHHHHTT-EEEEE-S-HHHHHTSSEEEEEETTEEEEEE-HHHHHHHTT-SSHHHHHHHHHHHHHH-